Protein AF-A0AAD5LDF8-F1 (afdb_monomer_lite)

Secondary structure (DSSP, 8-state):
---STT-S-S-------TTHHHHHH--HHHHHHHHHHHHHHHHHH-S-SEE-HHHHHHHHTTT-SSHHHHHHHH-TT--S-EEHHHHHHHHHHHSSS-HHHHHHHHHHHH-TT--SEE-HHHHHHHHHHHHHHHHHHHTPPPPPHHHHHHHHHHHHHHH-SS-SSSEEHHHHHHHHHH-HHHHHHHTTT-----HHHHHHHHHHHHHHHHHHHHHT-SS-EEETTEEEE-HHHHHHHHHHH-TTS-HHHHHHHHHHHHHHHHHHHHHHHTT-TT-TT-PPPTTPPPPEEHHHHHHHHHHHHHHHHH-SS--SEE-HHHHHHHHHHHHSSPPPHHHHHHHHHHH-SS-SSSEEHHHHHHHHH-EETTTTEE-HHHHHHHHHHHH-SS-SSEEEHHHHHHHHHHHHHHHHHHHHHHTT---------S------TTSHHHHT-HHHHHHHHHHHHHHHHHHHHHHHHHHHHHHHH-TT--SEEEHHHHHHTHHHHHHHHHHHHHHIIIII--

Structure (mmCIF, N/CA/C/O backbone):
data_AF-A0AAD5LDF8-F1
#
_entry.id   AF-A0AAD5LDF8-F1
#
loop_
_atom_site.group_PDB
_atom_site.id
_atom_site.type_symbol
_atom_site.label_atom_id
_atom_site.label_alt_id
_atom_site.label_comp_id
_atom_site.label_asym_id
_atom_site.label_entity_id
_atom_site.label_seq_id
_atom_site.pdbx_PDB_ins_code
_atom_site.Cartn_x
_atom_site.Cartn_y
_atom_site.Cartn_z
_atom_site.occupancy
_atom_site.B_iso_or_equiv
_atom_site.auth_seq_id
_atom_site.auth_comp_id
_atom_site.auth_asym_id
_atom_site.auth_atom_id
_atom_site.pdbx_PDB_model_num
ATOM 1 N N . MET A 1 1 ? 16.498 11.358 19.138 1.00 33.91 1 MET A N 1
ATOM 2 C CA . MET A 1 1 ? 15.072 11.097 19.411 1.00 33.91 1 MET A CA 1
ATOM 3 C C . MET A 1 1 ? 14.963 9.627 19.758 1.00 33.91 1 MET A C 1
ATOM 5 O O . MET A 1 1 ? 15.369 8.798 18.955 1.00 33.91 1 MET A O 1
ATOM 9 N N . GLY A 1 2 ? 14.672 9.329 21.022 1.00 30.31 2 GLY A N 1
ATOM 10 C CA . GLY A 1 2 ? 14.913 8.017 21.615 1.00 30.31 2 GLY A CA 1
ATOM 11 C C . GLY A 1 2 ? 13.849 6.993 21.241 1.00 30.31 2 GLY A C 1
ATOM 12 O O . GLY A 1 2 ? 12.698 7.129 21.621 1.00 30.31 2 GLY A O 1
ATOM 13 N N . ASN A 1 3 ? 14.289 5.972 20.513 1.00 39.88 3 ASN A N 1
ATOM 14 C CA . ASN A 1 3 ? 13.968 4.549 20.635 1.00 39.88 3 ASN A CA 1
ATOM 15 C C . ASN A 1 3 ? 13.193 4.095 21.904 1.00 39.88 3 ASN A C 1
ATOM 17 O O . ASN A 1 3 ? 13.748 3.366 22.726 1.00 39.88 3 ASN A O 1
ATOM 21 N N . VAL A 1 4 ? 11.927 4.485 22.085 1.00 42.72 4 VAL A N 1
ATOM 22 C CA . VAL A 1 4 ? 11.052 3.907 23.132 1.00 42.72 4 VAL A CA 1
ATOM 23 C C . VAL A 1 4 ? 10.155 2.812 22.545 1.00 42.72 4 VAL A C 1
ATOM 25 O O . VAL A 1 4 ? 10.091 1.722 23.102 1.00 42.72 4 VAL A O 1
ATOM 28 N N . LEU A 1 5 ? 9.589 3.011 21.348 1.00 43.56 5 LEU A N 1
ATOM 29 C CA . LEU A 1 5 ? 8.824 1.967 20.635 1.00 43.56 5 LEU A CA 1
ATOM 30 C C . LEU A 1 5 ? 9.704 0.842 20.045 1.00 43.56 5 LEU A C 1
ATOM 32 O O . LEU A 1 5 ? 9.198 -0.209 19.644 1.00 43.56 5 LEU A O 1
ATOM 36 N N . THR A 1 6 ? 11.022 1.049 19.991 1.00 42.19 6 THR A N 1
ATOM 37 C CA . THR A 1 6 ? 11.993 0.158 19.332 1.00 42.19 6 THR A CA 1
ATOM 38 C C . THR A 1 6 ? 12.841 -0.671 20.302 1.00 42.19 6 THR A C 1
ATOM 40 O O . THR A 1 6 ? 13.730 -1.405 19.865 1.00 42.19 6 THR A O 1
ATOM 43 N N . GLN A 1 7 ? 12.592 -0.606 21.615 1.00 34.56 7 GLN A N 1
ATOM 44 C CA . GLN A 1 7 ? 13.301 -1.469 22.561 1.00 34.56 7 GLN A CA 1
ATOM 45 C C . GLN A 1 7 ? 12.721 -2.889 22.555 1.00 34.56 7 GLN A C 1
ATOM 47 O O . GLN A 1 7 ? 11.642 -3.142 23.083 1.00 34.56 7 GLN A O 1
ATOM 52 N N . GLY A 1 8 ? 13.484 -3.822 21.975 1.00 33.59 8 GLY A N 1
ATOM 53 C CA . GLY A 1 8 ? 13.412 -5.251 22.291 1.00 33.59 8 GLY A CA 1
ATOM 54 C C . GLY A 1 8 ? 13.202 -6.195 21.104 1.00 33.59 8 GLY A C 1
ATOM 55 O O . GLY A 1 8 ? 12.071 -6.483 20.742 1.00 33.59 8 GLY A O 1
ATOM 56 N N . SER A 1 9 ? 14.314 -6.768 20.622 1.00 33.53 9 SER A N 1
ATOM 57 C CA . SER A 1 9 ? 14.436 -8.031 19.867 1.00 33.53 9 SER A CA 1
ATOM 58 C C . SER A 1 9 ? 13.801 -8.120 18.469 1.00 33.53 9 SER A C 1
ATOM 60 O O . SER A 1 9 ? 12.597 -8.283 18.305 1.00 33.53 9 SER A O 1
ATOM 62 N N . ASP A 1 10 ? 14.682 -8.223 17.470 1.00 34.94 10 ASP A N 1
ATOM 63 C CA . ASP A 1 10 ? 14.470 -8.573 16.050 1.00 34.94 10 ASP A CA 1
ATOM 64 C C . ASP A 1 10 ? 13.953 -10.022 15.825 1.00 34.94 10 ASP A C 1
ATOM 66 O O . ASP A 1 10 ? 14.174 -10.661 14.797 1.00 34.94 10 ASP A O 1
ATOM 70 N N . ARG A 1 11 ? 13.290 -10.594 16.835 1.00 35.78 11 ARG A N 1
ATOM 71 C CA . ARG A 1 11 ? 12.631 -11.902 16.803 1.00 35.78 11 ARG A CA 1
ATOM 72 C C . ARG A 1 11 ? 11.310 -11.813 17.552 1.00 35.78 11 ARG A C 1
ATOM 74 O O . ARG A 1 11 ? 11.209 -12.232 18.703 1.00 35.78 11 ARG A O 1
ATOM 81 N N . LEU A 1 12 ? 10.294 -11.295 16.878 1.00 38.53 12 LEU A N 1
ATOM 82 C CA . LEU A 1 12 ? 8.906 -11.549 17.241 1.00 38.53 12 LEU A CA 1
ATOM 83 C C . LEU A 1 12 ? 8.507 -12.882 16.609 1.00 38.53 12 LEU A C 1
ATOM 85 O O . LEU A 1 12 ? 8.055 -12.943 15.470 1.00 38.53 12 LEU A O 1
ATOM 89 N N . VAL A 1 13 ? 8.698 -13.974 17.351 1.00 33.12 13 VAL A N 1
ATOM 90 C CA . VAL A 1 13 ? 7.889 -15.174 17.119 1.00 33.12 13 VAL A CA 1
ATOM 91 C C . VAL A 1 13 ? 6.510 -14.820 17.663 1.00 33.12 13 VAL A C 1
ATOM 93 O O . VAL A 1 13 ? 6.233 -15.036 18.840 1.00 33.12 13 VAL A O 1
ATOM 96 N N . VAL A 1 14 ? 5.683 -14.172 16.839 1.00 41.56 14 VAL A N 1
ATOM 97 C CA . VAL A 1 14 ? 4.266 -13.991 17.152 1.00 41.56 14 VAL A CA 1
ATOM 98 C C . VAL A 1 14 ? 3.677 -15.394 17.172 1.00 41.56 14 VAL A C 1
ATOM 100 O O . VAL A 1 14 ? 3.480 -16.013 16.128 1.00 41.56 14 VAL A O 1
ATOM 103 N N . VAL A 1 15 ? 3.480 -15.942 18.370 1.00 37.56 15 VAL A N 1
ATOM 104 C CA . VAL A 1 15 ? 2.607 -17.098 18.550 1.00 37.56 15 VAL A CA 1
ATOM 105 C C . VAL A 1 15 ? 1.224 -16.579 18.201 1.00 37.56 15 VAL A C 1
ATOM 107 O O . VAL A 1 15 ? 0.610 -15.862 18.984 1.00 37.56 15 VAL A O 1
ATOM 110 N N . GLU A 1 16 ? 0.800 -16.832 16.968 1.00 48.50 16 GLU A N 1
ATOM 111 C CA . GLU A 1 16 ? -0.486 -16.381 16.462 1.00 48.50 16 GLU A CA 1
ATOM 112 C C . GLU A 1 16 ? -1.579 -17.014 17.329 1.00 48.50 16 GLU A C 1
ATOM 114 O O . GLU A 1 16 ? -1.845 -18.216 17.244 1.00 48.50 16 GLU A O 1
ATOM 119 N N . GLN A 1 17 ? -2.156 -16.220 18.234 1.00 60.72 17 GLN A N 1
ATOM 120 C CA . GLN A 1 17 ? -3.275 -16.674 19.045 1.00 60.72 17 GLN A CA 1
ATOM 121 C C . GLN A 1 17 ? -4.430 -17.019 18.102 1.00 60.72 17 GLN A C 1
ATOM 123 O O . GLN A 1 17 ? -4.717 -16.272 17.165 1.00 60.72 17 GLN A O 1
ATOM 128 N N . SER A 1 18 ? -5.098 -18.151 18.338 1.00 68.00 18 SER A N 1
ATOM 129 C CA . SER A 1 18 ? -6.197 -18.634 17.489 1.00 68.00 18 SER A CA 1
ATOM 130 C C . SER A 1 18 ? -7.294 -17.587 17.287 1.00 68.00 18 SER A C 1
ATOM 132 O O . SER A 1 18 ? -7.875 -17.527 16.208 1.00 68.00 18 SER A O 1
ATOM 134 N N . LEU A 1 19 ? -7.506 -16.742 18.298 1.00 78.75 19 LEU A N 1
ATOM 135 C CA . LEU A 1 19 ? -8.505 -15.679 18.340 1.00 78.75 19 LEU A CA 1
ATOM 136 C C . LEU A 1 19 ? -8.225 -14.533 17.351 1.00 78.75 19 LEU A C 1
ATOM 138 O O . LEU A 1 19 ? -9.160 -13.956 16.810 1.00 78.75 19 LEU A O 1
ATOM 142 N N . LEU A 1 20 ? -6.960 -14.245 17.013 1.00 79.62 20 LEU A N 1
ATOM 143 C CA . LEU A 1 20 ? -6.625 -13.174 16.058 1.00 79.62 20 LEU A CA 1
ATOM 144 C C . LEU A 1 20 ? -7.176 -13.433 14.648 1.00 79.62 20 LEU A C 1
ATOM 146 O O . LEU A 1 20 ? -7.316 -12.498 13.859 1.00 79.62 20 LEU A O 1
ATOM 150 N N . LYS A 1 21 ? -7.480 -14.693 14.312 1.00 81.50 21 LYS A N 1
ATOM 151 C CA . LYS A 1 21 ? -8.065 -15.063 13.016 1.00 81.50 21 LYS A CA 1
ATOM 152 C C . LYS A 1 21 ? -9.438 -14.434 12.809 1.00 81.50 21 LYS A C 1
ATOM 154 O O . LYS A 1 21 ? -9.749 -14.062 11.683 1.00 81.50 21 LYS A O 1
ATOM 159 N N . ASP A 1 22 ? -10.213 -14.280 13.876 1.00 86.31 22 ASP A N 1
ATOM 160 C CA . ASP A 1 22 ? -11.548 -13.689 13.827 1.00 86.31 22 ASP A CA 1
ATOM 161 C C . ASP A 1 22 ? -11.459 -12.222 13.387 1.00 86.31 22 ASP A C 1
ATOM 163 O O . ASP A 1 22 ? -12.054 -11.832 12.383 1.00 86.31 22 ASP A O 1
ATOM 167 N N . TYR A 1 23 ? -10.583 -11.438 14.024 1.00 87.19 23 TYR A N 1
ATOM 168 C CA . TYR A 1 23 ? -10.365 -10.037 13.647 1.00 87.19 23 TYR A CA 1
ATOM 169 C C . TYR A 1 23 ? -9.782 -9.885 12.241 1.00 87.19 23 TYR A C 1
ATOM 171 O O . TYR A 1 23 ? -10.173 -8.980 11.515 1.00 87.19 23 TYR A O 1
ATOM 179 N N . LYS A 1 24 ? -8.869 -10.776 11.830 1.00 81.62 24 LYS A N 1
ATOM 180 C CA . LYS A 1 24 ? -8.286 -10.763 10.475 1.00 81.62 24 LYS A CA 1
ATOM 181 C C . LYS A 1 24 ? -9.302 -11.077 9.377 1.00 81.62 24 LYS A C 1
ATOM 183 O O . LYS A 1 24 ? -9.113 -10.663 8.232 1.00 81.62 24 LYS A O 1
ATOM 188 N N . ASN A 1 25 ? -10.351 -11.827 9.706 1.00 82.94 25 ASN A N 1
ATOM 189 C CA . ASN A 1 25 ? -11.423 -12.165 8.776 1.00 82.94 25 ASN A CA 1
ATOM 190 C C . ASN A 1 25 ? -12.535 -11.111 8.746 1.00 82.94 25 ASN A C 1
ATOM 192 O O . ASN A 1 25 ? -13.247 -11.040 7.745 1.00 82.94 25 ASN A O 1
ATOM 196 N N . ALA A 1 26 ? -12.651 -10.288 9.791 1.00 87.06 26 ALA A N 1
ATOM 197 C CA . ALA A 1 26 ? -13.626 -9.211 9.863 1.00 87.06 26 ALA A CA 1
ATOM 198 C C . ALA A 1 26 ? -13.391 -8.149 8.780 1.00 87.06 26 ALA A C 1
ATOM 200 O O . ALA A 1 26 ? -12.260 -7.742 8.492 1.00 87.06 26 ALA A O 1
ATOM 201 N N . SER A 1 27 ? -14.481 -7.680 8.188 1.00 86.62 27 SER A N 1
ATOM 202 C CA . SER A 1 27 ? -14.518 -6.573 7.238 1.00 86.62 27 SER A CA 1
ATOM 203 C C . SER A 1 27 ? -14.783 -5.232 7.935 1.00 86.62 27 SER A C 1
ATOM 205 O O . SER A 1 27 ? -15.085 -5.167 9.127 1.00 86.62 27 SER A O 1
ATOM 207 N N . VAL A 1 28 ? -14.680 -4.135 7.179 1.00 87.81 28 VAL A N 1
ATOM 208 C CA . VAL A 1 28 ? -15.087 -2.802 7.661 1.00 87.81 28 VAL A CA 1
ATOM 209 C C . VAL A 1 28 ? -16.593 -2.748 7.935 1.00 87.81 28 VAL A C 1
ATOM 211 O O . VAL A 1 28 ? -17.016 -2.060 8.860 1.00 87.81 28 VAL A O 1
ATOM 214 N N . ASP A 1 29 ? -17.393 -3.503 7.180 1.00 89.69 29 ASP A N 1
ATOM 215 C CA . ASP A 1 29 ? -18.841 -3.569 7.380 1.00 89.69 29 ASP A CA 1
ATOM 216 C C . ASP A 1 29 ? -19.180 -4.285 8.694 1.00 89.69 29 ASP A C 1
ATOM 218 O O . ASP A 1 29 ? -20.033 -3.814 9.442 1.00 89.69 29 ASP A O 1
ATOM 222 N N . ASP A 1 30 ? -18.458 -5.361 9.033 1.00 92.31 30 ASP A N 1
ATOM 223 C CA . ASP A 1 30 ? -18.634 -6.059 10.316 1.00 92.31 30 ASP A CA 1
ATOM 224 C C . ASP A 1 30 ? -18.312 -5.132 11.497 1.00 92.31 30 ASP A C 1
ATOM 226 O O . ASP A 1 30 ? -19.057 -5.085 12.478 1.00 92.31 30 ASP A O 1
ATOM 230 N N . TYR A 1 31 ? -17.244 -4.331 11.373 1.00 94.00 31 TYR A N 1
ATOM 231 C CA . TYR A 1 31 ? -16.938 -3.263 12.328 1.00 94.00 31 TYR A CA 1
ATOM 232 C C . TYR A 1 31 ? -18.080 -2.243 12.427 1.00 94.00 31 TYR A C 1
ATOM 234 O O . TYR A 1 31 ? -18.488 -1.899 13.534 1.00 94.00 31 TYR A O 1
ATOM 242 N N . ALA A 1 32 ? -18.615 -1.770 11.298 1.00 93.38 32 ALA A N 1
ATOM 243 C CA . ALA A 1 32 ? -19.678 -0.768 11.287 1.00 93.38 32 ALA A CA 1
ATOM 244 C C . ALA A 1 32 ? -20.961 -1.277 11.965 1.00 93.38 32 ALA A C 1
ATOM 246 O O . ALA A 1 32 ? -21.607 -0.529 12.701 1.00 93.38 32 ALA A O 1
ATOM 247 N N . VAL A 1 33 ? -21.309 -2.554 11.772 1.00 94.62 33 VAL A N 1
ATOM 248 C CA . VAL A 1 33 ? -22.453 -3.169 12.459 1.00 94.62 33 VAL A CA 1
ATOM 249 C C . VAL A 1 33 ? -22.189 -3.285 13.961 1.00 94.62 33 VAL A C 1
ATOM 251 O O . VAL A 1 33 ? -23.035 -2.871 14.752 1.00 94.62 33 VAL A O 1
ATOM 254 N N . ALA A 1 34 ? -21.011 -3.766 14.370 1.00 94.50 34 ALA A N 1
ATOM 255 C CA . ALA A 1 34 ? -20.645 -3.840 15.786 1.00 94.50 34 ALA A CA 1
ATOM 256 C C . ALA A 1 34 ? -20.649 -2.452 16.454 1.00 94.50 34 ALA A C 1
ATOM 258 O O . ALA A 1 34 ? -21.177 -2.287 17.554 1.00 94.50 34 ALA A O 1
ATOM 259 N N . LYS A 1 35 ? -20.138 -1.424 15.765 1.00 94.50 35 LYS A N 1
ATOM 260 C CA . LYS A 1 35 ? -20.172 -0.035 16.238 1.00 94.50 35 LYS A CA 1
ATOM 261 C C . LYS A 1 35 ? -21.606 0.477 16.386 1.00 94.50 35 LYS A C 1
ATOM 263 O O . LYS A 1 35 ? -21.928 1.057 17.414 1.00 94.50 35 LYS A O 1
ATOM 268 N N . SER A 1 36 ? -22.488 0.183 15.429 1.00 93.81 36 SER A N 1
ATOM 269 C CA . SER A 1 36 ? -23.910 0.536 15.527 1.00 93.81 36 SER A CA 1
ATOM 270 C C . SER A 1 36 ? -24.619 -0.163 16.692 1.00 93.81 36 SER A C 1
ATOM 272 O O . SER A 1 36 ? -25.490 0.446 17.311 1.00 93.81 36 SER A O 1
ATOM 274 N N . ASN A 1 37 ? -24.271 -1.419 16.994 1.00 93.31 37 ASN A N 1
ATOM 275 C CA . ASN A 1 37 ? -24.812 -2.134 18.155 1.00 93.31 37 ASN A CA 1
ATOM 276 C C . ASN A 1 37 ? -24.372 -1.461 19.462 1.00 93.31 37 ASN A C 1
ATOM 278 O O . ASN A 1 37 ? -25.185 -1.272 20.367 1.00 93.31 37 ASN A O 1
ATOM 282 N N . PHE A 1 38 ? -23.101 -1.061 19.543 1.00 93.12 38 PHE A N 1
ATOM 283 C CA . PHE A 1 38 ? -22.571 -0.335 20.693 1.00 93.12 38 PHE A CA 1
ATOM 284 C C . PHE A 1 38 ? -23.227 1.042 20.869 1.00 93.12 38 PHE A C 1
ATOM 286 O O . PHE A 1 38 ? -23.632 1.382 21.977 1.00 93.12 38 PHE A O 1
ATOM 293 N N . ASP A 1 39 ? -23.416 1.796 19.787 1.00 90.81 39 ASP A N 1
ATOM 294 C CA . ASP A 1 39 ? -24.045 3.122 19.839 1.00 90.81 39 ASP A CA 1
ATOM 295 C C . ASP A 1 39 ? -25.503 3.032 20.310 1.00 90.81 39 ASP A C 1
ATOM 297 O O . ASP A 1 39 ? -25.922 3.771 21.201 1.00 90.81 39 ASP A O 1
ATOM 301 N N . ALA A 1 40 ? -26.260 2.047 19.812 1.00 90.38 40 ALA A N 1
ATOM 302 C CA . ALA A 1 40 ? -27.619 1.778 20.284 1.00 90.38 40 ALA A CA 1
ATOM 303 C C . ALA A 1 40 ? -27.661 1.396 21.777 1.00 90.38 40 ALA A C 1
ATOM 305 O O . ALA A 1 40 ? -28.592 1.765 22.500 1.00 90.38 40 ALA A O 1
ATOM 306 N N . MET A 1 41 ? -26.648 0.672 22.262 1.00 89.94 41 MET A N 1
ATOM 307 C CA . MET A 1 41 ? -26.516 0.333 23.679 1.00 89.94 41 MET A CA 1
ATOM 308 C C . MET A 1 41 ? -26.214 1.572 24.533 1.00 89.94 41 MET A C 1
ATOM 310 O O . MET A 1 41 ? -26.826 1.741 25.592 1.00 89.94 41 MET A O 1
ATOM 314 N N . GLN A 1 42 ? -25.324 2.458 24.075 1.00 88.81 42 GLN A N 1
ATOM 315 C CA . GLN A 1 42 ? -25.022 3.720 24.758 1.00 88.81 42 GLN A CA 1
ATOM 316 C C . GLN A 1 42 ? -26.250 4.640 24.823 1.00 88.81 42 GLN A C 1
ATOM 318 O O . GLN A 1 42 ? -26.521 5.222 25.872 1.00 88.81 42 GLN A O 1
ATOM 323 N N . GLU A 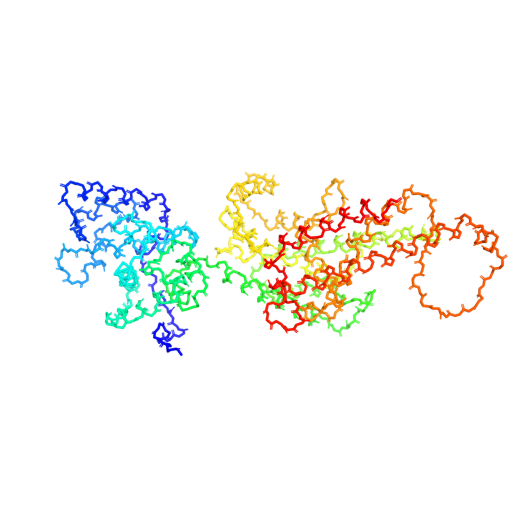1 43 ? -27.065 4.704 23.765 1.00 87.19 43 GLU A N 1
ATOM 324 C CA . GLU A 1 43 ? -28.332 5.449 23.787 1.00 87.19 43 GLU A CA 1
ATOM 325 C C . GLU A 1 43 ? -29.315 4.914 24.846 1.00 87.19 43 GLU A C 1
ATOM 327 O O . GLU A 1 43 ? -30.041 5.688 25.478 1.00 87.1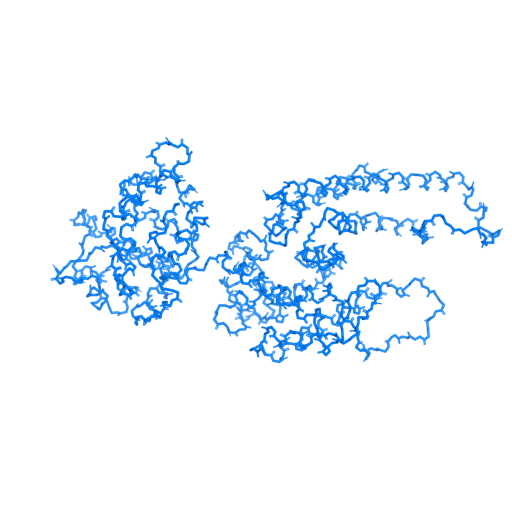9 43 GLU A O 1
ATOM 332 N N . ALA A 1 44 ? -29.343 3.596 25.066 1.00 86.56 44 ALA A N 1
ATOM 333 C CA . ALA A 1 44 ? -30.260 2.958 26.009 1.00 86.56 44 ALA A CA 1
ATOM 334 C C . ALA A 1 44 ? -29.785 3.023 27.472 1.00 86.56 44 ALA A C 1
ATOM 336 O O . ALA A 1 44 ? -30.609 3.145 28.383 1.00 86.56 44 ALA A O 1
ATOM 337 N N . MET A 1 45 ? -28.475 2.904 27.709 1.00 82.94 45 MET A N 1
ATOM 338 C CA . MET A 1 45 ? -27.894 2.728 29.048 1.00 82.94 45 MET A CA 1
ATOM 339 C C . MET A 1 45 ? -27.038 3.913 29.529 1.00 82.94 45 MET A C 1
ATOM 341 O O . MET A 1 45 ? -26.646 3.938 30.699 1.00 82.94 45 MET A O 1
ATOM 345 N N . GLY A 1 46 ? -26.793 4.906 28.669 1.00 79.50 46 GLY A N 1
ATOM 346 C CA . GLY A 1 46 ? -25.913 6.053 28.909 1.00 79.50 46 GLY A CA 1
ATOM 347 C C . GLY A 1 46 ? -24.457 5.799 28.501 1.00 79.50 46 GLY A C 1
ATOM 348 O O . GLY A 1 46 ? -24.102 4.699 28.079 1.00 79.50 46 GLY A O 1
ATOM 349 N N . ASP A 1 47 ? -23.606 6.820 28.664 1.00 76.31 47 ASP A N 1
ATOM 350 C CA . ASP A 1 47 ? -22.183 6.780 28.292 1.00 76.31 47 ASP A CA 1
ATOM 351 C C . ASP A 1 47 ? -21.416 5.725 29.095 1.00 76.31 47 ASP A C 1
ATOM 353 O O . ASP A 1 47 ? -20.913 5.953 30.203 1.00 76.31 47 ASP A O 1
ATOM 357 N N . LYS A 1 48 ? -21.335 4.530 28.516 1.00 82.06 48 LYS A N 1
ATOM 358 C CA . LYS A 1 48 ? -20.600 3.398 29.056 1.00 82.06 48 LYS A CA 1
ATOM 359 C C . LYS A 1 48 ? -19.349 3.174 28.216 1.00 82.06 48 LYS A C 1
ATOM 361 O O . LYS A 1 48 ? -19.430 3.025 27.004 1.00 82.06 48 LYS A O 1
ATOM 366 N N . MET A 1 49 ? -18.199 3.113 28.885 1.00 82.12 49 MET A N 1
ATOM 367 C CA . MET A 1 49 ? -16.897 2.806 28.266 1.00 82.12 49 MET A CA 1
ATOM 368 C C . MET A 1 49 ? -16.462 1.353 28.497 1.00 82.12 49 MET A C 1
ATOM 370 O O . MET A 1 49 ? -15.487 0.887 27.916 1.00 82.12 49 MET A O 1
ATOM 374 N N . THR A 1 50 ? -17.171 0.628 29.369 1.00 90.81 50 THR A N 1
ATOM 375 C CA . THR A 1 50 ? -16.850 -0.764 29.706 1.00 90.81 50 THR A CA 1
ATOM 376 C C . THR A 1 50 ? -18.073 -1.654 29.595 1.00 90.81 50 THR A C 1
ATOM 378 O O . THR A 1 50 ? -19.154 -1.240 30.001 1.00 90.81 50 THR A O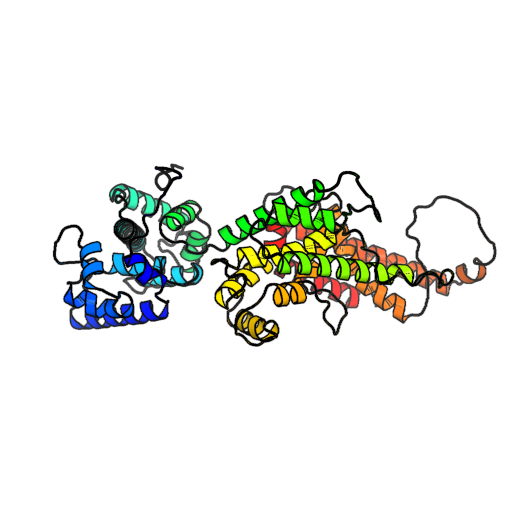 1
ATOM 381 N N . VAL A 1 51 ? -17.905 -2.876 29.108 1.00 92.62 51 VAL A N 1
ATOM 382 C CA . VAL A 1 51 ? -18.995 -3.842 28.911 1.00 92.62 51 VAL A CA 1
ATOM 383 C C . VAL A 1 51 ? -18.785 -5.104 29.734 1.00 92.62 51 VAL A C 1
ATOM 385 O O . VAL A 1 51 ? -17.655 -5.454 30.075 1.00 92.62 51 VAL A O 1
ATOM 388 N N . THR A 1 52 ? -19.896 -5.736 30.093 1.00 93.88 52 THR A N 1
ATOM 389 C CA . THR A 1 52 ? -19.979 -7.075 30.699 1.00 93.88 52 THR A CA 1
ATOM 390 C C . THR A 1 52 ? -19.888 -8.159 29.624 1.00 93.88 52 THR A C 1
ATOM 392 O O . THR A 1 52 ? -19.898 -7.837 28.439 1.00 93.88 52 THR A O 1
ATOM 395 N N . ASP A 1 53 ? -19.776 -9.428 30.020 1.00 92.44 53 ASP A N 1
ATOM 396 C CA . ASP A 1 53 ? -19.668 -10.555 29.079 1.00 92.44 53 ASP A CA 1
ATOM 397 C C . ASP A 1 53 ? -20.913 -10.655 28.180 1.00 92.44 53 ASP A C 1
ATOM 399 O O . ASP A 1 53 ? -20.795 -10.803 26.967 1.00 92.44 53 ASP A O 1
ATOM 403 N N . GLU A 1 54 ? -22.109 -10.453 28.747 1.00 91.56 54 GLU A N 1
ATOM 404 C CA . GLU A 1 54 ? -23.358 -10.472 27.980 1.00 91.56 54 GLU A CA 1
ATOM 405 C C . GLU A 1 54 ? -23.436 -9.324 26.961 1.00 91.56 54 GLU A C 1
ATOM 407 O O . GLU A 1 54 ? -23.792 -9.527 25.804 1.00 91.56 54 GLU A O 1
ATOM 412 N N . GLU A 1 55 ? -23.055 -8.113 27.368 1.00 93.19 55 GLU A N 1
ATOM 413 C CA . GLU A 1 55 ? -23.029 -6.944 26.479 1.00 93.19 55 GLU A CA 1
ATOM 414 C C . GLU A 1 55 ? -21.935 -7.065 25.405 1.00 93.19 55 GLU A C 1
ATOM 416 O O . GLU A 1 55 ? -22.094 -6.576 24.288 1.00 93.19 55 GLU A O 1
ATOM 421 N N . PHE A 1 56 ? -20.817 -7.719 25.727 1.00 94.31 56 PHE A N 1
ATOM 422 C CA . PHE A 1 56 ? -19.747 -7.984 24.772 1.00 94.31 56 PHE A CA 1
ATOM 423 C C . PHE A 1 56 ? -20.226 -8.909 23.646 1.00 94.31 56 PHE A C 1
ATOM 425 O O . PHE A 1 56 ? -19.935 -8.642 22.479 1.00 94.31 56 PHE A O 1
ATOM 432 N N . ASP A 1 57 ? -20.989 -9.955 23.974 1.00 93.06 57 ASP A N 1
ATOM 433 C CA . ASP A 1 57 ? -21.603 -10.857 22.992 1.00 93.06 57 ASP A CA 1
ATOM 434 C C . ASP A 1 57 ? -22.568 -10.106 22.054 1.00 93.06 57 ASP A C 1
ATOM 436 O O . ASP A 1 57 ? -22.481 -10.224 20.828 1.00 93.06 57 ASP A O 1
ATOM 440 N N . GLU A 1 58 ? -23.419 -9.231 22.601 1.00 92.19 58 GLU A N 1
ATOM 441 C CA . GLU A 1 58 ? -24.345 -8.408 21.805 1.00 92.19 58 GLU A CA 1
ATOM 442 C C . GLU A 1 58 ? -23.622 -7.506 20.784 1.00 92.19 58 GLU A C 1
ATOM 444 O O . GLU A 1 58 ? -24.106 -7.306 19.665 1.00 92.19 58 GLU A O 1
ATOM 449 N N . ILE A 1 59 ? -22.446 -6.982 21.141 1.00 92.88 59 ILE A N 1
ATOM 450 C CA . ILE A 1 59 ? -21.669 -6.082 20.278 1.00 92.88 59 ILE A CA 1
ATOM 451 C C . ILE A 1 59 ? -20.833 -6.864 19.258 1.00 92.88 59 ILE A C 1
ATOM 453 O O . ILE A 1 59 ? -20.811 -6.507 18.079 1.00 92.88 59 ILE A O 1
ATOM 457 N N . PHE A 1 60 ? -20.134 -7.917 19.693 1.00 93.94 60 PHE A N 1
ATOM 458 C CA . PHE A 1 60 ? -19.050 -8.537 18.924 1.00 93.94 60 PHE A CA 1
ATOM 459 C C . PHE A 1 60 ? -19.368 -9.924 18.350 1.00 93.94 60 PHE A C 1
ATOM 461 O O . PHE A 1 60 ? -18.520 -10.471 17.646 1.00 93.94 60 PHE A O 1
ATOM 468 N N . SER A 1 61 ? -20.564 -10.482 18.562 1.00 91.12 61 SER A N 1
ATOM 469 C CA . SER A 1 61 ? -20.966 -11.809 18.043 1.00 91.12 61 SER A CA 1
ATOM 470 C C . SER A 1 61 ? -20.849 -11.986 16.522 1.00 91.12 61 SER A C 1
ATOM 472 O O . SER A 1 61 ? -20.726 -13.110 16.039 1.00 91.12 61 SER A O 1
ATOM 474 N N . LEU A 1 62 ? -20.862 -10.899 15.745 1.00 89.69 62 LEU A N 1
ATOM 475 C CA . LEU A 1 62 ? -20.644 -10.949 14.291 1.00 89.69 62 LEU A CA 1
ATOM 476 C C . LEU A 1 62 ? -19.171 -11.111 13.900 1.00 89.69 62 LEU A C 1
ATOM 478 O O . LEU A 1 62 ? -18.873 -11.647 12.836 1.00 89.69 62 LEU A O 1
ATOM 482 N N . ILE A 1 63 ? -18.259 -10.631 14.744 1.00 89.81 63 ILE A N 1
ATOM 483 C CA . ILE A 1 63 ? -16.814 -10.625 14.488 1.00 89.81 63 ILE A CA 1
ATOM 484 C C . ILE A 1 63 ? -16.158 -11.838 15.149 1.00 89.81 63 ILE A C 1
ATOM 486 O O . ILE A 1 63 ? -15.339 -12.519 14.538 1.00 89.81 63 ILE A O 1
ATOM 490 N N . CYS A 1 64 ? -16.518 -12.097 16.402 1.00 89.38 64 CYS A N 1
ATOM 491 C CA . CYS A 1 64 ? -15.925 -13.099 17.273 1.00 89.38 64 CYS A CA 1
ATOM 492 C C . CYS A 1 64 ? -16.710 -14.413 17.190 1.00 89.38 64 CYS A C 1
ATOM 494 O O . CYS A 1 64 ? -17.894 -14.434 17.515 1.00 89.38 64 CYS A O 1
ATOM 496 N N . GLN A 1 65 ? -16.060 -15.525 16.823 1.00 86.25 65 GLN A N 1
ATOM 497 C CA . GLN A 1 65 ? -16.737 -16.833 16.786 1.00 86.25 65 GLN A CA 1
ATOM 498 C C . GLN A 1 65 ? -17.127 -17.329 18.183 1.00 86.25 65 GLN A C 1
ATOM 500 O O . GLN A 1 65 ? -18.166 -17.966 18.340 1.00 86.25 65 GLN A O 1
ATOM 505 N N . ASP A 1 66 ? -16.286 -17.042 19.181 1.00 88.00 66 ASP A N 1
ATOM 506 C CA . ASP A 1 66 ? -16.532 -17.331 20.598 1.00 88.00 66 ASP A CA 1
ATOM 507 C C . ASP A 1 66 ? -16.307 -16.059 21.436 1.00 88.00 66 ASP A C 1
ATOM 509 O O . ASP A 1 66 ? -15.196 -15.820 21.925 1.00 88.00 66 ASP A O 1
ATOM 513 N N . PRO A 1 67 ? -17.330 -15.193 21.564 1.00 88.38 67 PRO A N 1
ATOM 514 C CA . PRO A 1 67 ? -17.209 -13.906 22.248 1.00 88.38 67 PRO A CA 1
ATOM 515 C C . PRO A 1 67 ? -16.729 -14.017 23.699 1.00 88.38 67 PRO A C 1
ATOM 517 O O . PRO A 1 67 ? -15.972 -13.156 24.138 1.00 88.38 67 PRO A O 1
ATOM 520 N N . SER A 1 68 ? -17.053 -15.100 24.411 1.00 88.38 68 SER A N 1
ATOM 521 C CA . SER A 1 68 ? -16.615 -15.311 25.796 1.00 88.38 68 SER A CA 1
ATOM 522 C C . SER A 1 68 ? -15.105 -15.554 25.922 1.00 88.38 68 SER A C 1
ATOM 524 O O . SER A 1 68 ? -14.485 -15.128 26.898 1.00 88.38 68 SER A O 1
ATOM 526 N N . GLU A 1 69 ? -14.470 -16.227 24.958 1.00 89.00 69 GLU A N 1
ATOM 527 C CA . GLU A 1 69 ? -13.005 -16.384 24.952 1.00 89.00 69 GLU A CA 1
ATOM 528 C C . GLU A 1 69 ? -12.300 -15.053 24.664 1.00 89.00 69 GLU A C 1
ATOM 530 O O . GLU A 1 69 ? -11.287 -14.728 25.292 1.00 89.00 69 GLU A O 1
ATOM 535 N N . HIS A 1 70 ? -12.874 -14.239 23.776 1.00 90.38 70 HIS A N 1
ATOM 536 C CA . HIS A 1 70 ? -12.399 -12.879 23.526 1.00 90.38 70 HIS A CA 1
ATOM 537 C C . HIS A 1 70 ? -12.610 -11.972 24.743 1.00 90.38 70 HIS A C 1
ATOM 539 O O . HIS A 1 70 ? -11.708 -11.222 25.102 1.00 90.38 70 HIS A O 1
ATOM 545 N N . PHE A 1 71 ? -13.733 -12.079 25.454 1.00 91.50 71 PHE A N 1
ATOM 546 C CA . PHE A 1 71 ? -13.959 -11.324 26.686 1.00 91.50 71 PHE A CA 1
ATOM 547 C C . PHE A 1 71 ? -12.879 -11.617 27.735 1.00 91.50 71 PHE A C 1
ATOM 549 O O . PHE A 1 71 ? -12.256 -10.692 28.258 1.00 91.50 71 PHE A O 1
ATOM 556 N N . LYS A 1 72 ? -12.570 -12.899 27.978 1.00 88.88 72 LYS A N 1
ATOM 557 C CA . LYS A 1 72 ? -11.499 -13.318 28.906 1.00 88.88 72 LYS A CA 1
ATOM 558 C C . LYS A 1 72 ? -10.123 -12.792 28.502 1.00 88.88 72 LYS A C 1
ATOM 560 O O . LYS A 1 72 ? -9.317 -12.465 29.369 1.00 88.88 72 LYS A O 1
ATOM 565 N N . LEU A 1 73 ? -9.845 -12.707 27.199 1.00 88.56 73 LEU A N 1
ATOM 566 C CA . LEU A 1 73 ? -8.595 -12.144 26.684 1.00 88.56 73 LEU A CA 1
ATOM 567 C C . LEU A 1 73 ? -8.425 -10.677 27.107 1.00 88.56 73 LEU A C 1
ATOM 569 O O . LEU A 1 73 ? -7.325 -10.262 27.484 1.00 88.56 73 LEU A O 1
ATOM 573 N N . PHE A 1 74 ? -9.504 -9.890 27.062 1.00 88.56 74 PHE A N 1
ATOM 574 C CA . PHE A 1 74 ? -9.453 -8.474 27.425 1.00 88.56 74 PHE A CA 1
ATOM 575 C C . PHE A 1 74 ? -9.664 -8.203 28.921 1.00 88.56 74 PHE A C 1
ATOM 577 O O . PHE A 1 74 ? -9.106 -7.216 29.422 1.00 88.56 74 PHE A O 1
ATOM 584 N N . ASP A 1 75 ? -10.382 -9.071 29.639 1.00 89.56 75 ASP A N 1
ATOM 585 C CA . ASP A 1 75 ? -10.579 -9.028 31.096 1.00 89.56 75 ASP A CA 1
ATOM 586 C C . ASP A 1 75 ? -9.426 -9.709 31.854 1.00 89.56 75 ASP A C 1
ATOM 588 O O . ASP A 1 75 ? -9.602 -10.619 32.663 1.00 89.56 75 ASP A O 1
ATOM 592 N N . CYS A 1 76 ? -8.199 -9.251 31.603 1.00 77.75 76 CYS A N 1
ATOM 593 C CA . CYS A 1 76 ? -6.987 -9.862 32.157 1.00 77.75 76 CYS A CA 1
ATOM 594 C C . CYS A 1 76 ? -6.869 -9.800 33.693 1.00 77.75 76 CYS A C 1
ATOM 596 O O . CYS A 1 76 ? -5.985 -10.439 34.266 1.00 77.75 76 CYS A O 1
ATOM 598 N N . TRP A 1 77 ? -7.723 -9.018 34.358 1.00 77.75 77 TRP A N 1
ATOM 599 C CA . TRP A 1 77 ? -7.780 -8.899 35.817 1.00 77.75 77 TRP A CA 1
ATOM 600 C C . TRP A 1 77 ? -9.051 -9.497 36.426 1.00 77.75 77 TRP A C 1
ATOM 602 O O . TRP A 1 77 ? -9.255 -9.328 37.628 1.00 77.75 77 TRP A O 1
ATOM 612 N N . GLU A 1 78 ? -9.878 -10.182 35.629 1.00 83.19 78 GLU A N 1
ATOM 613 C CA . GLU A 1 78 ? -11.126 -10.819 36.070 1.00 83.19 78 GLU A CA 1
ATOM 614 C C . GLU A 1 78 ? -12.047 -9.843 36.830 1.00 83.19 78 GLU A C 1
ATOM 616 O O . GLU A 1 78 ? -12.646 -10.165 37.859 1.00 83.19 78 GLU A O 1
ATOM 621 N N . LEU A 1 79 ? -12.131 -8.602 36.343 1.00 86.00 79 LEU A N 1
ATOM 622 C CA . LEU A 1 79 ? -12.976 -7.556 36.920 1.00 86.00 79 LEU A CA 1
ATOM 623 C C . LEU A 1 79 ? -14.434 -7.675 36.454 1.00 86.00 79 LEU A C 1
ATOM 625 O O . LEU A 1 79 ? -15.293 -6.941 36.953 1.00 86.00 79 LEU A O 1
ATOM 629 N N . GLY A 1 80 ? -14.710 -8.562 35.493 1.00 87.38 80 GLY A N 1
ATOM 630 C CA . GLY A 1 80 ? -16.012 -8.727 34.855 1.00 87.38 80 GLY A CA 1
ATOM 631 C C . GLY A 1 80 ? -16.377 -7.552 33.951 1.00 87.38 80 GLY A C 1
ATOM 632 O O . GLY A 1 80 ? -17.562 -7.313 33.712 1.00 87.38 80 GLY A O 1
ATOM 633 N N . LYS A 1 81 ? -15.381 -6.771 33.506 1.00 90.69 81 LYS A N 1
ATOM 634 C CA . LYS A 1 81 ? -15.569 -5.586 32.662 1.00 90.69 81 LYS A CA 1
ATOM 635 C C . LYS A 1 81 ? -14.418 -5.398 31.680 1.00 90.69 81 LYS A C 1
ATOM 637 O O . LYS A 1 81 ? -13.261 -5.349 32.090 1.00 90.69 81 LYS A O 1
ATOM 642 N N . VAL A 1 82 ? -14.755 -5.170 30.415 1.00 92.38 82 VAL A N 1
ATOM 643 C CA . VAL A 1 82 ? -13.802 -4.918 29.323 1.00 92.38 82 VAL A CA 1
ATOM 644 C C . VAL A 1 82 ? -13.983 -3.512 28.767 1.00 92.38 82 VAL A C 1
ATOM 646 O O . VAL A 1 82 ? -15.111 -3.073 28.578 1.00 92.38 82 VAL A O 1
ATOM 649 N N . ASP A 1 83 ? -12.881 -2.810 28.498 1.00 92.38 83 ASP A N 1
ATOM 650 C CA . ASP A 1 83 ? -12.888 -1.526 27.789 1.00 92.38 83 ASP A CA 1
ATOM 651 C C . ASP A 1 83 ? -13.170 -1.754 26.297 1.00 92.38 83 ASP A C 1
ATOM 653 O O . ASP A 1 83 ? -12.373 -2.375 25.591 1.00 92.38 83 ASP A O 1
ATOM 657 N N . VAL A 1 84 ? -14.314 -1.260 25.822 1.00 92.94 84 VAL A N 1
ATOM 658 C CA . VAL A 1 84 ? -14.754 -1.459 24.433 1.00 92.94 84 VAL A CA 1
ATOM 659 C C . VAL A 1 84 ? -13.840 -0.759 23.429 1.00 92.94 84 VAL A C 1
ATOM 661 O O . VAL A 1 84 ? -13.656 -1.270 22.323 1.00 92.94 84 VAL A O 1
ATOM 664 N N . MET A 1 85 ? -13.221 0.366 23.799 1.00 93.31 85 MET A N 1
ATOM 665 C CA . MET A 1 85 ? -12.340 1.110 22.895 1.00 93.31 85 MET A CA 1
ATOM 666 C C . MET A 1 85 ? -11.069 0.321 22.586 1.00 93.31 85 MET A C 1
ATOM 668 O O . MET A 1 85 ? -10.594 0.328 21.451 1.00 93.31 85 MET A O 1
ATOM 672 N N . GLU A 1 86 ? -10.538 -0.415 23.570 1.00 93.56 86 GLU A N 1
ATOM 673 C CA . GLU A 1 86 ? -9.403 -1.321 23.353 1.00 93.56 86 GLU A CA 1
ATOM 674 C C . GLU A 1 86 ? -9.752 -2.421 22.338 1.00 93.56 86 GLU A C 1
ATOM 676 O O . GLU A 1 86 ? -8.932 -2.755 21.481 1.00 93.56 86 GLU A O 1
ATOM 681 N N . VAL A 1 87 ? -10.971 -2.964 22.408 1.00 93.75 87 VAL A N 1
ATOM 682 C CA . VAL A 1 87 ? -11.434 -4.052 21.534 1.00 93.75 87 VAL A CA 1
ATOM 683 C C . VAL A 1 87 ? -11.678 -3.537 20.119 1.00 93.75 87 VAL A C 1
ATOM 685 O O . VAL A 1 87 ? -11.159 -4.116 19.165 1.00 93.75 87 VAL A O 1
ATOM 688 N N . PHE A 1 88 ? -12.392 -2.417 19.958 1.00 95.00 88 PHE A N 1
ATOM 689 C CA . PHE A 1 88 ? -12.603 -1.814 18.640 1.00 95.00 88 PHE A CA 1
ATOM 690 C C . PHE A 1 88 ? -11.288 -1.403 17.981 1.00 95.00 88 PHE A C 1
ATOM 692 O O . PHE A 1 88 ? -11.113 -1.659 16.792 1.00 95.00 88 PHE A O 1
ATOM 699 N N . ALA A 1 89 ? -10.333 -0.845 18.731 1.00 92.75 89 ALA A N 1
ATOM 700 C CA . ALA A 1 89 ? -9.019 -0.523 18.184 1.00 92.75 89 ALA A CA 1
ATOM 701 C C . ALA A 1 89 ? -8.299 -1.777 17.651 1.00 92.75 89 ALA A C 1
ATOM 703 O O . ALA A 1 89 ? -7.714 -1.736 16.567 1.00 92.75 89 ALA A O 1
ATOM 704 N N . VAL A 1 90 ? -8.385 -2.913 18.355 1.00 91.31 90 VAL A N 1
ATOM 705 C CA . VAL A 1 90 ? -7.857 -4.202 17.870 1.00 91.31 90 VAL A CA 1
ATOM 706 C C . VAL A 1 90 ? -8.586 -4.646 16.605 1.00 91.31 90 VAL A C 1
ATOM 708 O O . VAL A 1 90 ? -7.927 -4.956 15.613 1.00 91.31 90 VAL A O 1
ATOM 711 N N . VAL A 1 91 ? -9.921 -4.625 16.598 1.00 91.75 91 VAL A N 1
ATOM 712 C CA . VAL A 1 91 ? -10.718 -4.974 15.413 1.00 91.75 91 VAL A CA 1
ATOM 713 C C . VAL A 1 91 ? -10.304 -4.116 14.220 1.00 91.75 91 VAL A C 1
ATOM 715 O O . VAL A 1 91 ? -9.981 -4.674 13.179 1.00 91.75 91 VAL A O 1
ATOM 718 N N . ILE A 1 92 ? -10.228 -2.789 14.356 1.00 91.88 92 ILE A N 1
ATOM 719 C CA . ILE A 1 92 ? -9.851 -1.888 13.256 1.00 91.88 92 ILE A CA 1
ATOM 720 C C . ILE A 1 92 ? -8.426 -2.171 12.772 1.00 91.88 92 ILE A C 1
ATOM 722 O O . ILE A 1 92 ? -8.175 -2.234 11.569 1.00 91.88 92 ILE A O 1
ATOM 726 N N . VAL A 1 93 ? -7.467 -2.355 13.682 1.00 87.19 93 VAL A N 1
ATOM 727 C CA . VAL A 1 93 ? -6.072 -2.601 13.294 1.00 87.19 93 VAL A CA 1
ATOM 728 C C . VAL A 1 93 ? -5.930 -3.932 12.549 1.00 87.19 93 VAL A C 1
ATOM 730 O O . VAL A 1 93 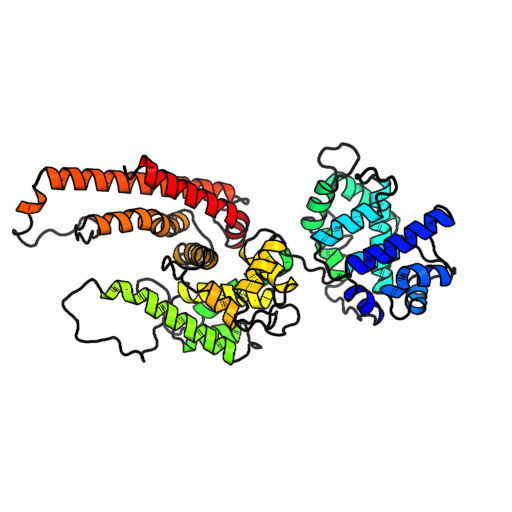? -5.188 -3.995 11.564 1.00 87.19 93 VAL A O 1
ATOM 733 N N . TYR A 1 94 ? -6.661 -4.974 12.953 1.00 85.38 94 TYR A N 1
ATOM 734 C CA . TYR A 1 94 ? -6.568 -6.308 12.353 1.00 85.38 94 TYR A CA 1
ATOM 735 C C . TYR A 1 94 ? -7.547 -6.581 11.209 1.00 85.38 94 TYR A C 1
ATOM 737 O O . TYR A 1 94 ? -7.272 -7.496 10.433 1.00 85.38 94 TYR A O 1
ATOM 745 N N . CYS A 1 95 ? -8.625 -5.805 11.056 1.00 86.38 95 CYS A N 1
ATOM 746 C CA . CYS A 1 95 ? -9.638 -6.058 10.033 1.00 86.38 95 CYS A CA 1
ATOM 747 C C . CYS A 1 95 ? -9.049 -6.033 8.623 1.00 86.38 95 CYS A C 1
ATOM 749 O O . CYS A 1 95 ? -7.980 -5.465 8.348 1.00 86.38 95 CYS A O 1
ATOM 751 N N . LYS A 1 96 ? -9.768 -6.667 7.700 1.00 79.88 96 LYS A N 1
ATOM 752 C CA . LYS A 1 96 ? -9.345 -6.897 6.322 1.00 79.88 96 LYS A CA 1
ATOM 753 C C . LYS A 1 96 ? -9.508 -5.648 5.451 1.00 79.88 96 LYS A C 1
ATOM 755 O O . LYS A 1 96 ? -10.279 -5.634 4.493 1.00 79.88 96 LYS A O 1
ATOM 760 N N . ALA A 1 97 ? -8.762 -4.601 5.789 1.00 75.31 97 ALA A N 1
ATOM 761 C CA . ALA A 1 97 ? -8.796 -3.297 5.139 1.00 75.31 97 ALA A CA 1
ATOM 762 C C . ALA A 1 97 ? -7.386 -2.689 4.980 1.00 75.31 97 ALA A C 1
ATOM 764 O O . ALA A 1 97 ? -6.493 -2.980 5.787 1.00 75.31 97 ALA A O 1
ATOM 765 N N . PRO A 1 98 ? -7.163 -1.842 3.958 1.00 71.81 98 PRO A N 1
ATOM 766 C CA . PRO A 1 98 ? -5.936 -1.055 3.844 1.00 71.81 98 PRO A CA 1
ATOM 767 C C . PRO A 1 98 ? -5.845 -0.029 4.988 1.00 71.81 98 PRO A C 1
ATOM 769 O O . PRO A 1 98 ? -6.866 0.362 5.561 1.00 71.81 98 PRO A O 1
ATOM 772 N N . ILE A 1 99 ? -4.632 0.410 5.347 1.00 78.44 99 ILE A N 1
ATOM 773 C CA . ILE A 1 99 ? -4.434 1.343 6.474 1.00 78.44 99 ILE A CA 1
ATOM 774 C C . ILE A 1 99 ? -5.177 2.667 6.258 1.00 78.44 99 ILE A C 1
ATOM 776 O O . ILE A 1 99 ? -5.675 3.267 7.202 1.00 78.44 99 ILE A O 1
ATOM 780 N N . GLU A 1 100 ? -5.336 3.072 5.005 1.00 80.25 100 GLU A N 1
ATOM 781 C CA . GLU A 1 100 ? -6.018 4.288 4.579 1.00 80.25 100 GLU A CA 1
ATOM 782 C C . GLU A 1 100 ? -7.516 4.247 4.876 1.00 80.25 100 GLU A C 1
ATOM 784 O O . GLU A 1 100 ? -8.107 5.293 5.128 1.00 80.25 100 GLU A O 1
ATOM 789 N N . ALA A 1 101 ? -8.115 3.052 4.885 1.00 84.00 101 ALA A N 1
ATOM 790 C CA . ALA A 1 101 ? -9.492 2.844 5.320 1.00 84.00 101 ALA A CA 1
ATOM 791 C C . ALA A 1 101 ? -9.594 2.705 6.846 1.00 84.00 101 ALA A C 1
ATOM 793 O O . ALA A 1 101 ? -10.615 3.060 7.418 1.00 84.00 101 ALA A O 1
ATOM 794 N N . LYS A 1 102 ? -8.538 2.224 7.515 1.00 88.00 102 LYS A N 1
ATOM 795 C CA . LYS A 1 102 ? -8.490 2.051 8.978 1.00 88.00 102 LYS A CA 1
ATOM 796 C C . LYS A 1 102 ? -8.285 3.364 9.730 1.00 88.00 102 LYS A C 1
ATOM 798 O O . LYS A 1 102 ? -8.837 3.530 10.811 1.00 88.00 102 LYS A O 1
ATOM 803 N N . ILE A 1 103 ? -7.499 4.283 9.168 1.00 90.38 103 ILE A N 1
ATOM 804 C CA . ILE A 1 103 ? -7.180 5.581 9.779 1.00 90.38 103 ILE A CA 1
ATOM 805 C C . ILE A 1 103 ? -8.453 6.382 10.105 1.00 90.38 103 ILE A C 1
ATOM 807 O O . ILE A 1 103 ? -8.585 6.768 11.263 1.00 90.38 103 ILE A O 1
ATOM 811 N N . PRO A 1 104 ? -9.404 6.592 9.169 1.00 92.12 104 PRO A N 1
ATOM 812 C CA . PRO A 1 104 ? -10.654 7.281 9.481 1.00 92.12 104 PRO A CA 1
ATOM 813 C C . PRO A 1 104 ? -11.484 6.567 10.548 1.00 92.12 104 PRO A C 1
ATOM 815 O O . PRO A 1 104 ? -12.040 7.223 11.411 1.00 92.12 104 PRO A O 1
ATOM 818 N N . LEU A 1 105 ? -11.514 5.229 10.556 1.00 93.69 105 LEU A N 1
ATOM 819 C CA . LEU A 1 105 ? -12.267 4.474 11.567 1.00 93.69 105 LEU A CA 1
ATOM 820 C C . LEU A 1 105 ? -11.679 4.655 12.970 1.00 93.69 105 LEU A C 1
ATOM 822 O O . LEU A 1 105 ? -12.431 4.795 13.927 1.00 93.69 105 LEU A O 1
ATOM 826 N N . LEU A 1 106 ? -10.346 4.645 13.096 1.00 93.06 106 LEU A N 1
ATOM 827 C CA . LEU A 1 106 ? -9.670 4.945 14.362 1.00 93.06 106 LEU A CA 1
ATOM 828 C C . LEU A 1 106 ? -9.889 6.398 14.775 1.00 93.06 106 LEU A C 1
ATOM 830 O O . LEU A 1 106 ? -10.069 6.660 15.955 1.00 93.06 106 LEU A O 1
ATOM 834 N N . PHE A 1 107 ? -9.869 7.326 13.821 1.00 94.19 107 PHE A N 1
ATOM 835 C CA . PHE A 1 107 ? -10.130 8.735 14.085 1.00 94.19 107 PHE A CA 1
ATOM 836 C C . PHE A 1 107 ? -11.544 8.928 14.652 1.00 94.19 107 PHE A C 1
ATOM 838 O O . PHE A 1 107 ? -11.696 9.414 15.768 1.00 94.19 107 PHE A O 1
ATOM 845 N N . ASP A 1 108 ? -12.555 8.428 13.940 1.00 94.00 108 ASP A N 1
ATOM 846 C CA . ASP A 1 108 ? -13.967 8.532 14.321 1.00 94.00 108 ASP A CA 1
ATOM 847 C C . ASP A 1 108 ? -14.292 7.770 15.621 1.00 94.00 108 ASP A C 1
ATOM 849 O O . ASP A 1 108 ? -15.246 8.105 16.316 1.00 94.00 108 ASP A O 1
ATOM 853 N N . LEU A 1 109 ? -13.522 6.729 15.968 1.00 94.00 109 LEU A N 1
ATOM 854 C CA . LEU A 1 109 ? -13.707 5.981 17.216 1.00 94.00 109 LEU A CA 1
ATOM 855 C C . LEU A 1 109 ? -13.346 6.810 18.459 1.00 94.00 109 LEU A C 1
ATOM 857 O O . LEU A 1 109 ? -13.941 6.593 19.513 1.00 94.00 109 LEU A O 1
ATOM 861 N N . PHE A 1 110 ? -12.364 7.710 18.349 1.00 93.88 110 PHE A N 1
ATOM 862 C CA . PHE A 1 110 ? -11.838 8.493 19.475 1.00 93.88 110 PHE A CA 1
ATOM 863 C C . PHE A 1 110 ? -12.229 9.978 19.443 1.00 93.88 110 PHE A C 1
ATOM 865 O O . PHE A 1 110 ? -11.931 10.675 20.408 1.00 93.88 110 PHE A O 1
ATOM 872 N N . ASP A 1 111 ? -12.899 10.445 18.387 1.00 93.56 111 ASP A N 1
ATOM 873 C CA . ASP A 1 111 ? -13.597 11.740 18.331 1.00 93.56 111 ASP A CA 1
ATOM 874 C C . ASP A 1 111 ? -14.908 11.653 19.138 1.00 93.56 111 ASP A C 1
ATOM 876 O O . ASP A 1 111 ? -15.990 11.390 18.602 1.00 93.56 111 ASP A O 1
ATOM 880 N N . PHE A 1 112 ? -14.811 11.782 20.465 1.00 88.44 112 PHE A N 1
ATOM 881 C CA . PHE A 1 112 ? -15.950 11.562 21.365 1.00 88.44 112 PHE A CA 1
ATOM 882 C C . PHE A 1 112 ? -16.966 12.700 21.295 1.00 88.44 112 PHE A C 1
ATOM 884 O O . PHE A 1 112 ? -18.160 12.470 21.499 1.00 88.44 112 PHE A O 1
ATOM 891 N N . ASP A 1 113 ? -16.505 13.926 21.044 1.00 89.12 113 ASP A N 1
ATOM 892 C CA . ASP A 1 113 ? -17.373 15.098 20.950 1.00 89.12 113 ASP A CA 1
ATOM 893 C C . ASP A 1 113 ? -17.933 15.337 19.538 1.00 89.12 113 ASP A C 1
ATOM 895 O O . ASP A 1 113 ? -18.751 16.245 19.349 1.00 89.12 113 ASP A O 1
ATOM 899 N N . GLN A 1 114 ? -17.574 14.477 18.575 1.00 89.69 114 GLN A N 1
ATOM 900 C CA . GLN A 1 114 ? -17.983 14.542 17.170 1.00 89.69 114 GLN A CA 1
ATOM 901 C C . GLN A 1 114 ? -17.616 15.882 16.518 1.00 89.69 114 GLN A C 1
ATOM 903 O O . GLN A 1 114 ? -18.313 16.367 15.612 1.00 89.69 114 GLN A O 1
ATOM 908 N N . SER A 1 115 ? -16.536 16.505 16.988 1.00 91.38 115 SER A N 1
ATOM 909 C CA . SER A 1 115 ? -16.027 17.765 16.453 1.00 91.38 115 SER A CA 1
ATOM 910 C C . SER A 1 115 ? -15.400 17.598 15.070 1.00 91.38 115 SER A C 1
ATOM 912 O O . SER A 1 115 ? -15.277 18.586 14.340 1.00 91.38 115 SER A O 1
ATOM 914 N N . ARG A 1 116 ? -15.092 16.355 14.663 1.00 92.25 116 ARG A N 1
ATOM 915 C CA . ARG A 1 116 ? -14.270 15.985 13.497 1.00 92.25 116 ARG A CA 1
ATOM 916 C C . ARG A 1 116 ? -12.812 16.403 13.625 1.00 92.25 116 ARG A C 1
ATOM 918 O O . ARG A 1 116 ? -12.094 16.453 12.621 1.00 92.25 116 ARG A O 1
ATOM 925 N N . GLU A 1 117 ? -12.384 16.696 14.841 1.00 93.94 117 GLU A N 1
ATOM 926 C CA . GLU A 1 117 ? -11.018 17.036 15.190 1.00 93.94 117 GLU A CA 1
ATOM 927 C C . GLU A 1 117 ? -10.627 16.234 16.438 1.00 93.94 117 GLU A C 1
ATOM 929 O O . GLU A 1 117 ? -11.459 15.932 17.278 1.00 93.94 117 GLU A O 1
ATOM 934 N N . ILE A 1 118 ? -9.359 15.844 16.557 1.00 95.06 118 ILE A N 1
ATOM 935 C CA . ILE A 1 118 ? -8.864 15.126 17.734 1.00 95.06 118 ILE A CA 1
ATOM 936 C C . ILE A 1 118 ? -8.198 16.122 18.676 1.00 95.06 118 ILE A C 1
ATOM 938 O O . ILE A 1 118 ? -7.188 16.752 18.345 1.00 95.06 118 ILE A O 1
ATOM 942 N N . SER A 1 119 ? -8.732 16.225 19.887 1.00 94.12 119 SER A N 1
ATOM 943 C CA . SER A 1 119 ? -8.107 16.960 20.979 1.00 94.12 119 SER A CA 1
ATOM 944 C C . SER A 1 119 ? -6.901 16.208 21.557 1.00 94.12 119 SER A C 1
ATOM 946 O O . SER A 1 119 ? -6.694 15.009 21.354 1.00 94.12 119 SER A O 1
ATOM 948 N N . GLN A 1 120 ? -6.089 16.903 22.356 1.00 91.81 120 GLN A N 1
ATOM 949 C CA . GLN A 1 120 ? -4.930 16.290 23.011 1.00 91.81 120 GLN A CA 1
ATOM 950 C C . GLN A 1 120 ? -5.310 15.086 23.889 1.00 91.81 120 GLN A C 1
ATOM 952 O O . GLN A 1 120 ? -4.600 14.081 23.898 1.00 91.81 120 GLN A O 1
ATOM 957 N N . ASN A 1 121 ? -6.430 15.171 24.611 1.00 91.75 121 ASN A N 1
ATOM 958 C CA . ASN A 1 121 ? -6.893 14.091 25.486 1.00 91.75 121 ASN A CA 1
ATOM 959 C C . ASN A 1 121 ? -7.368 12.875 24.680 1.00 91.75 121 ASN A C 1
ATOM 961 O O . ASN A 1 121 ? -7.131 11.736 25.080 1.00 91.75 121 ASN A O 1
ATOM 965 N N . GLU A 1 122 ? -8.004 13.114 23.537 1.00 94.38 122 GLU A N 1
ATOM 966 C CA . GLU A 1 122 ? -8.469 12.060 22.636 1.00 94.38 122 GLU A CA 1
ATOM 967 C C . GLU A 1 122 ? -7.303 11.337 21.976 1.00 94.38 122 GLU A C 1
ATOM 969 O O . GLU A 1 122 ? -7.302 10.109 21.931 1.00 94.38 122 GLU A O 1
ATOM 974 N N . LEU A 1 123 ? -6.247 12.056 21.577 1.00 93.25 123 LEU A N 1
ATOM 975 C CA . LEU A 1 123 ? -5.035 11.418 21.059 1.00 93.25 123 LEU A CA 1
ATOM 976 C C . LEU A 1 123 ? -4.357 10.533 22.117 1.00 93.25 123 LEU A C 1
ATOM 978 O O . LEU A 1 123 ? -3.895 9.433 21.804 1.00 93.25 123 LEU A O 1
ATOM 982 N N . VAL A 1 124 ? -4.305 10.994 23.373 1.00 92.06 124 VAL A N 1
ATOM 983 C CA . VAL A 1 124 ? -3.774 10.205 24.498 1.00 92.06 124 VAL A CA 1
ATOM 984 C C . VAL A 1 124 ? -4.572 8.907 24.649 1.00 92.06 124 VAL A C 1
ATOM 986 O O . VAL A 1 124 ? -3.982 7.826 24.703 1.00 92.06 124 VAL A O 1
ATOM 989 N N . LEU A 1 125 ? -5.906 8.996 24.670 1.00 91.44 125 LEU A N 1
ATOM 990 C CA . LEU A 1 125 ? -6.791 7.832 24.760 1.00 91.44 125 LEU A CA 1
ATOM 991 C C . LEU A 1 125 ? -6.622 6.894 23.563 1.00 91.44 125 LEU A C 1
ATOM 993 O O . LEU A 1 125 ? -6.461 5.691 23.767 1.00 91.44 125 LEU A O 1
ATOM 997 N N . LEU A 1 126 ? -6.559 7.431 22.343 1.00 93.19 126 LEU A N 1
ATOM 998 C CA . LEU A 1 126 ? -6.328 6.668 21.118 1.00 93.19 126 LEU A CA 1
ATOM 999 C C . LEU A 1 126 ? -5.049 5.841 21.230 1.00 93.19 126 LEU A C 1
ATOM 1001 O O . LEU A 1 126 ? -5.070 4.623 21.025 1.00 93.19 126 LEU A O 1
ATOM 1005 N N . MET A 1 127 ? -3.933 6.475 21.594 1.00 91.06 127 MET A N 1
ATOM 1006 C CA . MET A 1 127 ? -2.644 5.793 21.708 1.00 91.06 127 MET A CA 1
ATOM 1007 C C . MET A 1 127 ? -2.629 4.766 22.844 1.00 91.06 127 MET A C 1
ATOM 1009 O O . MET A 1 127 ? -2.094 3.668 22.658 1.00 91.06 127 MET A O 1
ATOM 1013 N N . LEU A 1 128 ? -3.235 5.082 23.993 1.00 90.25 128 LEU A N 1
ATOM 1014 C CA . LEU A 1 128 ? -3.330 4.179 25.141 1.00 90.25 128 LEU A CA 1
ATOM 1015 C C . LEU A 1 128 ? -4.188 2.951 24.833 1.00 90.25 128 LEU A C 1
ATOM 1017 O O . LEU A 1 128 ? -3.709 1.827 24.992 1.00 90.25 128 LEU A O 1
ATOM 1021 N N . CYS A 1 129 ? -5.431 3.144 24.392 1.00 91.69 129 CYS A N 1
ATOM 1022 C CA . CYS A 1 129 ? -6.381 2.066 24.131 1.00 91.69 129 CYS A CA 1
ATOM 1023 C C . CYS A 1 129 ? -5.895 1.167 22.992 1.00 91.69 129 CYS A C 1
ATOM 1025 O O . CYS A 1 129 ? -5.880 -0.055 23.145 1.00 91.69 129 CYS A O 1
ATOM 1027 N N . THR A 1 130 ? -5.393 1.755 21.900 1.00 90.31 130 THR A N 1
ATOM 1028 C CA . THR A 1 130 ? -4.835 0.985 20.777 1.00 90.31 130 THR A CA 1
ATOM 1029 C C . THR A 1 130 ? -3.638 0.155 21.233 1.00 90.31 130 THR A C 1
ATOM 1031 O O . THR A 1 130 ? -3.589 -1.050 21.005 1.00 90.31 130 THR A O 1
ATOM 1034 N N . THR A 1 131 ? -2.686 0.755 21.950 1.00 87.75 131 THR A N 1
ATOM 1035 C CA . THR A 1 131 ? -1.501 0.035 22.437 1.00 87.75 131 THR A CA 1
ATOM 1036 C C . THR A 1 131 ? -1.866 -1.083 23.410 1.00 87.75 131 THR A C 1
ATOM 1038 O O . THR A 1 131 ? -1.377 -2.205 23.277 1.00 87.75 131 THR A O 1
ATOM 1041 N N . ARG A 1 132 ? -2.750 -0.806 24.372 1.00 87.69 132 ARG A N 1
ATOM 1042 C CA . ARG A 1 132 ? -3.174 -1.779 25.384 1.00 87.69 132 ARG A CA 1
ATOM 1043 C C . ARG A 1 132 ? -3.933 -2.945 24.764 1.00 87.69 132 ARG A C 1
ATOM 1045 O O . ARG A 1 132 ? -3.593 -4.089 25.060 1.00 87.69 132 ARG A O 1
ATOM 1052 N N . GLY A 1 133 ? -4.897 -2.665 23.888 1.00 88.25 133 GLY A N 1
ATOM 1053 C CA . GLY A 1 133 ? -5.659 -3.695 23.189 1.00 88.25 133 GLY A CA 1
ATOM 1054 C C . GLY A 1 133 ? -4.754 -4.597 22.350 1.00 88.25 133 GLY A C 1
ATOM 1055 O O . GLY A 1 133 ? -4.802 -5.820 22.477 1.00 88.25 133 GLY A O 1
ATOM 1056 N N . LEU A 1 134 ? -3.851 -4.005 21.563 1.00 86.19 134 LEU A N 1
ATOM 1057 C CA . LEU A 1 134 ? -2.906 -4.754 20.731 1.00 86.19 134 LEU A CA 1
ATOM 1058 C C . LEU A 1 134 ? -1.945 -5.624 21.559 1.00 86.19 134 LEU A C 1
ATOM 1060 O O . LEU A 1 134 ? -1.709 -6.783 21.209 1.00 86.19 134 LEU A O 1
ATOM 1064 N N . CYS A 1 135 ? -1.418 -5.105 22.673 1.00 84.44 135 CYS A N 1
ATOM 1065 C CA . CYS A 1 135 ? -0.575 -5.875 23.590 1.00 84.44 135 CYS A CA 1
ATOM 1066 C C . CYS A 1 135 ? -1.325 -7.060 24.208 1.00 84.44 135 CYS A C 1
ATOM 1068 O O . CYS A 1 135 ? -0.773 -8.159 24.233 1.00 84.44 135 CYS A O 1
ATOM 1070 N N . LYS A 1 136 ? -2.581 -6.874 24.641 1.00 85.31 136 LYS A N 1
ATOM 1071 C CA . LYS A 1 136 ? -3.428 -7.964 25.157 1.00 85.31 136 LYS A CA 1
ATOM 1072 C C . LYS A 1 136 ? -3.651 -9.045 24.098 1.00 85.31 136 LYS A C 1
ATOM 1074 O O . LYS A 1 136 ? -3.404 -10.216 24.369 1.00 85.31 136 LYS A O 1
ATOM 1079 N N . ALA A 1 137 ? -4.007 -8.641 22.878 1.00 82.19 137 ALA A N 1
ATOM 1080 C CA . ALA A 1 137 ? -4.321 -9.557 21.783 1.00 82.19 137 ALA A CA 1
ATOM 1081 C C . ALA A 1 137 ? -3.132 -10.425 21.323 1.00 82.19 137 ALA A C 1
ATOM 1083 O O . ALA A 1 137 ? -3.322 -11.519 20.797 1.00 82.19 137 ALA A O 1
ATOM 1084 N N . VAL A 1 138 ? -1.897 -9.954 21.524 1.00 76.81 138 VAL A N 1
ATOM 1085 C CA . VAL A 1 138 ? -0.668 -10.691 21.165 1.00 76.81 138 VAL A CA 1
ATOM 1086 C C . VAL A 1 138 ? 0.032 -11.299 22.390 1.00 76.81 138 VAL A C 1
ATOM 1088 O O . VAL A 1 138 ? 0.946 -12.110 22.248 1.00 76.81 138 VAL A O 1
ATOM 1091 N N . GLY A 1 139 ? -0.396 -10.954 23.606 1.00 73.00 139 GLY A N 1
ATOM 1092 C CA . GLY A 1 139 ? 0.259 -11.376 24.847 1.00 73.00 139 GLY A CA 1
ATOM 1093 C C . GLY A 1 139 ? 1.608 -10.689 25.097 1.00 73.00 139 GLY A C 1
ATOM 1094 O O . GLY A 1 139 ? 2.494 -11.286 25.706 1.00 73.00 139 GLY A O 1
ATOM 1095 N N . LEU A 1 140 ? 1.790 -9.457 24.610 1.00 74.50 140 LEU A N 1
ATOM 1096 C CA . LEU A 1 140 ? 2.968 -8.639 24.911 1.00 74.50 140 LEU A CA 1
ATOM 1097 C C . LEU A 1 140 ? 2.783 -7.864 26.217 1.00 74.50 140 LEU A C 1
ATOM 1099 O O . LEU A 1 140 ? 1.672 -7.473 26.578 1.00 74.50 140 LEU A O 1
ATOM 1103 N N . GLU A 1 141 ? 3.893 -7.584 26.905 1.00 72.38 141 GLU A N 1
ATOM 1104 C CA . GLU A 1 141 ? 3.865 -6.675 28.049 1.00 72.38 141 GLU A CA 1
ATOM 1105 C C . GLU A 1 141 ? 3.420 -5.280 27.605 1.00 72.38 141 GLU A C 1
ATOM 1107 O O . GLU A 1 141 ? 3.870 -4.740 26.589 1.00 72.38 141 GLU A O 1
ATOM 1112 N N . ARG A 1 142 ? 2.503 -4.704 28.382 1.00 70.62 142 ARG A N 1
ATOM 1113 C CA . ARG A 1 142 ? 2.013 -3.348 28.158 1.00 70.62 142 ARG A CA 1
ATOM 1114 C C . ARG A 1 142 ? 3.142 -2.335 28.407 1.00 70.62 142 ARG A C 1
ATOM 1116 O O . ARG A 1 142 ? 3.819 -2.445 29.433 1.00 70.62 142 ARG A O 1
ATOM 1123 N N . PRO A 1 143 ? 3.322 -1.334 27.533 1.00 75.38 143 PRO A N 1
ATOM 1124 C CA . PRO A 1 143 ? 4.166 -0.189 27.842 1.00 75.38 143 PRO A CA 1
ATOM 1125 C C . PRO A 1 143 ? 3.634 0.577 29.056 1.00 75.38 143 PRO A C 1
ATOM 1127 O O . PRO A 1 143 ? 2.446 0.506 29.385 1.00 75.38 143 PRO A O 1
ATOM 1130 N N . ASP A 1 144 ? 4.523 1.305 29.725 1.00 80.25 144 ASP A N 1
ATOM 1131 C CA . ASP A 1 144 ? 4.155 2.126 30.873 1.00 80.25 144 ASP A CA 1
ATOM 1132 C C . ASP A 1 144 ? 3.227 3.282 30.460 1.00 80.25 144 ASP A C 1
ATOM 1134 O O . ASP A 1 144 ? 3.455 3.947 29.446 1.00 80.25 144 ASP A O 1
ATOM 1138 N N . THR A 1 145 ? 2.175 3.524 31.249 1.00 84.38 145 THR A N 1
ATOM 1139 C CA . THR A 1 145 ? 1.152 4.532 30.929 1.00 84.38 145 THR A CA 1
ATOM 1140 C C . THR A 1 145 ? 1.751 5.934 30.856 1.00 84.38 145 THR A C 1
ATOM 1142 O O . THR A 1 145 ? 1.425 6.669 29.930 1.00 84.38 145 THR A O 1
ATOM 1145 N N . MET A 1 146 ? 2.663 6.293 31.772 1.00 83.00 146 MET A N 1
ATOM 1146 C CA . MET A 1 146 ? 3.280 7.627 31.763 1.00 83.00 146 MET A CA 1
ATOM 1147 C C . MET A 1 146 ? 4.138 7.828 30.514 1.00 83.00 146 MET A C 1
ATOM 1149 O O . MET A 1 146 ? 4.095 8.887 29.898 1.00 83.00 146 MET A O 1
ATOM 1153 N N . GLN A 1 147 ? 4.864 6.792 30.087 1.00 83.06 147 GLN A N 1
ATOM 1154 C CA . GLN A 1 147 ? 5.648 6.846 28.850 1.00 83.06 147 GLN A CA 1
ATOM 1155 C C . GLN A 1 147 ? 4.767 7.022 27.607 1.00 83.06 147 GLN A C 1
ATOM 1157 O O . GLN A 1 147 ? 5.139 7.758 26.694 1.00 83.06 147 GLN A O 1
ATOM 1162 N N . LEU A 1 148 ? 3.607 6.357 27.554 1.00 83.06 148 LEU A N 1
ATOM 1163 C CA . LEU A 1 148 ? 2.652 6.523 26.453 1.00 83.06 148 LEU A CA 1
ATOM 1164 C C . LEU A 1 148 ? 2.007 7.911 26.454 1.00 83.06 148 LEU A C 1
ATOM 1166 O O . LEU A 1 148 ? 1.853 8.501 25.387 1.00 83.06 148 LEU A O 1
ATOM 1170 N N . GLU A 1 149 ? 1.683 8.453 27.627 1.00 87.69 149 GLU A N 1
ATOM 1171 C CA . GLU A 1 149 ? 1.191 9.826 27.763 1.00 87.69 149 GLU A CA 1
ATOM 1172 C C . GLU A 1 149 ? 2.237 10.839 27.276 1.00 87.69 149 GLU A C 1
ATOM 1174 O O . GLU A 1 149 ? 1.928 11.672 26.425 1.00 87.69 149 GLU A O 1
ATOM 1179 N N . GLU A 1 150 ? 3.494 10.735 27.716 1.00 87.00 150 GLU A N 1
ATOM 1180 C CA . GLU A 1 150 ? 4.586 11.596 27.234 1.00 87.00 150 GLU A CA 1
ATOM 1181 C C . GLU A 1 150 ? 4.770 11.483 25.713 1.00 87.00 150 GLU A C 1
ATOM 1183 O O . GLU A 1 150 ? 4.897 12.491 25.013 1.00 87.00 150 GLU A O 1
ATOM 1188 N N . LEU A 1 151 ? 4.730 10.260 25.174 1.00 86.12 151 LEU A N 1
ATOM 1189 C CA . LEU A 1 151 ? 4.834 10.026 23.737 1.00 86.12 151 LEU A CA 1
ATOM 1190 C C . LEU A 1 151 ? 3.669 10.664 22.972 1.00 86.12 151 LEU A C 1
ATOM 1192 O O . LEU A 1 151 ? 3.897 11.262 21.923 1.00 86.12 151 LEU A O 1
ATOM 1196 N N . SER A 1 152 ? 2.446 10.574 23.494 1.00 88.56 152 SER A N 1
ATOM 1197 C CA . SER A 1 152 ? 1.264 11.172 22.866 1.00 88.56 152 SER A CA 1
ATOM 1198 C C . SER A 1 152 ? 1.316 12.699 22.857 1.00 88.56 152 SER A C 1
ATOM 1200 O O . SER A 1 152 ? 0.978 13.315 21.850 1.00 88.56 152 SER A O 1
ATOM 1202 N N . GLN A 1 153 ? 1.843 13.323 23.915 1.00 87.75 153 GLN A N 1
ATOM 1203 C CA . GLN A 1 153 ? 2.066 14.770 23.953 1.00 87.75 153 GLN A CA 1
ATOM 1204 C C . GLN A 1 153 ? 3.091 15.202 22.899 1.00 87.75 153 GLN A C 1
ATOM 1206 O O . GLN A 1 153 ? 2.899 16.206 22.215 1.00 87.75 153 GLN A O 1
ATOM 1211 N N . HIS A 1 154 ? 4.166 14.428 22.729 1.00 87.00 154 HIS A N 1
ATOM 1212 C CA . HIS A 1 154 ? 5.144 14.672 21.671 1.00 87.00 154 HIS A CA 1
ATOM 1213 C C . HIS A 1 154 ? 4.568 14.448 20.270 1.00 87.00 154 HIS A C 1
ATOM 1215 O O . HIS A 1 154 ? 4.852 15.239 19.370 1.00 87.00 154 HIS A O 1
ATOM 1221 N N . ALA A 1 155 ? 3.758 13.403 20.087 1.00 88.00 155 ALA A N 1
ATOM 1222 C CA . ALA A 1 155 ? 3.085 13.122 18.827 1.00 88.00 155 ALA A CA 1
ATOM 1223 C C . ALA A 1 155 ? 2.135 14.266 18.455 1.00 88.00 155 ALA A C 1
ATOM 1225 O O . ALA A 1 155 ? 2.193 14.741 17.324 1.00 88.00 155 ALA A O 1
ATOM 1226 N N . PHE A 1 156 ? 1.361 14.782 19.413 1.00 90.69 156 PHE A N 1
ATOM 1227 C CA . PHE A 1 156 ? 0.437 15.896 19.198 1.00 90.69 156 PHE A CA 1
ATOM 1228 C C . PHE A 1 156 ? 1.129 17.097 18.540 1.00 90.69 156 PHE A C 1
ATOM 1230 O O . PHE A 1 156 ? 0.704 17.557 17.488 1.00 90.69 156 PHE A O 1
ATOM 1237 N N . LEU A 1 157 ? 2.275 17.520 19.088 1.00 87.75 157 LEU A N 1
ATOM 1238 C CA . LEU A 1 157 ? 3.072 18.636 18.558 1.00 87.75 157 LEU A CA 1
ATOM 1239 C C . LEU A 1 157 ? 3.622 18.394 17.143 1.00 87.75 157 LEU A C 1
ATOM 1241 O O . LEU A 1 157 ? 3.988 19.344 16.457 1.00 87.75 157 LEU A O 1
ATOM 1245 N N . SER A 1 158 ? 3.759 17.130 16.737 1.00 86.31 158 SER A N 1
ATOM 1246 C CA . SER A 1 158 ? 4.229 16.759 15.398 1.00 86.31 158 SER A CA 1
ATOM 1247 C C . SER A 1 158 ? 3.100 16.648 14.372 1.00 86.31 158 SER A C 1
ATOM 1249 O O . SER A 1 158 ? 3.347 16.831 13.177 1.00 86.31 158 SER A O 1
ATOM 1251 N N . ILE A 1 159 ? 1.887 16.332 14.836 1.00 90.44 159 ILE A N 1
ATOM 1252 C CA . ILE A 1 159 ? 0.704 16.136 13.998 1.00 90.44 159 ILE A CA 1
ATOM 1253 C C . ILE A 1 159 ? 0.017 17.477 13.728 1.00 90.44 159 ILE A C 1
ATOM 1255 O O . ILE A 1 159 ? -0.261 17.765 12.568 1.00 90.44 159 ILE A O 1
ATOM 1259 N N . ASP A 1 160 ? -0.200 18.282 14.774 1.00 90.75 160 ASP A N 1
ATOM 1260 C CA . ASP A 1 160 ? -0.812 19.619 14.718 1.00 90.75 160 ASP A CA 1
ATOM 1261 C C . ASP A 1 160 ? 0.166 20.615 14.067 1.00 90.75 160 ASP A C 1
ATOM 1263 O O . ASP A 1 160 ? 1.003 21.244 14.730 1.00 90.75 160 ASP A O 1
ATOM 1267 N N . ARG A 1 161 ? 0.127 20.687 12.730 1.00 83.81 161 ARG A N 1
ATOM 1268 C CA . ARG A 1 161 ? 1.088 21.453 11.919 1.00 83.81 161 ARG A CA 1
ATOM 1269 C C . ARG A 1 161 ? 0.727 22.925 11.844 1.00 83.81 161 ARG A C 1
ATOM 1271 O O . ARG A 1 161 ? 1.623 23.752 11.658 1.00 83.81 161 ARG A O 1
ATOM 1278 N N . ASP A 1 162 ? -0.560 23.241 11.909 1.00 87.69 162 ASP A N 1
ATOM 1279 C CA . ASP A 1 162 ? -1.048 24.617 11.895 1.00 87.69 162 ASP A CA 1
ATOM 1280 C C . ASP A 1 162 ? -1.114 25.240 13.304 1.00 87.69 162 ASP A C 1
ATOM 1282 O O . ASP A 1 162 ? -1.276 26.459 13.424 1.00 87.69 162 ASP A O 1
ATOM 1286 N N . HIS A 1 163 ? -0.867 24.434 14.344 1.00 87.50 163 HIS A N 1
ATOM 1287 C CA . HIS A 1 163 ? -0.847 24.820 15.752 1.00 87.50 163 HIS A CA 1
ATOM 1288 C C . HIS A 1 163 ? -2.186 25.396 16.218 1.00 87.50 163 HIS A C 1
ATOM 1290 O O . HIS A 1 163 ? -2.223 26.322 17.040 1.00 87.50 163 HIS A O 1
ATOM 1296 N N . ASN A 1 164 ? -3.288 24.874 15.675 1.00 89.25 164 ASN A N 1
ATOM 1297 C CA . ASN A 1 164 ? -4.635 25.281 16.054 1.00 89.25 164 ASN A CA 1
ATOM 1298 C C . ASN A 1 164 ? -5.097 24.622 17.375 1.00 89.25 164 ASN A C 1
ATOM 1300 O O . ASN A 1 164 ? -6.112 25.037 17.941 1.00 89.25 164 ASN A O 1
ATOM 1304 N N . GLY A 1 165 ? -4.313 23.677 17.915 1.00 89.31 165 GLY A N 1
ATOM 1305 C CA . GLY A 1 165 ? -4.591 22.981 19.170 1.00 89.31 165 GLY A CA 1
ATOM 1306 C C . GLY A 1 165 ? -5.534 21.787 19.025 1.00 89.31 165 GLY A C 1
ATOM 1307 O O . GLY A 1 165 ? -5.973 21.246 20.042 1.00 89.31 165 GLY A O 1
ATOM 1308 N N . GLN A 1 166 ? -5.833 21.379 17.795 1.00 92.25 166 GLN A N 1
ATOM 1309 C CA . GLN A 1 166 ? -6.675 20.251 17.419 1.00 92.25 166 GLN A CA 1
ATOM 1310 C C . GLN A 1 166 ? -6.047 19.529 16.215 1.00 92.25 166 GLN A C 1
ATOM 1312 O O . GLN A 1 166 ? -5.242 20.089 15.479 1.00 92.25 166 GLN A O 1
ATOM 1317 N N . ILE A 1 167 ? -6.363 18.250 16.027 1.00 94.56 167 ILE A N 1
ATOM 1318 C CA . ILE A 1 167 ? -5.808 17.448 14.931 1.00 94.56 167 ILE A CA 1
ATOM 1319 C C . ILE A 1 167 ? -6.911 17.134 13.933 1.00 94.56 167 ILE A C 1
ATOM 1321 O O . ILE A 1 167 ? -7.854 16.408 14.244 1.00 94.56 167 ILE A O 1
ATOM 1325 N N . SER A 1 168 ? -6.767 17.619 12.705 1.00 94.62 168 SER A N 1
ATOM 1326 C CA . SER A 1 168 ? -7.680 17.260 11.620 1.00 94.62 168 SER A CA 1
ATOM 1327 C C . SER A 1 168 ? -7.432 15.835 11.099 1.00 94.62 168 SER A C 1
ATOM 1329 O O . SER A 1 168 ? -6.333 15.282 11.215 1.00 94.62 168 SER A O 1
ATOM 1331 N N . LEU A 1 169 ? -8.439 15.239 10.449 1.00 92.56 169 LEU A N 1
ATOM 1332 C CA . LEU A 1 169 ? -8.305 13.918 9.817 1.00 92.56 169 LEU A CA 1
ATOM 1333 C C . LEU A 1 169 ? -7.170 13.876 8.778 1.00 92.56 169 LEU A C 1
ATOM 1335 O O . LEU A 1 169 ? -6.455 12.877 8.685 1.00 92.56 169 LEU A O 1
ATOM 1339 N N . ASP A 1 170 ? -6.981 14.950 8.008 1.00 90.56 170 ASP A N 1
ATOM 1340 C CA . ASP A 1 170 ? -5.926 15.029 6.992 1.00 90.56 170 ASP A CA 1
ATOM 1341 C C . ASP A 1 170 ? -4.525 15.060 7.623 1.00 90.56 170 ASP A C 1
ATOM 1343 O O . ASP A 1 170 ? -3.613 14.385 7.134 1.00 90.56 170 ASP A O 1
ATOM 1347 N N . GLU A 1 171 ? -4.348 15.785 8.732 1.00 91.81 171 GLU A N 1
ATOM 1348 C CA . GLU A 1 171 ? -3.095 15.802 9.496 1.00 91.81 171 GLU A CA 1
ATOM 1349 C C . GLU A 1 171 ? -2.802 14.443 10.124 1.00 91.81 171 GLU A C 1
ATOM 1351 O O . GLU A 1 171 ? -1.694 13.918 9.974 1.00 91.81 171 GLU A O 1
ATOM 1356 N N . PHE A 1 172 ? -3.810 13.835 10.756 1.00 92.31 172 PHE A N 1
ATOM 1357 C CA . PHE A 1 172 ? -3.688 12.506 11.343 1.00 92.31 172 PHE A CA 1
ATOM 1358 C C . PHE A 1 172 ? -3.341 11.454 10.284 1.00 92.31 172 PHE A C 1
ATOM 1360 O O . PHE A 1 172 ? -2.421 10.656 10.479 1.00 92.31 172 PHE A O 1
ATOM 1367 N N . LYS A 1 173 ? -4.007 11.488 9.122 1.00 88.62 173 LYS A N 1
ATOM 1368 C CA . LYS A 1 173 ? -3.728 10.594 7.992 1.00 88.62 173 LYS A CA 1
ATOM 1369 C C . LYS A 1 173 ? -2.319 10.791 7.447 1.00 88.62 173 LYS A C 1
ATOM 1371 O O . LYS A 1 173 ? -1.608 9.809 7.232 1.00 88.62 173 LYS A O 1
ATOM 1376 N N . ALA A 1 174 ? -1.897 12.036 7.231 1.00 85.56 174 ALA A N 1
ATOM 1377 C CA . ALA A 1 174 ? -0.555 12.330 6.740 1.00 85.56 174 ALA A CA 1
ATOM 1378 C C . ALA A 1 174 ? 0.525 11.829 7.709 1.00 85.56 174 ALA A C 1
ATOM 1380 O O . ALA A 1 174 ? 1.523 11.262 7.265 1.00 85.56 174 ALA A O 1
ATOM 1381 N N . TRP A 1 175 ? 0.315 12.000 9.015 1.00 88.12 175 TRP A N 1
ATOM 1382 C CA . TRP A 1 175 ? 1.228 11.514 10.043 1.00 88.12 175 TRP A CA 1
ATOM 1383 C C . TRP A 1 175 ? 1.252 9.985 10.126 1.00 88.12 175 TRP A C 1
ATOM 1385 O O . TRP A 1 175 ? 2.321 9.392 9.996 1.00 88.12 175 TRP A O 1
ATOM 1395 N N . ALA A 1 176 ? 0.098 9.325 10.252 1.00 85.38 176 ALA A N 1
ATOM 1396 C CA . ALA A 1 176 ? 0.017 7.872 10.418 1.00 85.38 176 ALA A CA 1
ATOM 1397 C C . ALA A 1 176 ? 0.632 7.088 9.239 1.00 85.38 176 ALA A C 1
ATOM 1399 O O . ALA A 1 176 ? 1.165 5.996 9.435 1.00 85.38 176 ALA A O 1
ATOM 1400 N N . LEU A 1 177 ? 0.595 7.651 8.024 1.00 78.62 177 LEU A N 1
ATOM 1401 C CA . LEU A 1 177 ? 1.169 7.046 6.814 1.00 78.62 177 LEU A CA 1
ATOM 1402 C C . LEU A 1 177 ? 2.664 7.333 6.605 1.00 78.62 177 LEU A C 1
ATOM 1404 O O . LEU A 1 177 ? 3.289 6.674 5.774 1.00 78.62 177 LEU A O 1
ATOM 1408 N N . GLN A 1 178 ? 3.236 8.325 7.292 1.00 73.94 178 GLN A N 1
ATOM 1409 C CA . GLN A 1 178 ? 4.618 8.774 7.064 1.00 73.94 178 GLN A CA 1
ATOM 1410 C C . GLN A 1 178 ? 5.524 8.589 8.280 1.00 73.94 178 GLN A C 1
ATOM 1412 O O . GLN A 1 178 ? 6.737 8.490 8.106 1.00 73.94 178 GLN A O 1
ATOM 1417 N N . GLU A 1 179 ? 4.963 8.532 9.489 1.00 79.56 179 GLU A N 1
ATOM 1418 C CA . GLU A 1 179 ? 5.721 8.458 10.733 1.00 79.56 179 GLU A CA 1
ATOM 1419 C C . GLU A 1 179 ? 6.372 7.069 10.895 1.00 79.56 179 GLU A C 1
ATOM 1421 O O . GLU A 1 179 ? 5.678 6.073 11.143 1.00 79.56 179 GLU A O 1
ATOM 1426 N N . PRO A 1 180 ? 7.714 6.961 10.793 1.00 70.69 180 PRO A N 1
ATOM 1427 C CA . PRO A 1 180 ? 8.390 5.665 10.777 1.00 70.69 180 PRO A CA 1
ATOM 1428 C C . PRO A 1 180 ? 8.187 4.865 12.065 1.00 70.69 180 PRO A C 1
ATOM 1430 O O . PRO A 1 180 ? 8.154 3.634 12.027 1.00 70.69 180 PRO A O 1
ATOM 1433 N N . SER A 1 181 ? 8.049 5.550 13.204 1.00 75.06 181 SER A N 1
ATOM 1434 C CA . SER A 1 181 ? 7.870 4.913 14.509 1.00 75.06 181 SER A CA 1
ATOM 1435 C C . SER A 1 181 ? 6.510 4.214 14.639 1.00 75.06 181 SER A C 1
ATOM 1437 O O . SER A 1 181 ? 6.453 3.083 15.126 1.00 75.06 181 SER A O 1
ATOM 1439 N N . VAL A 1 182 ? 5.441 4.828 14.123 1.00 78.06 182 VAL A N 1
ATOM 1440 C CA . VAL A 1 182 ? 4.085 4.253 14.067 1.00 78.06 182 VAL A CA 1
ATOM 1441 C C . VAL A 1 182 ? 4.048 3.070 13.110 1.00 78.06 182 VAL A C 1
ATOM 1443 O O . VAL A 1 182 ? 3.578 1.993 13.473 1.00 78.06 182 VAL A O 1
ATOM 1446 N N . ILE A 1 183 ? 4.622 3.236 11.917 1.00 71.62 183 ILE A N 1
ATOM 1447 C CA . ILE A 1 183 ? 4.752 2.172 10.916 1.00 71.62 183 ILE A CA 1
ATOM 1448 C C . ILE A 1 183 ? 5.472 0.955 11.509 1.00 71.62 183 ILE A C 1
ATOM 1450 O O . ILE A 1 183 ? 4.981 -0.171 11.427 1.00 71.62 183 ILE A O 1
ATOM 1454 N N . GLN A 1 184 ? 6.625 1.170 12.145 1.00 70.25 184 GLN A N 1
ATOM 1455 C CA . GLN A 1 184 ? 7.400 0.094 12.756 1.00 70.25 184 GLN A CA 1
ATOM 1456 C C . GLN A 1 184 ? 6.647 -0.577 13.909 1.00 70.25 184 GLN A C 1
ATOM 1458 O O . GLN A 1 184 ? 6.759 -1.791 14.083 1.00 70.25 184 GLN A O 1
ATOM 1463 N N . TYR A 1 185 ? 5.886 0.192 14.686 1.00 75.25 185 TYR A N 1
ATOM 1464 C CA . TYR A 1 185 ? 5.085 -0.335 15.780 1.00 75.25 185 TYR A CA 1
ATOM 1465 C C . TYR A 1 185 ? 3.930 -1.205 15.274 1.00 75.25 185 TYR A C 1
ATOM 1467 O O . TYR A 1 185 ? 3.802 -2.350 15.702 1.00 75.25 185 TYR A O 1
ATOM 1475 N N . LEU A 1 186 ? 3.141 -0.716 14.312 1.00 72.56 186 LEU A N 1
ATOM 1476 C CA . LEU A 1 186 ? 2.002 -1.450 13.753 1.00 72.56 186 LEU A CA 1
ATOM 1477 C C . LEU A 1 186 ? 2.425 -2.755 13.069 1.00 72.56 186 LEU A C 1
ATOM 1479 O O . LEU A 1 186 ? 1.725 -3.756 13.227 1.00 72.56 186 LEU A O 1
ATOM 1483 N N . ARG A 1 187 ? 3.608 -2.790 12.433 1.00 67.19 187 ARG A N 1
ATOM 1484 C CA . ARG A 1 187 ? 4.210 -4.021 11.879 1.00 67.19 187 ARG A CA 1
ATOM 1485 C C . ARG A 1 187 ? 4.356 -5.157 12.902 1.00 67.19 187 ARG A C 1
ATOM 1487 O O . ARG A 1 187 ? 4.459 -6.312 12.501 1.00 67.19 187 ARG A O 1
ATOM 1494 N N . ARG A 1 188 ? 4.402 -4.862 14.209 1.00 66.94 188 ARG A N 1
ATOM 1495 C CA . ARG A 1 188 ? 4.521 -5.883 15.270 1.00 66.94 188 ARG A CA 1
ATOM 1496 C C . ARG A 1 188 ? 3.215 -6.627 15.537 1.00 66.94 188 ARG A C 1
ATOM 1498 O O . ARG A 1 188 ? 3.263 -7.724 16.083 1.00 66.94 188 ARG A O 1
ATOM 1505 N N . PHE A 1 189 ? 2.079 -6.015 15.213 1.00 65.81 189 PHE A N 1
ATOM 1506 C CA . PHE A 1 189 ? 0.759 -6.511 15.588 1.00 65.81 189 PHE A CA 1
ATOM 1507 C C . PHE A 1 189 ? -0.005 -6.968 14.359 1.00 65.81 189 PHE A C 1
ATOM 1509 O O . PHE A 1 189 ? -0.354 -8.136 14.243 1.00 65.81 189 PHE A O 1
ATOM 1516 N N . ALA A 1 190 ? -0.178 -6.082 13.388 1.00 56.94 190 ALA A N 1
ATOM 1517 C CA . ALA A 1 190 ? -0.868 -6.416 12.164 1.00 56.94 190 ALA A CA 1
ATOM 1518 C C . ALA A 1 190 ? 0.112 -6.405 10.995 1.00 56.94 190 ALA A C 1
ATOM 1520 O O . ALA A 1 190 ? 0.901 -5.475 10.821 1.00 56.94 190 ALA A O 1
ATOM 1521 N N . SER A 1 191 ? -0.040 -7.387 10.110 1.00 50.78 191 SER A N 1
ATOM 1522 C CA . SER A 1 191 ? 0.376 -7.297 8.708 1.00 50.78 191 SER A CA 1
ATOM 1523 C C . SER A 1 191 ? -0.477 -6.249 7.977 1.00 50.78 191 SER A C 1
ATOM 1525 O O . SER A 1 191 ? -0.982 -6.499 6.889 1.00 50.78 191 SER A O 1
ATOM 1527 N N . THR A 1 192 ? -0.725 -5.091 8.599 1.00 50.09 192 THR A N 1
ATOM 1528 C CA . THR A 1 192 ? -1.418 -3.978 7.969 1.00 50.09 192 THR A CA 1
ATOM 1529 C C . THR A 1 192 ? -0.564 -3.590 6.786 1.00 50.09 192 THR A C 1
ATOM 1531 O O . THR A 1 192 ? 0.560 -3.109 6.935 1.00 50.09 192 THR A O 1
ATOM 1534 N N . ARG A 1 193 ? -1.076 -3.913 5.604 1.00 52.75 193 ARG A N 1
ATOM 1535 C CA . ARG A 1 193 ? -0.339 -3.817 4.363 1.00 52.75 193 ARG A CA 1
ATOM 1536 C C . ARG A 1 193 ? -0.058 -2.357 4.064 1.00 52.75 193 ARG A C 1
ATOM 1538 O O . ARG A 1 193 ? -0.895 -1.647 3.521 1.00 52.75 193 ARG A O 1
ATOM 1545 N N . LEU A 1 194 ? 1.137 -1.918 4.430 1.00 57.66 194 LEU A N 1
ATOM 1546 C CA . LEU A 1 194 ? 1.647 -0.629 4.016 1.00 57.66 194 LEU A CA 1
ATOM 1547 C C . LEU A 1 194 ? 2.036 -0.748 2.551 1.00 57.66 194 LEU A C 1
ATOM 1549 O O . LEU A 1 194 ? 2.834 -1.616 2.171 1.00 57.66 194 LEU A O 1
ATOM 1553 N N . ILE A 1 195 ? 1.509 0.152 1.725 1.00 64.94 195 ILE A N 1
ATOM 1554 C CA . ILE A 1 195 ? 1.978 0.269 0.346 1.00 64.94 195 ILE A CA 1
ATOM 1555 C C . ILE A 1 195 ? 3.502 0.454 0.312 1.00 64.94 195 ILE A C 1
ATOM 1557 O O . ILE A 1 195 ? 4.167 -0.131 -0.537 1.00 64.94 195 ILE A O 1
ATOM 1561 N N . TYR A 1 196 ? 4.063 1.150 1.306 1.00 63.78 196 TYR A N 1
ATOM 1562 C CA . TYR A 1 196 ? 5.500 1.339 1.486 1.00 63.78 196 TYR A CA 1
ATOM 1563 C C . TYR A 1 196 ? 6.284 0.018 1.583 1.00 63.78 196 TYR A C 1
ATOM 1565 O O . TYR A 1 196 ? 7.322 -0.137 0.944 1.00 63.78 196 TYR A O 1
ATOM 1573 N N . ASP A 1 197 ? 5.776 -0.980 2.310 1.00 67.88 197 ASP A N 1
ATOM 1574 C CA . ASP A 1 197 ? 6.454 -2.280 2.454 1.00 67.88 197 ASP A CA 1
ATOM 1575 C C . ASP A 1 197 ? 6.421 -3.075 1.154 1.00 67.88 197 ASP A C 1
ATOM 1577 O O . ASP A 1 197 ? 7.369 -3.787 0.813 1.00 67.88 197 ASP A O 1
ATOM 1581 N N . SER A 1 198 ? 5.318 -2.943 0.421 1.00 75.19 198 SER A N 1
ATOM 1582 C CA . SER A 1 198 ? 5.171 -3.528 -0.906 1.00 75.19 198 SER A CA 1
ATOM 1583 C C . SER A 1 198 ? 6.130 -2.838 -1.891 1.00 75.19 198 SER A C 1
ATOM 1585 O O . SER A 1 198 ? 6.821 -3.505 -2.655 1.00 75.19 198 SER A O 1
ATOM 1587 N N . GLN A 1 199 ? 6.267 -1.510 -1.827 1.00 71.50 199 GLN A N 1
ATOM 1588 C CA . GLN A 1 199 ? 7.227 -0.746 -2.632 1.00 71.50 199 GLN A CA 1
ATOM 1589 C C . GLN A 1 199 ? 8.673 -1.167 -2.342 1.00 71.50 199 GLN A C 1
ATOM 1591 O O . GLN A 1 199 ? 9.395 -1.503 -3.276 1.00 71.50 199 GLN A O 1
ATOM 1596 N N . LEU A 1 200 ? 9.066 -1.257 -1.068 1.00 74.38 200 LEU A N 1
ATOM 1597 C CA . LEU A 1 200 ? 10.416 -1.667 -0.676 1.00 74.38 200 LEU A CA 1
ATOM 1598 C C . LEU A 1 200 ? 10.745 -3.095 -1.137 1.00 74.38 200 LEU A C 1
ATOM 1600 O O . LEU A 1 200 ? 11.845 -3.353 -1.629 1.00 74.38 200 LEU A O 1
ATOM 1604 N N . ARG A 1 201 ? 9.791 -4.029 -1.007 1.00 80.94 201 ARG A N 1
ATOM 1605 C CA . ARG A 1 201 ? 9.939 -5.403 -1.518 1.00 80.94 201 ARG A CA 1
ATOM 1606 C C . ARG A 1 201 ? 10.100 -5.429 -3.034 1.00 80.94 201 ARG A C 1
ATOM 1608 O O . ARG A 1 201 ? 10.975 -6.126 -3.540 1.00 80.94 201 ARG A O 1
ATOM 1615 N N . TYR A 1 202 ? 9.289 -4.650 -3.743 1.00 84.38 202 TYR A N 1
ATOM 1616 C CA . TYR A 1 202 ? 9.383 -4.513 -5.190 1.00 84.38 202 TYR A CA 1
ATOM 1617 C C . TYR A 1 202 ? 10.757 -3.981 -5.623 1.00 84.38 202 TYR A C 1
ATOM 1619 O O . TYR A 1 202 ? 11.393 -4.568 -6.498 1.00 84.38 202 TYR A O 1
ATOM 1627 N N . ASP A 1 203 ? 11.254 -2.925 -4.978 1.00 76.62 203 ASP A N 1
ATOM 1628 C CA . ASP A 1 203 ? 12.552 -2.330 -5.308 1.00 76.62 203 ASP A CA 1
ATOM 1629 C C . ASP A 1 203 ? 13.705 -3.303 -5.008 1.00 76.62 203 ASP A C 1
ATOM 1631 O O . ASP A 1 203 ? 14.638 -3.445 -5.804 1.00 76.62 203 ASP A O 1
ATOM 1635 N N . ALA A 1 204 ? 13.610 -4.051 -3.904 1.00 79.94 204 ALA A N 1
ATOM 1636 C CA . ALA A 1 204 ? 14.559 -5.111 -3.580 1.00 79.94 204 ALA A CA 1
ATOM 1637 C C . ALA A 1 204 ? 14.569 -6.226 -4.641 1.00 79.94 204 ALA A C 1
ATOM 1639 O O . ALA A 1 204 ? 15.650 -6.656 -5.052 1.00 79.94 204 ALA A O 1
ATOM 1640 N N . PHE A 1 205 ? 13.401 -6.665 -5.125 1.00 85.75 205 PHE A N 1
ATOM 1641 C CA . PHE A 1 205 ? 13.318 -7.640 -6.216 1.00 85.75 205 PHE A CA 1
ATOM 1642 C C . PHE A 1 205 ? 13.908 -7.106 -7.514 1.00 85.75 205 PHE A C 1
ATOM 1644 O O . PHE A 1 205 ? 14.703 -7.804 -8.141 1.00 85.75 205 PHE A O 1
ATOM 1651 N N . MET A 1 206 ? 13.578 -5.873 -7.901 1.00 84.69 206 MET A N 1
ATOM 1652 C CA . MET A 1 206 ? 14.129 -5.266 -9.113 1.00 84.69 206 MET A CA 1
ATOM 1653 C C . MET A 1 206 ? 15.653 -5.196 -9.059 1.00 84.69 206 MET A C 1
ATOM 1655 O O . MET A 1 206 ? 16.317 -5.609 -10.008 1.00 84.69 206 MET A O 1
ATOM 1659 N N . LYS A 1 207 ? 16.220 -4.772 -7.926 1.00 80.31 207 LYS A N 1
ATOM 1660 C CA . LYS A 1 207 ? 17.672 -4.749 -7.732 1.00 80.31 207 LYS A CA 1
ATOM 1661 C C . LYS A 1 207 ? 18.293 -6.140 -7.879 1.00 80.31 207 LYS A C 1
ATOM 1663 O O . LYS A 1 207 ? 19.235 -6.313 -8.648 1.00 80.31 207 LYS A O 1
ATOM 1668 N N . GLN A 1 208 ? 17.732 -7.143 -7.201 1.00 86.31 208 GLN A N 1
ATOM 1669 C CA . GLN A 1 208 ? 18.215 -8.524 -7.292 1.00 86.31 208 GLN A CA 1
ATOM 1670 C C . GLN A 1 208 ? 18.122 -9.081 -8.717 1.00 86.31 208 GLN A C 1
ATOM 1672 O O . GLN A 1 208 ? 19.030 -9.782 -9.160 1.00 86.31 208 GLN A O 1
ATOM 1677 N N . LEU A 1 209 ? 17.053 -8.766 -9.452 1.00 86.44 209 LEU A N 1
ATOM 1678 C CA . LEU A 1 209 ? 16.869 -9.174 -10.845 1.00 86.44 209 LEU A CA 1
ATOM 1679 C C . LEU A 1 209 ? 17.914 -8.553 -11.767 1.00 86.44 209 LEU A C 1
ATOM 1681 O O . LEU A 1 209 ? 18.511 -9.272 -12.571 1.00 86.44 209 LEU A O 1
ATOM 1685 N N . CYS A 1 210 ? 18.169 -7.253 -11.622 1.00 82.56 210 CYS A N 1
ATOM 1686 C CA . CYS A 1 210 ? 19.198 -6.551 -12.380 1.00 82.56 210 CYS A CA 1
ATOM 1687 C C . CYS A 1 210 ? 20.590 -7.136 -12.104 1.00 82.56 210 CYS A C 1
ATOM 1689 O O . CYS A 1 210 ? 21.289 -7.533 -13.039 1.00 82.56 210 CYS A O 1
ATOM 1691 N N . ASP A 1 211 ? 20.955 -7.286 -10.827 1.00 83.25 211 ASP A N 1
ATOM 1692 C CA . ASP A 1 211 ? 22.232 -7.876 -10.410 1.00 83.25 211 ASP A CA 1
ATOM 1693 C C . ASP A 1 211 ? 22.388 -9.301 -10.964 1.00 83.25 211 ASP A C 1
ATOM 1695 O O . ASP A 1 211 ? 23.430 -9.673 -11.513 1.00 83.25 211 ASP A O 1
ATOM 1699 N N . SER A 1 212 ? 21.319 -10.095 -10.882 1.00 87.19 212 SER A N 1
ATOM 1700 C CA . SER A 1 212 ? 21.280 -11.471 -11.371 1.00 87.19 212 SER A CA 1
ATOM 1701 C C . SER A 1 212 ? 21.461 -11.548 -12.891 1.00 87.19 212 SER A C 1
ATOM 1703 O O . SER A 1 212 ? 22.194 -12.418 -13.368 1.00 87.19 212 SER A O 1
ATOM 1705 N N . PHE A 1 213 ? 20.861 -10.630 -13.658 1.00 85.56 213 PHE A N 1
ATOM 1706 C CA . PHE A 1 213 ? 21.016 -10.542 -15.114 1.00 85.56 213 PHE A CA 1
ATOM 1707 C C . PHE A 1 213 ? 22.441 -10.149 -15.522 1.00 85.56 213 PHE A C 1
ATOM 1709 O O . PHE A 1 213 ? 23.031 -10.752 -16.430 1.00 85.56 213 PHE A O 1
ATOM 1716 N N . VAL A 1 214 ? 23.027 -9.173 -14.822 1.00 83.12 214 VAL A N 1
ATOM 1717 C CA . VAL A 1 214 ? 24.412 -8.741 -15.044 1.00 83.12 214 VAL A CA 1
ATOM 1718 C C . VAL A 1 214 ? 25.377 -9.899 -14.781 1.00 83.12 214 VAL A C 1
ATOM 1720 O O . VAL A 1 214 ? 26.251 -10.157 -15.610 1.00 83.12 214 VAL A O 1
ATOM 1723 N N . GLN A 1 215 ? 25.169 -10.661 -13.705 1.00 82.62 215 GLN A N 1
ATOM 1724 C CA . GLN A 1 215 ? 26.013 -11.802 -13.324 1.00 82.62 215 GLN A CA 1
ATOM 1725 C C . GLN A 1 215 ? 25.790 -13.069 -14.167 1.00 82.62 215 GLN A C 1
ATOM 1727 O O . GLN A 1 215 ? 26.647 -13.947 -14.185 1.00 82.62 215 GLN A O 1
ATOM 1732 N N . ALA A 1 216 ? 24.658 -13.207 -14.862 1.00 76.44 216 ALA A N 1
ATOM 1733 C CA . ALA A 1 216 ? 24.287 -14.438 -15.569 1.00 76.44 216 ALA A CA 1
ATOM 1734 C C . ALA A 1 216 ? 25.030 -14.692 -16.901 1.00 76.44 216 ALA A C 1
ATOM 1736 O O . ALA A 1 216 ? 24.599 -15.552 -17.667 1.00 76.44 216 ALA A O 1
ATOM 1737 N N . GLY A 1 217 ? 26.119 -13.982 -17.219 1.00 62.47 217 GLY A N 1
ATOM 1738 C CA . GLY A 1 217 ? 26.853 -14.183 -18.476 1.00 62.47 217 GLY A CA 1
ATOM 1739 C C . GLY A 1 217 ? 28.363 -14.332 -18.310 1.00 62.47 217 GLY A C 1
ATOM 1740 O O . GLY A 1 217 ? 28.983 -13.508 -17.647 1.00 62.47 217 GLY A O 1
ATOM 1741 N N . ASP A 1 218 ? 28.939 -15.326 -18.997 1.00 55.16 218 ASP A N 1
ATOM 1742 C CA . ASP A 1 218 ? 30.391 -15.575 -19.063 1.00 55.16 218 ASP A CA 1
ATOM 1743 C C . ASP A 1 218 ? 31.127 -14.613 -20.020 1.00 55.16 218 ASP A C 1
ATOM 1745 O O . ASP A 1 218 ? 32.310 -14.338 -19.841 1.00 55.16 218 ASP A O 1
ATOM 1749 N N . GLU A 1 219 ? 30.432 -14.051 -21.019 1.00 54.84 219 GLU A N 1
ATOM 1750 C CA . GLU A 1 219 ? 30.982 -13.076 -21.972 1.00 54.84 219 GLU A CA 1
ATOM 1751 C C . GLU A 1 219 ? 29.999 -11.915 -22.196 1.00 54.84 219 GLU A C 1
ATOM 1753 O O . GLU A 1 219 ? 28.793 -12.104 -22.395 1.00 54.84 219 GLU A O 1
ATOM 1758 N N . LEU A 1 220 ? 30.505 -10.680 -22.158 1.00 52.97 220 LEU A N 1
ATOM 1759 C CA . LEU A 1 220 ? 29.725 -9.476 -22.445 1.00 52.97 220 LEU A CA 1
ATOM 1760 C C . LEU A 1 220 ? 29.451 -9.403 -23.956 1.00 52.97 220 LEU A C 1
ATOM 1762 O O . LEU A 1 220 ? 30.297 -8.966 -24.735 1.00 52.97 220 LEU A O 1
ATOM 1766 N N . ARG A 1 221 ? 28.266 -9.841 -24.393 1.00 56.09 221 ARG A N 1
ATOM 1767 C CA . ARG A 1 221 ? 27.824 -9.647 -25.778 1.00 56.09 221 ARG A CA 1
ATOM 1768 C C . ARG A 1 221 ? 27.169 -8.283 -25.905 1.00 56.09 221 ARG A C 1
ATOM 1770 O O . ARG A 1 221 ? 26.073 -8.057 -25.400 1.00 56.09 221 ARG A O 1
ATOM 1777 N N . VAL A 1 222 ? 27.871 -7.374 -26.572 1.00 53.78 222 VAL A N 1
ATOM 1778 C CA . VAL A 1 222 ? 27.367 -6.040 -26.890 1.00 53.78 222 VAL A CA 1
ATOM 1779 C C . VAL A 1 222 ? 26.596 -6.130 -28.205 1.00 53.78 222 VAL A C 1
ATOM 1781 O O . VAL A 1 222 ? 27.185 -6.069 -29.282 1.00 53.78 222 VAL A O 1
ATOM 1784 N N . SER A 1 223 ? 25.276 -6.294 -28.127 1.00 49.22 223 SER A N 1
ATOM 1785 C CA . SER A 1 223 ? 24.391 -6.147 -29.288 1.00 49.22 223 SER A CA 1
ATOM 1786 C C . SER A 1 223 ? 23.880 -4.709 -29.305 1.00 49.22 223 SER A C 1
ATOM 1788 O O . SER A 1 223 ? 23.385 -4.231 -28.291 1.00 49.22 223 SER A O 1
ATOM 1790 N N . HIS A 1 224 ? 24.064 -3.971 -30.403 1.00 51.84 224 HIS A N 1
ATOM 1791 C CA . HIS A 1 224 ? 23.608 -2.574 -30.523 1.00 51.84 224 HIS A CA 1
ATOM 1792 C C . HIS A 1 224 ? 24.027 -1.631 -29.365 1.00 51.84 224 HIS A C 1
ATOM 1794 O O . HIS A 1 224 ? 23.299 -0.703 -29.031 1.00 51.84 224 HIS A O 1
ATOM 1800 N N . ARG A 1 225 ? 25.218 -1.827 -28.770 1.00 54.66 225 ARG A N 1
ATOM 1801 C CA . ARG A 1 225 ? 25.720 -1.070 -27.593 1.00 54.66 225 ARG A CA 1
ATOM 1802 C C . ARG A 1 225 ? 24.956 -1.308 -26.277 1.00 54.66 225 ARG A C 1
ATOM 1804 O O . ARG A 1 225 ? 25.128 -0.522 -25.353 1.00 54.66 225 ARG A O 1
ATOM 1811 N N . GLN A 1 226 ? 24.178 -2.384 -26.165 1.00 61.59 226 GLN A N 1
ATOM 1812 C CA . GLN A 1 226 ? 23.454 -2.761 -24.947 1.00 61.59 226 GLN A CA 1
ATOM 1813 C C . GLN A 1 226 ? 23.855 -4.160 -24.458 1.00 61.59 226 GLN A C 1
ATOM 1815 O O . GLN A 1 226 ? 24.263 -5.023 -25.244 1.00 61.59 226 GLN A O 1
ATOM 1820 N N . LEU A 1 227 ? 23.748 -4.375 -23.143 1.00 71.06 227 LEU A N 1
ATOM 1821 C CA . LEU A 1 227 ? 23.994 -5.664 -22.500 1.00 71.06 227 LEU A CA 1
ATOM 1822 C C . LEU A 1 227 ? 22.903 -6.664 -22.906 1.00 71.06 227 LEU A C 1
ATOM 1824 O O . LEU A 1 227 ? 21.722 -6.428 -22.645 1.00 71.06 227 LEU A O 1
ATOM 1828 N N . ALA A 1 228 ? 23.302 -7.785 -23.514 1.00 80.38 228 ALA A N 1
ATOM 1829 C CA . ALA A 1 228 ? 22.390 -8.852 -23.911 1.00 80.38 228 ALA A CA 1
ATOM 1830 C C . ALA A 1 228 ? 22.781 -10.212 -23.308 1.00 80.38 228 ALA A C 1
ATOM 1832 O O . ALA A 1 228 ? 23.962 -10.514 -23.086 1.00 80.38 228 ALA A O 1
ATOM 1833 N N . ARG A 1 229 ? 21.771 -11.042 -23.034 1.00 83.56 229 ARG A N 1
ATOM 1834 C CA . ARG A 1 229 ? 21.910 -12.369 -22.422 1.00 83.56 229 ARG A CA 1
ATOM 1835 C C . ARG A 1 229 ? 21.144 -13.421 -23.211 1.00 83.56 229 ARG A C 1
ATOM 1837 O O . ARG A 1 229 ? 20.104 -13.145 -23.801 1.00 83.56 229 ARG A O 1
ATOM 1844 N N . THR A 1 230 ? 21.655 -14.649 -23.208 1.00 88.06 230 THR A N 1
ATOM 1845 C CA . THR A 1 230 ? 20.945 -15.768 -23.834 1.00 88.06 230 THR A CA 1
ATOM 1846 C C . THR A 1 230 ? 19.672 -16.087 -23.038 1.00 88.06 230 THR A C 1
ATOM 1848 O O . THR A 1 230 ? 19.639 -15.878 -21.823 1.00 88.06 230 THR A O 1
ATOM 1851 N N . PRO A 1 231 ? 18.634 -16.672 -23.656 1.00 86.75 231 PRO A N 1
ATOM 1852 C CA . PRO A 1 231 ? 17.427 -17.069 -22.928 1.00 86.75 231 PRO A CA 1
ATOM 1853 C C . PRO A 1 231 ? 17.701 -18.032 -21.763 1.00 86.75 231 PRO A C 1
ATOM 1855 O O . PRO A 1 231 ? 17.034 -17.970 -20.734 1.00 86.75 231 PRO A O 1
ATOM 1858 N N . ALA A 1 232 ? 18.717 -18.893 -21.892 1.00 87.19 232 ALA A N 1
ATOM 1859 C CA . ALA A 1 232 ? 19.152 -19.779 -20.814 1.00 87.19 232 ALA A CA 1
ATOM 1860 C C . ALA A 1 232 ? 19.756 -19.001 -19.630 1.00 87.19 232 ALA A C 1
ATOM 1862 O O . ALA A 1 232 ? 19.461 -19.316 -18.478 1.00 87.19 232 ALA A O 1
ATOM 1863 N N . ALA A 1 233 ? 20.546 -17.957 -19.904 1.00 87.69 233 ALA A N 1
ATOM 1864 C CA . ALA A 1 233 ? 21.070 -17.058 -18.879 1.00 87.69 233 ALA A CA 1
ATOM 1865 C C . ALA A 1 233 ? 19.947 -16.268 -18.187 1.00 87.69 233 ALA A C 1
ATOM 1867 O O . ALA A 1 233 ? 19.922 -16.201 -16.961 1.00 87.69 233 ALA A O 1
ATOM 1868 N N . CYS A 1 234 ? 18.973 -15.746 -18.943 1.00 89.19 234 CYS A N 1
ATOM 1869 C CA . CYS A 1 234 ? 17.795 -15.082 -18.374 1.00 89.19 234 CYS A CA 1
ATOM 1870 C C . CYS A 1 234 ? 16.987 -16.028 -17.479 1.00 89.19 234 CYS A C 1
ATOM 1872 O O . CYS A 1 234 ? 16.585 -15.642 -16.385 1.00 89.19 234 CYS A O 1
ATOM 1874 N N . ARG A 1 235 ? 16.807 -17.289 -17.892 1.00 91.06 235 ARG A N 1
ATOM 1875 C CA . ARG A 1 235 ? 16.141 -18.306 -17.069 1.00 91.06 235 ARG A CA 1
ATOM 1876 C C . ARG A 1 235 ? 16.867 -18.529 -15.749 1.00 91.06 235 ARG A C 1
ATOM 1878 O O . ARG A 1 235 ? 16.232 -18.561 -14.701 1.00 91.06 235 ARG A O 1
ATOM 1885 N N . ALA A 1 236 ? 18.186 -18.702 -15.806 1.00 89.00 236 ALA A N 1
ATOM 1886 C CA . ALA A 1 236 ? 19.003 -18.898 -14.615 1.00 89.00 236 ALA A CA 1
ATOM 1887 C C . ALA A 1 236 ? 18.954 -17.667 -13.697 1.00 89.00 236 ALA A C 1
ATOM 1889 O O . ALA A 1 236 ? 18.894 -17.817 -12.478 1.00 89.00 236 ALA A O 1
ATOM 1890 N N . ALA A 1 237 ? 18.927 -16.463 -14.279 1.00 89.56 237 ALA A N 1
ATOM 1891 C CA . ALA A 1 237 ? 18.800 -15.223 -13.530 1.00 89.56 237 ALA A CA 1
ATOM 1892 C C . ALA A 1 237 ? 17.462 -15.138 -12.779 1.00 89.56 237 ALA A C 1
ATOM 1894 O O . ALA A 1 237 ? 17.461 -14.815 -11.591 1.00 89.56 237 ALA A O 1
ATOM 1895 N N . LEU A 1 238 ? 16.353 -15.485 -13.445 1.00 91.12 238 LEU A N 1
ATOM 1896 C CA . LEU A 1 238 ? 15.016 -15.530 -12.846 1.00 91.12 238 LEU A CA 1
ATOM 1897 C C . LEU A 1 238 ? 14.915 -16.590 -11.749 1.00 91.12 238 LEU A C 1
ATOM 1899 O O . LEU A 1 238 ? 14.489 -16.280 -10.645 1.00 91.12 238 LEU A O 1
ATOM 1903 N N . ALA A 1 239 ? 15.366 -17.818 -12.019 1.00 90.00 239 ALA A N 1
ATOM 1904 C CA . ALA A 1 239 ? 15.297 -18.921 -11.060 1.00 90.00 239 ALA A CA 1
ATOM 1905 C C . ALA A 1 239 ? 16.134 -18.672 -9.791 1.00 90.00 239 ALA A C 1
ATOM 1907 O O . ALA A 1 239 ? 15.837 -19.224 -8.736 1.00 90.00 239 ALA A O 1
ATOM 1908 N N . ARG A 1 240 ? 17.181 -17.839 -9.879 1.00 88.31 240 ARG A N 1
ATOM 1909 C CA . ARG A 1 240 ? 17.991 -17.434 -8.722 1.00 88.31 240 ARG A CA 1
ATOM 1910 C C . ARG A 1 240 ? 17.235 -16.490 -7.787 1.00 88.31 240 ARG A C 1
ATOM 1912 O O . ARG A 1 240 ? 17.396 -16.602 -6.577 1.00 88.31 240 ARG A O 1
ATOM 1919 N N . VAL A 1 241 ? 16.459 -15.563 -8.346 1.00 88.75 241 VAL A N 1
ATOM 1920 C CA . VAL A 1 241 ? 15.691 -14.578 -7.565 1.00 88.75 241 VAL A CA 1
ATOM 1921 C C . VAL A 1 241 ? 14.357 -15.167 -7.104 1.00 88.75 241 VAL A C 1
ATOM 1923 O O . VAL A 1 241 ? 13.939 -14.933 -5.975 1.00 88.75 241 VAL A O 1
ATOM 1926 N N . PHE A 1 242 ? 13.731 -15.994 -7.941 1.00 88.69 242 PHE A N 1
ATOM 1927 C CA . PHE A 1 242 ? 12.433 -16.616 -7.690 1.00 88.69 242 PHE A CA 1
ATOM 1928 C C . PHE A 1 242 ? 12.544 -18.150 -7.685 1.00 88.69 242 PHE A C 1
ATOM 1930 O O . PHE A 1 242 ? 12.104 -18.813 -8.626 1.00 88.69 242 PHE A O 1
ATOM 1937 N N . PRO A 1 243 ? 13.136 -18.752 -6.639 1.00 84.25 243 PRO A N 1
ATOM 1938 C CA . PRO A 1 243 ? 13.349 -20.199 -6.583 1.00 84.25 243 PRO A CA 1
ATOM 1939 C C . PRO A 1 243 ? 12.046 -21.002 -6.460 1.00 84.25 243 PRO A C 1
ATOM 1941 O O . PRO A 1 243 ? 12.016 -22.178 -6.812 1.00 84.25 243 PRO A O 1
ATOM 1944 N N . THR A 1 244 ? 10.980 -20.380 -5.953 1.00 84.25 244 THR A N 1
ATOM 1945 C CA . THR A 1 244 ? 9.660 -20.994 -5.747 1.00 84.25 244 THR A CA 1
ATOM 1946 C C . THR A 1 244 ? 8.702 -20.777 -6.918 1.00 84.25 244 THR A C 1
ATOM 1948 O O . THR A 1 244 ? 7.610 -21.336 -6.901 1.00 84.25 244 THR A O 1
ATOM 1951 N N . ALA A 1 245 ? 9.092 -20.001 -7.935 1.00 86.88 245 ALA A N 1
ATOM 1952 C CA . ALA A 1 245 ? 8.224 -19.697 -9.066 1.00 86.88 245 ALA A CA 1
ATOM 1953 C C . ALA A 1 245 ? 7.907 -20.954 -9.906 1.00 86.88 245 ALA A C 1
ATOM 1955 O O . ALA A 1 245 ? 8.823 -21.716 -10.250 1.00 86.88 245 ALA A O 1
ATOM 1956 N N . PRO A 1 246 ? 6.638 -21.164 -10.303 1.00 90.69 246 PRO A N 1
ATOM 1957 C CA . PRO A 1 246 ? 6.240 -22.232 -11.204 1.00 90.69 246 PRO A CA 1
ATOM 1958 C C . PRO A 1 246 ? 7.025 -22.202 -12.516 1.00 90.69 246 PRO A C 1
ATOM 1960 O O . PRO A 1 246 ? 7.178 -21.165 -13.163 1.00 90.69 246 PRO A O 1
ATOM 1963 N N . ALA A 1 247 ? 7.464 -23.376 -12.977 1.00 88.81 247 ALA A N 1
ATOM 1964 C CA . ALA A 1 247 ? 8.217 -23.484 -14.226 1.00 88.81 247 ALA A CA 1
ATOM 1965 C C . ALA A 1 247 ? 7.439 -22.924 -15.432 1.00 88.81 247 ALA A C 1
ATOM 1967 O O . ALA A 1 247 ? 8.045 -22.328 -16.316 1.00 88.81 247 ALA A O 1
ATOM 1968 N N . ALA A 1 248 ? 6.110 -23.077 -15.449 1.00 90.94 248 ALA A N 1
ATOM 1969 C CA . ALA A 1 248 ? 5.253 -22.552 -16.509 1.00 90.94 248 ALA A CA 1
ATOM 1970 C C . ALA A 1 248 ? 5.307 -21.017 -16.613 1.00 90.94 248 ALA A C 1
ATOM 1972 O O . ALA A 1 248 ? 5.361 -20.486 -17.721 1.00 90.94 248 ALA A O 1
ATOM 1973 N N . GLU A 1 249 ? 5.359 -20.313 -15.479 1.00 92.25 249 GLU A N 1
ATOM 1974 C CA . GLU A 1 249 ? 5.485 -18.853 -15.451 1.00 92.25 249 GLU A CA 1
ATOM 1975 C C . GLU A 1 249 ? 6.849 -18.419 -15.979 1.00 92.25 249 GLU A C 1
ATOM 1977 O O . GLU A 1 249 ? 6.926 -17.567 -16.860 1.00 92.25 249 GLU A O 1
ATOM 1982 N N . LEU A 1 250 ? 7.931 -19.061 -15.524 1.00 91.69 250 LEU A N 1
ATOM 1983 C CA . LEU A 1 250 ? 9.283 -18.742 -15.990 1.00 91.69 250 LEU A CA 1
ATOM 1984 C C . LEU A 1 250 ? 9.434 -18.935 -17.507 1.00 91.69 250 LEU A C 1
ATOM 1986 O O . LEU A 1 250 ? 10.032 -18.096 -18.180 1.00 91.69 250 LEU A O 1
ATOM 1990 N N . GLU A 1 251 ? 8.883 -20.019 -18.060 1.00 91.56 251 GLU A N 1
ATOM 1991 C CA . GLU A 1 251 ? 8.887 -20.263 -19.510 1.00 91.56 251 GLU A CA 1
ATOM 1992 C C . GLU A 1 251 ? 8.072 -19.216 -20.264 1.00 91.56 251 GLU A C 1
ATOM 1994 O O . GLU A 1 251 ? 8.497 -18.733 -21.317 1.00 91.56 251 GLU A O 1
ATOM 1999 N N . PHE A 1 252 ? 6.921 -18.831 -19.714 1.00 92.25 252 PHE A N 1
ATOM 2000 C CA . PHE A 1 252 ? 6.091 -17.796 -20.299 1.00 92.25 252 PHE A CA 1
ATOM 2001 C C . PHE A 1 252 ? 6.817 -16.450 -20.342 1.00 92.25 252 PHE A C 1
ATOM 2003 O O . PHE A 1 252 ? 6.898 -15.857 -21.418 1.00 92.25 252 PHE A O 1
ATOM 2010 N N . LEU A 1 253 ? 7.443 -16.016 -19.244 1.00 91.69 253 LEU A N 1
ATOM 2011 C CA . LEU A 1 253 ? 8.239 -14.785 -19.209 1.00 91.69 253 LEU A CA 1
ATOM 2012 C C . LEU A 1 253 ? 9.343 -14.791 -20.274 1.00 91.69 253 LEU A C 1
ATOM 2014 O O . LEU A 1 253 ? 9.502 -13.814 -21.005 1.00 91.69 253 LEU A O 1
ATOM 2018 N N . LEU A 1 254 ? 10.071 -15.903 -20.419 1.00 91.12 254 LEU A N 1
ATOM 2019 C CA . LEU A 1 254 ? 11.110 -16.041 -21.446 1.00 91.12 254 LEU A CA 1
ATOM 2020 C C . LEU A 1 254 ? 10.532 -15.973 -22.861 1.00 91.12 254 LEU A C 1
ATOM 2022 O O . LEU A 1 254 ? 11.113 -15.323 -23.734 1.00 91.12 254 LEU A O 1
ATOM 2026 N N . SER A 1 255 ? 9.388 -16.618 -23.096 1.00 89.31 255 SER A N 1
ATOM 2027 C CA . SER A 1 255 ? 8.703 -16.575 -24.388 1.00 89.31 255 SER A CA 1
ATOM 2028 C C . SER A 1 255 ? 8.258 -15.151 -24.741 1.00 89.31 255 SER A C 1
ATOM 2030 O O . SER A 1 255 ? 8.468 -14.705 -25.874 1.00 89.31 255 SER A O 1
ATOM 2032 N N . THR A 1 256 ? 7.762 -14.407 -23.750 1.00 87.69 256 THR A N 1
ATOM 2033 C CA . THR A 1 256 ? 7.346 -13.008 -23.863 1.00 87.69 256 THR A CA 1
ATOM 2034 C C . THR A 1 256 ? 8.544 -12.111 -24.153 1.00 87.69 256 THR A C 1
ATOM 2036 O O . THR A 1 256 ? 8.510 -11.359 -25.124 1.00 87.69 256 THR A O 1
ATOM 2039 N N . MET A 1 257 ? 9.655 -12.256 -23.422 1.00 88.12 257 MET A N 1
ATOM 2040 C CA . MET A 1 257 ? 10.898 -11.519 -23.692 1.00 88.12 257 MET A CA 1
ATOM 2041 C C . MET A 1 257 ? 11.394 -11.746 -25.125 1.00 88.12 257 MET A C 1
ATOM 2043 O O . MET A 1 257 ? 11.697 -10.799 -25.850 1.00 88.12 257 MET A O 1
ATOM 2047 N N . GLN A 1 258 ? 11.440 -13.000 -25.578 1.00 87.50 258 GLN A N 1
ATOM 2048 C CA . GLN A 1 258 ? 11.867 -13.315 -26.940 1.00 87.50 258 GLN A CA 1
ATOM 2049 C C . GLN A 1 258 ? 10.909 -12.752 -27.997 1.00 87.50 258 GLN A C 1
ATOM 2051 O O . GLN A 1 258 ? 11.354 -12.268 -29.038 1.00 87.50 258 GLN A O 1
ATOM 2056 N N . ALA A 1 259 ? 9.595 -12.820 -27.766 1.00 84.06 259 ALA A N 1
ATOM 2057 C CA . ALA A 1 259 ? 8.604 -12.244 -28.668 1.00 84.06 259 ALA A CA 1
ATOM 2058 C C . ALA A 1 259 ? 8.763 -10.718 -28.767 1.00 84.06 259 ALA A C 1
ATOM 2060 O O . ALA A 1 259 ? 8.778 -10.184 -29.877 1.00 84.06 259 ALA A O 1
ATOM 2061 N N . THR A 1 260 ? 8.964 -10.036 -27.638 1.00 80.00 260 THR A N 1
ATOM 2062 C CA . THR A 1 260 ? 9.200 -8.587 -27.576 1.00 80.00 260 THR A CA 1
ATOM 2063 C C . THR A 1 260 ? 10.501 -8.196 -28.277 1.00 80.00 260 THR A C 1
ATOM 2065 O O . THR A 1 260 ? 10.483 -7.299 -29.119 1.00 80.00 260 THR A O 1
ATOM 2068 N N . MET A 1 261 ? 11.602 -8.923 -28.050 1.00 80.44 261 MET A N 1
ATOM 2069 C CA . MET A 1 261 ? 12.863 -8.722 -28.781 1.00 80.44 261 MET A CA 1
ATOM 2070 C C . MET A 1 261 ? 12.670 -8.825 -30.299 1.00 80.44 261 MET A C 1
ATOM 2072 O O . MET A 1 261 ? 13.118 -7.956 -31.044 1.00 80.44 261 MET A O 1
ATOM 2076 N N . ARG A 1 262 ? 11.966 -9.862 -30.778 1.00 78.25 262 ARG A N 1
ATOM 2077 C CA . ARG A 1 262 ? 11.698 -10.038 -32.216 1.00 78.25 262 ARG A CA 1
ATOM 2078 C C . ARG A 1 262 ? 10.880 -8.878 -32.780 1.00 78.25 262 ARG A C 1
ATOM 2080 O O . ARG A 1 262 ? 11.216 -8.370 -33.846 1.00 78.25 262 ARG A O 1
ATOM 2087 N N . ARG A 1 263 ? 9.842 -8.433 -32.063 1.00 73.31 263 ARG A N 1
ATOM 2088 C CA . ARG A 1 263 ? 9.004 -7.290 -32.468 1.00 73.31 263 ARG A CA 1
ATOM 2089 C C . ARG A 1 263 ? 9.810 -5.995 -32.569 1.00 73.31 263 ARG A C 1
ATOM 2091 O O . ARG A 1 263 ? 9.610 -5.255 -33.523 1.00 73.31 263 ARG A O 1
ATOM 2098 N N . MET A 1 264 ? 10.742 -5.746 -31.649 1.00 66.50 264 MET A N 1
ATOM 2099 C CA . MET A 1 264 ? 11.594 -4.548 -31.688 1.00 66.50 264 MET A CA 1
ATOM 2100 C C . MET A 1 264 ? 12.688 -4.599 -32.762 1.00 66.50 264 MET A C 1
ATOM 2102 O O . MET A 1 264 ? 13.152 -3.555 -33.209 1.00 66.50 264 MET A O 1
ATOM 2106 N N . LEU A 1 265 ? 13.079 -5.792 -33.218 1.00 65.38 265 LEU A N 1
ATOM 2107 C CA . LEU A 1 265 ? 14.042 -5.965 -34.312 1.00 65.38 265 LEU A CA 1
ATOM 2108 C C . LEU A 1 265 ? 13.400 -5.889 -35.709 1.00 65.38 265 LEU A C 1
ATOM 2110 O O . LEU A 1 265 ? 14.105 -5.632 -36.684 1.00 65.38 265 LEU A O 1
ATOM 2114 N N . LEU A 1 266 ? 12.079 -6.080 -35.830 1.00 58.16 266 LEU A N 1
ATOM 2115 C CA . LEU A 1 266 ? 11.361 -6.026 -37.114 1.00 58.16 266 LEU A CA 1
ATOM 2116 C C . LEU A 1 266 ? 11.504 -4.679 -37.870 1.00 58.16 266 LEU A C 1
ATOM 2118 O O . LEU A 1 266 ? 11.761 -4.724 -39.074 1.00 58.16 266 LEU A O 1
ATOM 2122 N N . PRO A 1 267 ? 11.396 -3.497 -37.223 1.00 52.31 267 PRO A N 1
ATOM 2123 C CA . PRO A 1 267 ? 11.523 -2.194 -37.891 1.00 52.31 267 PRO A CA 1
ATOM 2124 C C . PRO A 1 267 ? 12.925 -1.892 -38.445 1.00 52.31 267 PRO A C 1
ATOM 2126 O O . PRO A 1 267 ? 13.071 -1.071 -39.346 1.00 52.31 267 PRO A O 1
ATOM 2129 N N . LEU A 1 268 ? 13.971 -2.547 -37.927 1.00 45.19 268 LEU A N 1
ATOM 2130 C CA . LEU A 1 268 ? 15.363 -2.314 -38.339 1.00 45.19 268 LEU A CA 1
ATOM 2131 C C . LEU A 1 268 ? 15.720 -3.004 -39.668 1.00 45.19 268 LEU A C 1
ATOM 2133 O O . LEU A 1 268 ? 16.683 -2.614 -40.323 1.00 45.19 268 LEU A O 1
ATOM 2137 N N . VAL A 1 269 ? 14.953 -4.016 -40.088 1.00 44.81 269 VAL A N 1
ATOM 2138 C CA . VAL A 1 269 ? 15.234 -4.810 -41.300 1.00 44.81 269 VAL A CA 1
ATOM 2139 C C . VAL A 1 269 ? 14.552 -4.230 -42.548 1.00 44.81 269 VAL A C 1
ATOM 2141 O O . VAL A 1 269 ? 15.009 -4.465 -43.666 1.00 44.81 269 VAL A O 1
ATOM 2144 N N . SER A 1 270 ? 13.506 -3.413 -42.396 1.00 40.59 270 SER A N 1
ATOM 2145 C CA . SER A 1 270 ? 12.755 -2.830 -43.522 1.00 40.59 270 SER A CA 1
ATOM 2146 C C . SER A 1 270 ? 13.459 -1.672 -44.249 1.00 40.59 270 SER A C 1
ATOM 2148 O O . SER A 1 270 ? 12.933 -1.185 -45.244 1.00 40.59 270 SER A O 1
ATOM 2150 N N . GLY A 1 271 ? 14.648 -1.247 -43.802 1.00 38.22 271 GLY A N 1
ATOM 2151 C CA . GLY A 1 271 ? 15.400 -0.121 -44.375 1.00 38.22 271 GLY A CA 1
ATOM 2152 C C . GLY A 1 271 ? 16.414 -0.456 -45.482 1.00 38.22 271 GLY A C 1
ATOM 2153 O O . GLY A 1 271 ? 17.145 0.435 -45.905 1.00 38.22 271 GLY A O 1
ATOM 2154 N N . SER A 1 272 ? 16.519 -1.704 -45.961 1.00 36.56 272 SER A N 1
ATOM 2155 C CA . SER A 1 272 ? 17.451 -2.043 -47.053 1.00 36.56 272 SER A CA 1
ATOM 2156 C C . SER A 1 272 ? 16.839 -3.018 -48.070 1.00 36.56 272 SER A C 1
ATOM 2158 O O . SER A 1 272 ? 16.592 -4.178 -47.734 1.00 36.56 272 SER A O 1
ATOM 2160 N N . PRO A 1 273 ? 16.630 -2.614 -49.341 1.00 36.28 273 PRO A N 1
ATOM 2161 C CA . PRO A 1 273 ? 15.995 -3.464 -50.351 1.00 36.28 273 PRO A CA 1
ATOM 2162 C C . PRO A 1 273 ? 16.920 -4.555 -50.931 1.00 36.28 273 PRO A C 1
ATOM 2164 O O . PRO A 1 273 ? 16.528 -5.251 -51.865 1.00 36.28 273 PRO A O 1
ATOM 2167 N N . ALA A 1 274 ? 18.139 -4.741 -50.408 1.00 36.75 274 ALA A N 1
ATOM 2168 C CA . ALA A 1 274 ? 19.158 -5.583 -51.048 1.00 36.75 274 ALA A CA 1
ATOM 2169 C C . ALA A 1 274 ? 19.423 -6.956 -50.392 1.00 36.75 274 ALA A C 1
ATOM 2171 O O . ALA A 1 274 ? 20.252 -7.707 -50.901 1.00 36.75 274 ALA A O 1
ATOM 2172 N N . SER A 1 275 ? 18.721 -7.347 -49.320 1.00 37.53 275 SER A N 1
ATOM 2173 C CA . SER A 1 275 ? 18.906 -8.680 -48.706 1.00 37.53 275 SER A CA 1
ATOM 2174 C C . SER A 1 275 ? 17.593 -9.377 -48.333 1.00 37.53 275 SER A C 1
ATOM 2176 O O . SER A 1 275 ? 17.426 -9.934 -47.253 1.00 37.53 275 SER A O 1
ATOM 2178 N N . ALA A 1 276 ? 16.643 -9.421 -49.268 1.00 36.12 276 ALA A N 1
ATOM 2179 C CA . ALA A 1 276 ? 15.456 -10.276 -49.171 1.00 36.12 276 ALA A CA 1
ATOM 2180 C C . ALA A 1 276 ? 15.773 -11.758 -49.492 1.00 36.12 276 ALA A C 1
ATOM 2182 O O . ALA A 1 276 ? 15.071 -12.398 -50.276 1.00 36.12 276 ALA A O 1
ATOM 2183 N N . LYS A 1 277 ? 16.859 -12.315 -48.931 1.00 36.03 277 LYS A N 1
ATOM 2184 C CA . LYS A 1 277 ? 17.218 -13.742 -49.093 1.00 36.03 277 LYS A CA 1
ATOM 2185 C C . LYS A 1 277 ? 17.514 -14.509 -47.807 1.00 36.03 277 LYS A C 1
ATOM 2187 O O . LYS A 1 277 ? 17.880 -15.677 -47.877 1.00 36.03 277 LYS A O 1
ATOM 2192 N N . ALA A 1 278 ? 17.245 -13.928 -46.647 1.00 37.25 278 ALA A N 1
ATOM 2193 C CA . ALA A 1 278 ? 17.090 -14.707 -45.429 1.00 37.25 278 ALA A CA 1
ATOM 2194 C C . ALA A 1 278 ? 15.920 -14.128 -44.639 1.00 37.25 278 ALA A C 1
ATOM 2196 O O . ALA A 1 278 ? 16.079 -13.173 -43.885 1.00 37.25 278 ALA A O 1
ATOM 2197 N N . ALA A 1 279 ? 14.728 -14.700 -44.821 1.00 34.50 279 ALA A N 1
ATOM 2198 C CA . ALA A 1 279 ? 13.723 -14.600 -43.774 1.00 34.50 279 ALA A CA 1
ATOM 2199 C C . ALA A 1 279 ? 14.396 -15.096 -42.481 1.00 34.50 279 ALA A C 1
ATOM 2201 O O . ALA A 1 279 ? 14.982 -16.186 -42.517 1.00 34.50 279 ALA A O 1
ATOM 2202 N N . PRO A 1 280 ? 14.393 -14.329 -41.375 1.00 41.12 280 PRO A N 1
ATOM 2203 C CA . PRO A 1 280 ? 14.928 -14.837 -40.125 1.00 41.12 280 PRO A CA 1
ATOM 2204 C C . PRO A 1 280 ? 14.134 -16.100 -39.806 1.00 41.12 280 PRO A C 1
ATOM 2206 O O . PRO A 1 280 ? 12.907 -16.065 -39.706 1.00 41.12 280 PRO A O 1
ATOM 2209 N N . SER A 1 281 ? 14.819 -17.241 -39.740 1.00 44.44 281 SER A N 1
ATOM 2210 C CA . SER A 1 281 ? 14.200 -18.490 -39.317 1.00 44.44 281 SER A CA 1
ATOM 2211 C C . SER A 1 281 ? 13.479 -18.216 -38.000 1.00 44.44 281 SER A C 1
ATOM 2213 O O . SER A 1 281 ? 14.120 -17.785 -37.039 1.00 44.44 281 SER A O 1
ATOM 2215 N N . GLN A 1 282 ? 12.170 -18.470 -37.946 1.00 49.06 282 GLN A N 1
ATOM 2216 C CA . GLN A 1 282 ? 11.313 -18.280 -36.763 1.00 49.06 282 GLN A CA 1
ATOM 2217 C C . GLN A 1 282 ? 11.802 -19.058 -35.515 1.00 49.06 282 GLN A C 1
ATOM 2219 O O . GLN A 1 282 ? 11.212 -18.951 -34.446 1.00 49.06 282 GLN A O 1
ATOM 2224 N N . SER A 1 283 ? 12.885 -19.829 -35.642 1.00 47.44 283 SER A N 1
ATOM 2225 C CA . SER A 1 283 ? 13.439 -20.771 -34.676 1.00 47.44 283 SER A CA 1
ATOM 2226 C C . SER A 1 283 ? 14.746 -20.341 -33.993 1.00 47.44 283 SER A C 1
ATOM 2228 O O . SER A 1 283 ? 15.236 -21.095 -33.158 1.00 47.44 283 SER A O 1
ATOM 2230 N N . ALA A 1 284 ? 15.356 -19.195 -34.326 1.00 54.34 284 ALA A N 1
ATOM 2231 C CA . ALA A 1 284 ? 16.590 -18.776 -33.649 1.00 54.34 284 ALA A CA 1
ATOM 2232 C C . ALA A 1 284 ? 16.264 -18.027 -32.335 1.00 54.34 284 ALA A C 1
ATOM 2234 O O . ALA A 1 284 ? 15.524 -17.036 -32.373 1.00 54.34 284 ALA A O 1
ATOM 2235 N N . PRO A 1 285 ? 16.776 -18.469 -31.169 1.00 60.19 285 PRO A N 1
ATOM 2236 C CA . PRO A 1 285 ? 16.652 -17.714 -29.928 1.00 60.19 285 PRO A CA 1
ATOM 2237 C C . PRO A 1 285 ? 17.419 -16.396 -30.060 1.00 60.19 285 PRO A C 1
ATOM 2239 O O . PRO A 1 285 ? 18.620 -16.388 -30.314 1.00 60.19 285 PRO A O 1
ATOM 2242 N N . THR A 1 286 ? 16.706 -15.282 -29.921 1.00 74.69 286 THR A N 1
ATOM 2243 C CA . THR A 1 286 ? 17.303 -13.947 -29.888 1.00 74.69 286 THR A CA 1
ATOM 2244 C C . THR A 1 286 ? 17.801 -13.669 -28.474 1.00 74.69 286 THR A C 1
ATOM 2246 O O . THR A 1 286 ? 17.069 -13.921 -27.513 1.00 74.69 286 THR A O 1
ATOM 2249 N N . ASP A 1 287 ? 19.030 -13.164 -28.349 1.00 83.75 287 ASP A N 1
ATOM 2250 C CA . ASP A 1 287 ? 19.551 -12.684 -27.068 1.00 83.75 287 ASP A CA 1
ATOM 2251 C C . ASP A 1 287 ? 18.655 -11.544 -26.551 1.00 83.75 287 ASP A C 1
ATOM 2253 O O . ASP A 1 287 ? 18.217 -10.686 -27.316 1.00 83.75 287 ASP A O 1
ATOM 2257 N N . VAL A 1 288 ? 18.349 -11.561 -25.257 1.00 84.12 288 VAL A N 1
ATOM 2258 C CA . VAL A 1 288 ? 17.456 -10.614 -24.585 1.00 84.12 288 VAL A CA 1
ATOM 2259 C C . VAL A 1 288 ? 18.285 -9.456 -24.048 1.00 84.12 288 VAL A C 1
ATOM 2261 O O . VAL A 1 288 ? 19.262 -9.684 -23.333 1.00 84.12 288 VAL A O 1
ATOM 2264 N N . THR A 1 289 ? 17.921 -8.221 -24.397 1.00 83.38 289 THR A N 1
ATOM 2265 C CA . THR A 1 289 ? 18.548 -7.019 -23.831 1.00 83.38 289 THR A CA 1
ATOM 2266 C C . THR A 1 289 ? 18.037 -6.748 -22.421 1.00 83.38 289 THR A C 1
ATOM 2268 O O . THR A 1 289 ? 16.933 -7.166 -22.062 1.00 83.38 289 THR A O 1
ATOM 2271 N N . MET A 1 290 ? 18.829 -6.020 -21.631 1.00 80.25 290 MET A N 1
ATOM 2272 C CA . MET A 1 290 ? 18.423 -5.560 -20.298 1.00 80.25 290 MET A CA 1
ATOM 2273 C C . MET A 1 290 ? 17.061 -4.848 -20.325 1.00 80.25 290 MET A C 1
ATOM 2275 O O . MET A 1 290 ? 16.216 -5.124 -19.486 1.00 80.25 290 MET A O 1
ATOM 2279 N N . ASP A 1 291 ? 16.804 -4.017 -21.337 1.00 74.19 291 ASP A N 1
ATOM 2280 C CA . ASP A 1 291 ? 15.555 -3.262 -21.486 1.00 74.19 291 ASP A CA 1
ATOM 2281 C C . ASP A 1 291 ? 14.324 -4.175 -21.556 1.00 74.19 291 ASP A C 1
ATOM 2283 O O . ASP A 1 291 ? 13.335 -3.967 -20.851 1.00 74.19 291 ASP A O 1
ATOM 2287 N N . VAL A 1 292 ? 14.390 -5.227 -22.380 1.00 81.25 292 VAL A N 1
ATOM 2288 C CA . VAL A 1 292 ? 13.294 -6.201 -22.497 1.00 81.25 292 VAL A CA 1
ATOM 2289 C C . VAL A 1 292 ? 13.185 -7.064 -21.261 1.00 81.25 292 VAL A C 1
ATOM 2291 O O . VAL A 1 292 ? 12.074 -7.392 -20.846 1.00 81.25 292 VAL A O 1
ATOM 2294 N N . PHE A 1 293 ? 14.323 -7.432 -20.675 1.00 85.75 293 PHE A N 1
ATOM 2295 C CA . PHE A 1 293 ? 14.333 -8.166 -19.424 1.00 85.75 293 PHE A CA 1
ATOM 2296 C C . PHE A 1 293 ? 13.591 -7.368 -18.347 1.00 85.75 293 PHE A C 1
ATOM 2298 O O . PHE A 1 293 ? 12.565 -7.840 -17.865 1.00 85.75 293 PHE A O 1
ATOM 2305 N N . CYS A 1 294 ? 14.022 -6.136 -18.063 1.00 82.12 294 CYS A N 1
ATOM 2306 C CA . CYS A 1 294 ? 13.415 -5.226 -17.092 1.00 82.12 294 CYS A CA 1
ATOM 2307 C C . CYS A 1 294 ? 11.927 -4.978 -17.346 1.00 82.12 294 CYS A C 1
ATOM 2309 O O . CYS A 1 294 ? 11.154 -5.018 -16.396 1.00 82.12 294 CYS A O 1
ATOM 2311 N N . MET A 1 295 ? 11.511 -4.776 -18.602 1.00 78.06 295 MET A N 1
ATOM 2312 C CA . MET A 1 295 ? 10.098 -4.571 -18.952 1.00 78.06 295 MET A CA 1
ATOM 2313 C C . MET A 1 295 ? 9.213 -5.746 -18.521 1.00 78.06 295 MET A C 1
ATOM 2315 O O . MET A 1 295 ? 8.119 -5.547 -18.001 1.00 78.06 295 MET A O 1
ATOM 2319 N N . VAL A 1 296 ? 9.663 -6.975 -18.772 1.00 86.25 296 VAL A N 1
ATOM 2320 C CA . VAL A 1 296 ? 8.865 -8.172 -18.484 1.00 86.25 296 VAL A CA 1
ATOM 2321 C C . VAL A 1 296 ? 8.943 -8.527 -16.999 1.00 86.25 296 VAL A C 1
ATOM 2323 O O . VAL A 1 296 ? 7.928 -8.863 -16.388 1.00 86.25 296 VAL A O 1
ATOM 2326 N N . VAL A 1 297 ? 10.131 -8.435 -16.392 1.00 87.81 297 VAL A N 1
ATOM 2327 C CA . VAL A 1 297 ? 10.307 -8.800 -14.980 1.00 87.81 297 VAL A CA 1
ATOM 2328 C C . VAL A 1 297 ? 9.741 -7.768 -14.016 1.00 87.81 297 VAL A C 1
ATOM 2330 O O . VAL A 1 297 ? 9.368 -8.162 -12.919 1.00 87.81 297 VAL A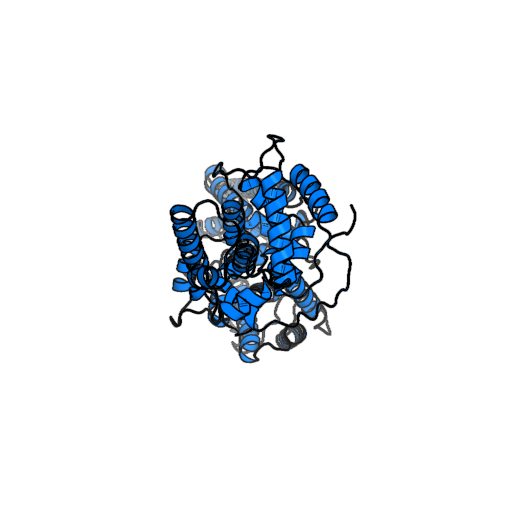 O 1
ATOM 2333 N N . SER A 1 298 ? 9.619 -6.491 -14.393 1.00 84.00 298 SER A N 1
ATOM 2334 C CA . SER A 1 298 ? 8.961 -5.487 -13.546 1.00 84.00 298 SER A CA 1
ATOM 2335 C C . SER A 1 298 ? 7.482 -5.807 -13.349 1.00 84.00 298 SER A C 1
ATOM 2337 O O . SER A 1 298 ? 6.991 -5.795 -12.222 1.00 84.00 298 SER A O 1
ATOM 2339 N N . ALA A 1 299 ? 6.785 -6.188 -14.423 1.00 85.00 299 ALA A N 1
ATOM 2340 C CA . ALA A 1 299 ? 5.392 -6.612 -14.353 1.00 85.00 299 ALA A CA 1
ATOM 2341 C C . ALA A 1 299 ? 5.227 -7.851 -13.461 1.00 85.00 299 ALA A C 1
ATOM 2343 O O . ALA A 1 299 ? 4.318 -7.896 -12.634 1.00 85.00 299 ALA A O 1
ATOM 2344 N N . TYR A 1 300 ? 6.132 -8.825 -13.590 1.00 90.62 300 TYR A N 1
ATOM 2345 C CA . TYR A 1 300 ? 6.115 -10.040 -12.778 1.00 90.62 300 TYR A CA 1
ATOM 2346 C C . TYR A 1 300 ? 6.478 -9.790 -11.306 1.00 90.62 300 TYR A C 1
ATOM 2348 O O . TYR A 1 300 ? 5.812 -10.296 -10.410 1.00 90.62 300 TYR A O 1
ATOM 2356 N N . ALA A 1 301 ? 7.489 -8.964 -11.032 1.00 89.12 301 ALA A N 1
ATOM 2357 C CA . ALA A 1 301 ? 7.873 -8.601 -9.672 1.00 89.12 301 ALA A CA 1
ATOM 2358 C C . ALA A 1 301 ? 6.747 -7.840 -8.960 1.00 89.12 301 ALA A C 1
ATOM 2360 O O . ALA A 1 301 ? 6.473 -8.107 -7.794 1.00 89.12 301 ALA A O 1
ATOM 2361 N N . ALA A 1 302 ? 6.062 -6.926 -9.657 1.00 86.75 302 ALA A N 1
ATOM 2362 C CA . ALA A 1 302 ? 4.900 -6.231 -9.109 1.00 86.75 302 ALA A CA 1
ATOM 2363 C C . ALA A 1 302 ? 3.768 -7.210 -8.775 1.00 86.75 302 ALA A C 1
ATOM 2365 O O . ALA A 1 302 ? 3.178 -7.095 -7.705 1.00 86.75 302 ALA A O 1
ATOM 2366 N N . PHE A 1 303 ? 3.520 -8.191 -9.649 1.00 90.88 303 PHE A N 1
ATOM 2367 C CA . PHE A 1 303 ? 2.545 -9.254 -9.415 1.00 90.88 303 PHE A CA 1
ATOM 2368 C C . PHE A 1 303 ? 2.875 -10.062 -8.155 1.00 90.88 303 PHE A C 1
ATOM 2370 O O . PHE A 1 303 ? 2.036 -10.169 -7.274 1.00 90.88 303 PHE A O 1
ATOM 2377 N N . LEU A 1 304 ? 4.108 -10.556 -8.014 1.00 90.38 304 LEU A N 1
ATOM 2378 C CA . LEU A 1 304 ? 4.506 -11.361 -6.850 1.00 90.38 304 LEU A CA 1
ATOM 2379 C C . LEU A 1 304 ? 4.516 -10.574 -5.533 1.00 90.38 304 LEU A C 1
ATOM 2381 O O . LEU A 1 304 ? 4.393 -11.146 -4.461 1.00 90.38 304 LEU A O 1
ATOM 2385 N N . VAL A 1 305 ? 4.716 -9.258 -5.588 1.00 85.50 305 VAL A N 1
ATOM 2386 C CA . VAL A 1 305 ? 4.584 -8.391 -4.408 1.00 85.50 305 VAL A CA 1
ATOM 2387 C C . VAL A 1 305 ? 3.111 -8.117 -4.092 1.00 85.50 305 VAL A C 1
ATOM 2389 O O . VAL A 1 305 ? 2.758 -7.859 -2.936 1.00 85.50 305 VAL A O 1
ATOM 2392 N N . ALA A 1 306 ? 2.260 -8.121 -5.119 1.00 85.56 306 ALA A N 1
ATOM 2393 C CA . ALA A 1 306 ? 0.824 -7.963 -4.983 1.00 85.56 306 ALA A CA 1
ATOM 2394 C C . ALA A 1 306 ? 0.159 -9.216 -4.383 1.00 85.56 306 ALA A C 1
ATOM 2396 O O . ALA A 1 306 ? -0.683 -9.062 -3.499 1.00 85.56 306 ALA A O 1
ATOM 2397 N N . ASP A 1 307 ? 0.586 -10.396 -4.824 1.00 87.25 307 ASP A N 1
ATOM 2398 C CA . ASP A 1 307 ? 0.185 -11.719 -4.341 1.00 87.25 307 ASP A CA 1
ATOM 2399 C C . ASP A 1 307 ? 0.747 -11.968 -2.932 1.00 87.25 307 ASP A C 1
ATOM 2401 O O . ASP A 1 307 ? 1.938 -12.223 -2.736 1.00 87.25 307 ASP A O 1
ATOM 2405 N N . GLU A 1 308 ? -0.093 -11.786 -1.917 1.00 76.69 308 GLU A N 1
ATOM 2406 C CA . GLU A 1 308 ? 0.337 -11.840 -0.518 1.00 76.69 308 GLU A CA 1
ATOM 2407 C C . GLU A 1 308 ? 0.321 -13.259 0.039 1.00 76.69 308 GLU A C 1
ATOM 2409 O O . GLU A 1 308 ? 1.150 -13.607 0.886 1.00 76.69 308 GLU A O 1
ATOM 2414 N N . ASP A 1 309 ? -0.623 -14.070 -0.424 1.00 75.69 309 ASP A N 1
ATOM 2415 C CA . ASP A 1 309 ? -0.800 -15.437 0.040 1.00 75.69 309 ASP A CA 1
ATOM 2416 C C . ASP A 1 309 ? -0.038 -16.467 -0.808 1.00 75.69 309 ASP A C 1
ATOM 2418 O O . ASP A 1 309 ? 0.031 -17.642 -0.431 1.00 75.69 309 ASP A O 1
ATOM 2422 N N . GLY A 1 310 ? 0.619 -16.019 -1.881 1.00 82.50 310 GLY A N 1
ATOM 2423 C CA . GLY A 1 310 ? 1.468 -16.841 -2.734 1.00 82.50 310 GLY A CA 1
ATOM 2424 C C . GLY A 1 310 ? 0.658 -17.838 -3.554 1.00 82.50 310 GLY A C 1
ATOM 2425 O O . GLY A 1 310 ? 1.152 -18.931 -3.848 1.00 82.50 310 GLY A O 1
ATOM 2426 N N . GLN A 1 311 ? -0.595 -17.507 -3.875 1.00 84.62 311 GLN A N 1
ATOM 2427 C CA . GLN A 1 311 ? -1.469 -18.362 -4.675 1.00 84.62 311 GLN A CA 1
ATOM 2428 C C . GLN A 1 311 ? -1.167 -18.294 -6.175 1.00 84.62 311 GLN A C 1
ATOM 2430 O O . GLN A 1 311 ? -1.726 -19.085 -6.939 1.00 84.62 311 GLN A O 1
ATOM 2435 N N . HIS A 1 312 ? -0.274 -17.398 -6.605 1.00 88.44 312 HIS A N 1
ATOM 2436 C CA . HIS A 1 312 ? 0.041 -17.131 -8.007 1.00 88.44 312 HIS A CA 1
ATOM 2437 C C . HIS A 1 312 ? -1.165 -16.616 -8.816 1.00 88.44 312 HIS A C 1
ATOM 2439 O O . HIS A 1 312 ? -1.232 -16.755 -10.042 1.00 88.44 312 HIS A O 1
ATOM 2445 N N . VAL A 1 313 ? -2.108 -15.975 -8.124 1.00 90.69 313 VAL A N 1
ATOM 2446 C CA . VAL A 1 313 ? -3.266 -15.255 -8.669 1.00 90.69 313 VAL A CA 1
ATOM 2447 C C . VAL A 1 313 ? -3.433 -13.946 -7.900 1.00 90.69 313 VAL A C 1
ATOM 2449 O O . VAL A 1 313 ? -2.962 -13.833 -6.779 1.00 90.69 313 VAL A O 1
ATOM 2452 N N . VAL A 1 314 ? -4.075 -12.954 -8.510 1.00 87.75 314 VAL A N 1
ATOM 2453 C CA . VAL A 1 314 ? -4.305 -11.637 -7.909 1.00 87.75 314 VAL A CA 1
ATOM 2454 C C . VAL A 1 314 ? -5.805 -11.392 -7.787 1.00 87.75 314 VAL A C 1
ATOM 2456 O O . VAL A 1 314 ? -6.511 -11.284 -8.793 1.00 87.75 314 VAL A O 1
ATOM 2459 N N . ASP A 1 315 ? -6.299 -11.289 -6.554 1.00 84.56 315 ASP A N 1
ATOM 2460 C CA . ASP A 1 315 ? -7.695 -10.944 -6.273 1.00 84.56 315 ASP A CA 1
ATOM 2461 C C . ASP A 1 315 ? -7.976 -9.429 -6.420 1.00 84.56 315 ASP A C 1
ATOM 2463 O O . ASP A 1 315 ? -7.103 -8.623 -6.739 1.00 84.56 315 ASP A O 1
ATOM 2467 N N . MET A 1 316 ? -9.221 -8.994 -6.194 1.00 75.75 316 MET A N 1
ATOM 2468 C CA . MET A 1 316 ? -9.602 -7.572 -6.289 1.00 75.75 316 MET A CA 1
ATOM 2469 C C . MET A 1 316 ? -8.817 -6.640 -5.348 1.00 75.75 316 MET A C 1
ATOM 2471 O O . MET A 1 316 ? -8.598 -5.472 -5.675 1.00 75.75 316 MET A O 1
ATOM 2475 N N . ARG A 1 317 ? -8.405 -7.124 -4.174 1.00 75.31 317 ARG A N 1
ATOM 2476 C CA . ARG A 1 317 ? -7.633 -6.346 -3.194 1.00 75.31 317 ARG A CA 1
ATOM 2477 C C . ARG A 1 317 ? -6.161 -6.335 -3.558 1.00 75.31 317 ARG A C 1
ATOM 2479 O O . ARG A 1 317 ? -5.514 -5.295 -3.474 1.00 75.31 317 ARG A O 1
ATOM 2486 N N . GLU A 1 318 ? -5.635 -7.464 -3.998 1.00 85.19 318 GLU A N 1
ATOM 2487 C CA . GLU A 1 318 ? -4.264 -7.554 -4.481 1.00 85.19 318 GLU A CA 1
ATOM 2488 C C . GLU A 1 318 ? -4.094 -6.739 -5.760 1.00 85.19 318 GLU A C 1
ATOM 2490 O O . GLU A 1 318 ? -3.081 -6.063 -5.910 1.00 85.19 318 GLU A O 1
ATOM 2495 N N . LEU A 1 319 ? -5.117 -6.670 -6.619 1.00 80.69 319 LEU A N 1
ATOM 2496 C CA . LEU A 1 319 ? -5.126 -5.804 -7.795 1.00 80.69 319 LEU A CA 1
ATOM 2497 C C . LEU A 1 319 ? -5.091 -4.327 -7.400 1.00 80.69 319 LEU A C 1
ATOM 2499 O O . LEU A 1 319 ? -4.409 -3.537 -8.052 1.00 80.69 319 LEU A O 1
ATOM 2503 N N . HIS A 1 320 ? -5.790 -3.938 -6.331 1.00 72.56 320 HIS A N 1
ATOM 2504 C CA . HIS A 1 320 ? -5.680 -2.581 -5.797 1.00 72.56 320 HIS A CA 1
ATOM 2505 C C . HIS A 1 320 ? -4.223 -2.262 -5.440 1.00 72.56 320 HIS A C 1
ATOM 2507 O O . HIS A 1 320 ? -3.702 -1.225 -5.850 1.00 72.56 320 HIS A O 1
ATOM 2513 N N . VAL A 1 321 ? -3.533 -3.175 -4.751 1.00 76.31 321 VAL A N 1
ATOM 2514 C CA . VAL A 1 321 ? -2.121 -2.980 -4.400 1.00 76.31 321 VAL A CA 1
ATOM 2515 C C . VAL A 1 321 ? -1.214 -3.041 -5.622 1.00 76.31 321 VAL A C 1
ATOM 2517 O O . VAL A 1 321 ? -0.321 -2.213 -5.735 1.00 76.31 321 VAL A O 1
ATOM 2520 N N . LEU A 1 322 ? -1.452 -3.944 -6.569 1.00 81.69 322 LEU A N 1
ATOM 2521 C CA . LEU A 1 322 ? -0.711 -4.043 -7.825 1.00 81.69 322 LEU A CA 1
ATOM 2522 C C . LEU A 1 322 ? -0.787 -2.741 -8.627 1.00 81.69 322 LEU A C 1
ATOM 2524 O O . LEU A 1 322 ? 0.230 -2.209 -9.072 1.00 81.69 322 LEU A O 1
ATOM 2528 N N . LEU A 1 323 ? -1.993 -2.192 -8.776 1.00 71.81 323 LEU A N 1
ATOM 2529 C CA . LEU A 1 323 ? -2.219 -0.934 -9.480 1.00 71.81 323 LEU A CA 1
ATOM 2530 C C . LEU A 1 323 ? -1.625 0.245 -8.720 1.00 71.81 323 LEU A C 1
ATOM 2532 O O . LEU A 1 323 ? -1.003 1.099 -9.347 1.00 71.81 323 LEU A O 1
ATOM 2536 N N . TRP A 1 324 ? -1.768 0.283 -7.396 1.00 72.44 324 TRP A N 1
ATOM 2537 C CA . TRP A 1 324 ? -1.142 1.316 -6.579 1.00 72.44 324 TRP A CA 1
ATOM 2538 C C . TRP A 1 324 ? 0.377 1.257 -6.687 1.00 72.44 324 TRP A C 1
ATOM 2540 O O . TRP A 1 324 ? 1.033 2.272 -6.915 1.00 72.44 324 TRP A O 1
ATOM 2550 N N . LEU A 1 325 ? 0.946 0.053 -6.617 1.00 72.00 325 LEU A N 1
ATOM 2551 C CA . LEU A 1 325 ? 2.356 -0.157 -6.850 1.00 72.00 325 LEU A CA 1
ATOM 2552 C C . LEU A 1 325 ? 2.708 0.475 -8.194 1.00 72.00 325 LEU A C 1
ATOM 2554 O O . LEU A 1 325 ? 3.522 1.385 -8.244 1.00 72.00 325 LEU A O 1
ATOM 2558 N N . ILE A 1 326 ? 2.082 0.071 -9.275 1.00 68.38 326 ILE A N 1
ATOM 2559 C CA . ILE A 1 326 ? 2.529 0.493 -10.597 1.00 68.38 326 ILE A CA 1
ATOM 2560 C C . ILE A 1 326 ? 2.304 1.983 -10.871 1.00 68.38 326 ILE A C 1
ATOM 2562 O O . ILE A 1 326 ? 3.099 2.596 -11.580 1.00 68.38 326 ILE A O 1
ATOM 2566 N N . ARG A 1 327 ? 1.245 2.570 -10.313 1.00 61.09 327 ARG A N 1
ATOM 2567 C CA . ARG A 1 327 ? 0.887 3.977 -10.533 1.00 61.09 327 ARG A CA 1
ATOM 2568 C C . ARG A 1 327 ? 1.603 4.945 -9.600 1.00 61.09 327 ARG A C 1
ATOM 2570 O O . ARG A 1 327 ? 1.721 6.115 -9.932 1.00 61.09 327 ARG A O 1
ATOM 2577 N N . GLY A 1 328 ? 2.050 4.480 -8.435 1.00 57.22 328 GLY A N 1
ATOM 2578 C CA . GLY A 1 328 ? 2.613 5.335 -7.387 1.00 57.22 328 GLY A CA 1
ATOM 2579 C C . GLY A 1 328 ? 1.565 6.119 -6.585 1.00 57.22 328 GLY A C 1
ATOM 2580 O O . GLY A 1 328 ? 1.898 6.664 -5.535 1.00 57.22 328 GLY A O 1
ATOM 2581 N N . SER A 1 329 ? 0.302 6.124 -7.021 1.00 56.84 329 SER A N 1
ATOM 2582 C CA . SER A 1 329 ? -0.842 6.772 -6.374 1.00 56.84 329 SER A CA 1
ATOM 2583 C C . SER A 1 329 ? -1.975 5.772 -6.116 1.00 56.84 329 SER A C 1
ATOM 2585 O O . SER A 1 329 ? -2.116 4.775 -6.834 1.00 56.84 329 SER A O 1
ATOM 2587 N N . GLU A 1 330 ? -2.755 6.011 -5.056 1.00 60.62 330 GLU A N 1
ATOM 2588 C CA . GLU A 1 330 ? -3.855 5.129 -4.654 1.00 60.62 330 GLU A CA 1
ATOM 2589 C C . GLU A 1 330 ? -4.935 5.100 -5.753 1.00 60.62 330 GLU A C 1
ATOM 2591 O O . GLU A 1 330 ? -5.474 6.151 -6.124 1.00 60.62 330 GLU A O 1
ATOM 2596 N N . PRO A 1 331 ? -5.256 3.926 -6.326 1.00 58.12 331 PRO A N 1
ATOM 2597 C CA . PRO A 1 331 ? -6.234 3.829 -7.392 1.00 58.12 331 PRO A CA 1
ATOM 2598 C C . PRO A 1 331 ? -7.662 3.864 -6.819 1.00 58.12 331 PRO A C 1
ATOM 2600 O O . PRO A 1 331 ? -7.997 3.068 -5.945 1.00 58.12 331 PRO A O 1
ATOM 2603 N N . PRO A 1 332 ? -8.574 4.684 -7.369 1.00 51.03 332 PRO A N 1
ATOM 2604 C CA . PRO A 1 332 ? -9.976 4.646 -6.967 1.00 51.03 332 PRO A CA 1
ATOM 2605 C C . PRO A 1 332 ? -10.607 3.263 -7.206 1.00 51.03 332 PRO A C 1
ATOM 2607 O O . PRO A 1 332 ? -10.364 2.638 -8.242 1.00 51.03 332 PRO A O 1
ATOM 2610 N N . SER A 1 333 ? -11.510 2.816 -6.328 1.00 59.72 333 SER A N 1
ATOM 2611 C CA . SER A 1 333 ? -12.103 1.463 -6.386 1.00 59.72 333 SER A CA 1
ATOM 2612 C C . SER A 1 333 ? -12.813 1.146 -7.711 1.00 59.72 333 SER A C 1
ATOM 2614 O O . SER A 1 333 ? -12.784 0.012 -8.199 1.00 59.72 333 SER A O 1
ATOM 2616 N N . HIS A 1 334 ? -13.425 2.154 -8.345 1.00 57.06 334 HIS A N 1
ATOM 2617 C CA . HIS A 1 334 ? -14.070 1.995 -9.651 1.00 57.06 334 HIS A CA 1
ATOM 2618 C C . HIS A 1 334 ? -13.060 1.705 -10.774 1.00 57.06 334 HIS A C 1
ATOM 2620 O O . HIS A 1 334 ? -13.384 0.979 -11.713 1.00 57.06 334 HIS A O 1
ATOM 2626 N N . ILE A 1 335 ? -11.830 2.221 -10.663 1.00 54.25 335 ILE A N 1
ATOM 2627 C CA . ILE A 1 335 ? -10.749 1.925 -11.604 1.00 54.25 335 ILE A CA 1
ATOM 2628 C C . ILE A 1 335 ? -10.284 0.486 -11.422 1.00 54.25 335 ILE A C 1
ATOM 2630 O O . ILE A 1 335 ? -10.206 -0.235 -12.409 1.00 54.25 335 ILE A O 1
ATOM 2634 N N . VAL A 1 336 ? -10.059 0.038 -10.184 1.00 60.88 336 VAL A N 1
ATOM 2635 C CA . VAL A 1 336 ? -9.671 -1.354 -9.890 1.00 60.88 336 VAL A CA 1
ATOM 2636 C C . VAL A 1 336 ? -10.690 -2.338 -10.468 1.00 60.88 336 VAL A C 1
ATOM 2638 O O . VAL A 1 336 ? -10.332 -3.263 -11.190 1.00 60.88 336 VAL A O 1
ATOM 2641 N N . THR A 1 337 ? -11.978 -2.066 -10.252 1.00 62.19 337 THR A N 1
ATOM 2642 C CA . THR A 1 337 ? -13.079 -2.883 -10.787 1.00 62.19 337 THR A CA 1
ATOM 2643 C C . THR A 1 337 ? -13.111 -2.887 -12.314 1.00 62.19 337 THR A C 1
ATOM 2645 O O . THR A 1 337 ? -13.345 -3.925 -12.932 1.00 62.19 337 THR A O 1
ATOM 2648 N N . SER A 1 338 ? -12.886 -1.729 -12.941 1.00 60.53 338 SER A N 1
ATOM 2649 C CA . SER A 1 338 ? -12.818 -1.633 -14.399 1.00 60.53 338 SER A CA 1
ATOM 2650 C C . SER A 1 338 ? -11.634 -2.415 -14.963 1.00 60.53 338 SER A C 1
ATOM 2652 O O . SER A 1 338 ? -11.789 -3.058 -15.997 1.00 60.53 338 SER A O 1
ATOM 2654 N N . PHE A 1 339 ? -10.476 -2.359 -14.299 1.00 63.91 339 PHE A N 1
ATOM 2655 C CA . PHE A 1 339 ? -9.281 -3.097 -14.697 1.00 63.91 339 PHE A CA 1
ATOM 2656 C C . PHE A 1 339 ? -9.508 -4.601 -14.581 1.00 63.91 339 PHE A C 1
ATOM 2658 O O . PHE A 1 339 ? -9.291 -5.296 -15.568 1.00 63.91 339 PHE A O 1
ATOM 2665 N N . MET A 1 340 ? -10.044 -5.084 -13.455 1.00 71.00 340 MET A N 1
ATOM 2666 C CA . MET A 1 340 ? -10.362 -6.504 -13.272 1.00 71.00 340 MET A CA 1
ATOM 2667 C C . MET A 1 340 ? -11.216 -7.032 -14.430 1.00 71.00 340 MET A C 1
ATOM 2669 O O . MET A 1 340 ? -10.801 -7.942 -15.131 1.00 71.00 340 MET A O 1
ATOM 2673 N N . ARG A 1 341 ? -12.337 -6.368 -14.748 1.00 67.56 341 ARG A N 1
ATOM 2674 C CA . ARG A 1 341 ? -13.213 -6.780 -15.864 1.00 67.56 341 ARG A CA 1
ATOM 2675 C C . ARG A 1 341 ? -12.548 -6.758 -17.240 1.00 67.56 341 ARG A C 1
ATOM 2677 O O . ARG A 1 341 ? -13.051 -7.396 -18.156 1.00 67.56 341 ARG A O 1
ATOM 2684 N N . SER A 1 342 ? -11.523 -5.929 -17.424 1.00 64.06 342 SER A N 1
ATOM 2685 C CA . SER A 1 342 ? -10.838 -5.791 -18.712 1.00 64.06 342 SER A CA 1
ATOM 2686 C C . SER A 1 342 ? -9.674 -6.761 -18.886 1.00 64.06 342 SER A C 1
ATOM 2688 O O . SER A 1 342 ? -9.340 -7.083 -20.022 1.00 64.06 342 SER A O 1
ATOM 2690 N N . LEU A 1 343 ? -9.051 -7.173 -17.780 1.00 71.00 343 LEU A N 1
ATOM 2691 C CA . LEU A 1 343 ? -7.844 -7.994 -17.768 1.00 71.00 343 LEU A CA 1
ATOM 2692 C C . LEU A 1 343 ? -8.141 -9.475 -17.528 1.00 71.00 343 LEU A C 1
ATOM 2694 O O . LEU A 1 343 ? -7.387 -10.309 -18.013 1.00 71.00 343 LEU A O 1
ATOM 2698 N N . ASP A 1 344 ? -9.224 -9.776 -16.811 1.00 77.06 344 ASP A N 1
ATOM 2699 C CA . ASP A 1 344 ? -9.715 -11.128 -16.546 1.00 77.06 344 ASP A CA 1
ATOM 2700 C C . ASP A 1 344 ? -10.353 -11.696 -17.825 1.00 77.06 344 ASP A C 1
ATOM 2702 O O . ASP A 1 344 ? -11.518 -11.431 -18.151 1.00 77.06 344 ASP A O 1
ATOM 2706 N N . LEU A 1 345 ? -9.541 -12.393 -18.621 1.00 76.50 345 LEU A N 1
ATOM 2707 C CA . LEU A 1 345 ? -9.930 -12.900 -19.935 1.00 76.50 345 LEU A CA 1
ATOM 2708 C C . LEU A 1 345 ? -10.781 -14.160 -19.812 1.00 76.50 345 LEU A C 1
ATOM 2710 O O . LEU A 1 345 ? -11.658 -14.388 -20.653 1.00 76.50 345 LEU A O 1
ATOM 2714 N N . ASP A 1 346 ? -10.509 -14.982 -18.799 1.00 82.44 346 ASP A N 1
ATOM 2715 C CA . ASP A 1 346 ? -11.244 -16.219 -18.545 1.00 82.44 346 ASP A CA 1
ATOM 2716 C C . ASP A 1 346 ? -12.481 -16.022 -17.643 1.00 82.44 346 ASP A C 1
ATOM 2718 O O . ASP A 1 346 ? -13.315 -16.928 -17.550 1.00 82.44 346 ASP A O 1
ATOM 2722 N N . GLN A 1 347 ? -12.667 -14.811 -17.105 1.00 83.56 347 GLN A N 1
ATOM 2723 C CA . GLN A 1 347 ? -13.802 -14.371 -16.286 1.00 83.56 347 GLN A CA 1
ATOM 2724 C C . GLN A 1 347 ? -13.944 -15.166 -14.987 1.00 83.56 347 GLN A C 1
ATOM 2726 O O . GLN A 1 347 ? -15.060 -15.394 -14.503 1.00 83.56 347 GLN A O 1
ATOM 2731 N N . ASN A 1 348 ? -12.824 -15.621 -14.429 1.00 86.50 348 ASN A N 1
ATOM 2732 C CA . ASN A 1 348 ? -12.806 -16.400 -13.196 1.00 86.50 348 ASN A CA 1
ATOM 2733 C C . ASN A 1 348 ? -12.839 -15.513 -11.927 1.00 86.50 348 ASN A C 1
ATOM 2735 O O . ASN A 1 348 ? -13.004 -16.035 -10.821 1.00 86.50 348 ASN A O 1
ATOM 2739 N N . GLY A 1 349 ? -12.745 -14.186 -12.077 1.00 80.56 349 GLY A N 1
ATOM 2740 C CA . GLY A 1 349 ? -12.771 -13.205 -10.992 1.00 80.56 349 GLY A CA 1
ATOM 2741 C C . GLY A 1 349 ? -11.422 -12.954 -10.309 1.00 80.56 349 GLY A C 1
ATOM 2742 O O . GLY A 1 349 ? -11.388 -12.219 -9.317 1.00 80.56 349 GLY A O 1
ATOM 2743 N N . VAL A 1 350 ? -10.333 -13.539 -10.812 1.00 88.75 350 VAL A N 1
ATOM 2744 C CA . VAL A 1 350 ? -8.949 -13.346 -10.358 1.00 88.75 350 VAL A CA 1
ATOM 2745 C C . VAL A 1 350 ? -8.027 -13.112 -11.557 1.00 88.75 350 VAL A C 1
ATOM 2747 O O . VAL A 1 350 ? -8.336 -13.488 -12.678 1.00 88.75 350 VAL A O 1
ATOM 2750 N N . LEU A 1 351 ? -6.870 -12.487 -11.342 1.00 86.31 351 LEU A N 1
ATOM 2751 C CA . LEU A 1 351 ? -5.896 -12.260 -12.412 1.00 86.31 351 LEU A CA 1
ATOM 2752 C C . LEU A 1 351 ? -4.727 -13.219 -12.305 1.00 86.31 351 LEU A C 1
ATOM 2754 O O . LEU A 1 351 ? -4.036 -13.269 -11.289 1.00 86.31 351 LEU A O 1
ATOM 2758 N N . SER A 1 352 ? -4.453 -13.931 -13.388 1.00 91.25 352 SER A N 1
ATOM 2759 C CA . SER A 1 352 ? -3.243 -14.735 -13.513 1.00 91.25 352 SER A CA 1
ATOM 2760 C C . SER A 1 352 ? -2.035 -13.890 -13.934 1.00 91.25 352 SER A C 1
ATOM 2762 O O . SER A 1 352 ? -2.156 -12.833 -14.564 1.00 91.25 352 SER A O 1
ATOM 2764 N N . VAL A 1 353 ? -0.831 -14.412 -13.676 1.00 89.69 353 VAL A N 1
ATOM 2765 C CA . VAL A 1 353 ? 0.425 -13.854 -14.211 1.00 89.69 353 VAL A CA 1
ATOM 2766 C C . VAL A 1 353 ? 0.367 -13.697 -15.731 1.00 89.69 353 VAL A C 1
ATOM 2768 O O . VAL A 1 353 ? 0.893 -12.726 -16.275 1.00 89.69 353 VAL A O 1
ATOM 2771 N N . PHE A 1 354 ? -0.255 -14.652 -16.426 1.00 89.56 354 PHE A N 1
ATOM 2772 C CA . PHE A 1 354 ? -0.310 -14.673 -17.885 1.00 89.56 354 PHE A CA 1
ATOM 2773 C C . PHE A 1 354 ? -1.098 -13.484 -18.427 1.00 89.56 354 PHE A C 1
ATOM 2775 O O . PHE A 1 354 ? -0.615 -12.800 -19.328 1.00 89.56 354 PHE A O 1
ATOM 2782 N N . GLU A 1 355 ? -2.269 -13.207 -17.859 1.00 86.69 355 GLU A N 1
ATOM 2783 C CA . GLU A 1 355 ? -3.118 -12.076 -18.246 1.00 86.69 355 GLU A CA 1
ATOM 2784 C C . GLU A 1 355 ? -2.449 -10.749 -17.912 1.00 86.69 355 GLU A C 1
ATOM 2786 O O . GLU A 1 355 ? -2.316 -9.871 -18.766 1.00 86.69 355 GLU A O 1
ATOM 2791 N N . TRP A 1 356 ? -1.946 -10.643 -16.682 1.00 86.12 356 TRP A N 1
ATOM 2792 C CA . TRP A 1 356 ? -1.309 -9.438 -16.184 1.00 86.12 356 TRP A CA 1
ATOM 2793 C C . TRP A 1 356 ? -0.062 -9.050 -16.993 1.00 86.12 356 TRP A C 1
ATOM 2795 O O . TRP A 1 356 ? 0.056 -7.919 -17.466 1.00 86.12 356 TRP A O 1
ATOM 2805 N N . VAL A 1 357 ? 0.874 -9.983 -17.186 1.00 85.25 357 VAL A N 1
ATOM 2806 C CA . VAL A 1 357 ? 2.120 -9.710 -17.915 1.00 85.25 357 VAL A CA 1
ATOM 2807 C C . VAL A 1 357 ? 1.849 -9.518 -19.407 1.00 85.25 357 VAL A C 1
ATOM 2809 O O . VAL A 1 357 ? 2.502 -8.676 -20.024 1.00 85.25 357 VAL A O 1
ATOM 2812 N N . SER A 1 358 ? 0.877 -10.234 -19.991 1.00 81.69 358 SER A N 1
ATOM 2813 C CA . SER A 1 358 ? 0.465 -9.987 -21.380 1.00 81.69 358 SER A CA 1
ATOM 2814 C C . SER A 1 358 ? -0.033 -8.560 -21.536 1.00 81.69 358 SER A C 1
ATOM 2816 O O . SER A 1 358 ? 0.494 -7.841 -22.374 1.00 81.69 358 SER A O 1
ATOM 2818 N N . PHE A 1 359 ? -0.945 -8.106 -20.676 1.00 76.69 359 PHE A N 1
ATOM 2819 C CA . PHE A 1 359 ? -1.429 -6.728 -20.695 1.00 76.69 359 PHE A CA 1
ATOM 2820 C C . PHE A 1 359 ? -0.313 -5.703 -20.478 1.00 76.69 359 PHE A C 1
ATOM 2822 O O . PHE A 1 359 ? -0.234 -4.702 -21.191 1.00 76.69 359 PHE A O 1
ATOM 2829 N N . ALA A 1 360 ? 0.570 -5.953 -19.509 1.00 72.94 360 ALA A N 1
ATOM 2830 C CA . ALA A 1 360 ? 1.671 -5.049 -19.216 1.00 72.94 360 ALA A CA 1
ATOM 2831 C C . ALA A 1 360 ? 2.577 -4.871 -20.443 1.00 72.94 360 ALA A C 1
ATOM 2833 O O . ALA A 1 360 ? 2.967 -3.746 -20.747 1.00 72.94 360 ALA A O 1
ATOM 2834 N N . VAL A 1 361 ? 2.861 -5.953 -21.175 1.00 71.44 361 VAL A N 1
ATOM 2835 C CA . VAL A 1 361 ? 3.782 -5.978 -22.324 1.00 71.44 361 VAL A CA 1
ATOM 2836 C C . VAL A 1 361 ? 3.076 -5.712 -23.667 1.00 71.44 361 VAL A C 1
ATOM 2838 O O . VAL A 1 361 ? 3.736 -5.424 -24.670 1.00 71.44 361 VAL A O 1
ATOM 2841 N N . GLU A 1 362 ? 1.747 -5.794 -23.730 1.00 66.00 362 GLU A N 1
ATOM 2842 C CA . GLU A 1 362 ? 0.979 -5.622 -24.962 1.00 66.00 362 GLU A CA 1
ATOM 2843 C C . GLU A 1 362 ? 1.027 -4.184 -25.501 1.00 66.00 362 GLU A C 1
ATOM 2845 O O . GLU A 1 362 ? 0.997 -3.189 -24.773 1.00 66.00 362 GLU A O 1
ATOM 2850 N N . ASN A 1 363 ? 1.096 -4.097 -26.833 1.00 55.56 363 ASN A N 1
ATOM 2851 C CA . ASN A 1 363 ? 0.862 -2.871 -27.580 1.00 55.56 363 ASN A CA 1
ATOM 2852 C C . ASN A 1 363 ? -0.650 -2.667 -27.694 1.00 55.56 363 ASN A C 1
ATOM 2854 O O . ASN A 1 363 ? -1.340 -3.566 -28.171 1.00 55.56 363 ASN A O 1
ATOM 2858 N N . ASP A 1 364 ? -1.152 -1.483 -27.350 1.00 43.84 364 ASP A N 1
ATOM 2859 C CA . ASP A 1 364 ? -2.518 -1.067 -27.659 1.00 43.84 364 ASP A CA 1
ATOM 2860 C C . ASP A 1 364 ? -2.800 -1.347 -29.144 1.00 43.84 364 ASP A C 1
ATOM 2862 O O . ASP A 1 364 ? -2.181 -0.769 -30.043 1.00 43.84 364 ASP A O 1
ATOM 2866 N N . ALA A 1 365 ? -3.731 -2.267 -29.402 1.00 37.41 365 ALA A N 1
ATOM 2867 C CA . ALA A 1 365 ? -4.044 -2.768 -30.734 1.00 37.41 365 ALA A CA 1
ATOM 2868 C C . ALA A 1 365 ? -4.528 -1.670 -31.704 1.00 37.41 365 ALA A C 1
ATOM 2870 O O . ALA A 1 365 ? -4.499 -1.876 -32.918 1.00 37.41 365 ALA A O 1
ATOM 2871 N N . ARG A 1 366 ? -4.949 -0.492 -31.208 1.00 34.41 366 ARG A N 1
ATOM 2872 C CA . ARG A 1 366 ? -5.312 0.662 -32.052 1.00 34.41 366 ARG A CA 1
ATOM 2873 C C . ARG A 1 366 ? -4.127 1.536 -32.449 1.00 34.41 366 ARG A C 1
ATOM 2875 O O . ARG A 1 366 ? -4.211 2.205 -33.478 1.00 34.41 366 ARG A O 1
ATOM 2882 N N . THR A 1 367 ? -3.072 1.588 -31.641 1.00 40.34 367 THR A N 1
ATOM 2883 C CA . THR A 1 367 ? -1.968 2.553 -31.804 1.00 40.34 367 THR A CA 1
ATOM 2884 C C . THR A 1 367 ? -0.614 1.894 -32.052 1.00 40.34 367 THR A C 1
ATOM 2886 O O . THR A 1 367 ? 0.303 2.565 -32.528 1.00 40.34 367 THR A O 1
ATOM 2889 N N . GLY A 1 368 ? -0.492 0.592 -31.780 1.00 41.75 368 GLY A N 1
ATOM 2890 C CA . GLY A 1 368 ? 0.763 -0.148 -31.852 1.00 41.75 368 GLY A CA 1
ATOM 2891 C C . GLY A 1 368 ? 1.779 0.278 -30.788 1.00 41.75 368 GLY A C 1
ATOM 2892 O O . GLY A 1 368 ? 2.961 0.004 -30.968 1.00 41.75 368 GLY A O 1
ATOM 2893 N N . ALA A 1 369 ? 1.346 0.962 -29.723 1.00 43.19 369 ALA A N 1
ATOM 2894 C CA . ALA A 1 369 ? 2.209 1.501 -28.674 1.00 43.19 369 ALA A CA 1
ATOM 2895 C C . ALA A 1 369 ? 2.034 0.714 -27.366 1.00 43.19 369 ALA A C 1
ATOM 2897 O O . ALA A 1 369 ? 0.910 0.344 -27.040 1.00 43.19 369 ALA A O 1
ATOM 2898 N N . PHE A 1 370 ? 3.120 0.472 -26.622 1.00 49.19 370 PHE A N 1
ATOM 2899 C CA . PHE A 1 370 ? 3.106 -0.316 -25.378 1.00 49.19 370 PHE A CA 1
ATOM 2900 C C . PHE A 1 370 ? 2.084 0.232 -24.366 1.00 49.19 370 PHE A C 1
ATOM 2902 O O . PHE A 1 370 ? 1.737 1.412 -24.431 1.00 49.19 370 PHE A O 1
ATOM 2909 N N . SER A 1 371 ? 1.624 -0.568 -23.400 1.00 53.41 371 SER A N 1
ATOM 2910 C CA . SER A 1 371 ? 0.859 -0.034 -22.261 1.00 53.41 371 SER A CA 1
ATOM 2911 C C . SER A 1 371 ? 1.597 1.162 -21.631 1.00 53.41 371 SER A C 1
ATOM 2913 O O . SER A 1 371 ? 2.826 1.191 -21.612 1.00 53.41 371 SER A O 1
ATOM 2915 N N . PHE A 1 372 ? 0.890 2.182 -21.131 1.00 52.09 372 PHE A N 1
ATOM 2916 C CA . PHE A 1 372 ? 1.538 3.386 -20.578 1.00 52.09 372 PHE A CA 1
ATOM 2917 C C . PHE A 1 372 ? 2.550 3.049 -19.465 1.00 52.09 372 PHE A C 1
ATOM 2919 O O . PHE A 1 372 ? 3.646 3.600 -19.423 1.00 52.09 372 PHE A O 1
ATOM 2926 N N . THR A 1 373 ? 2.229 2.059 -18.633 1.00 50.69 373 THR A N 1
ATOM 2927 C CA . THR A 1 373 ? 3.142 1.483 -17.641 1.00 50.69 373 THR A CA 1
ATOM 2928 C C . THR A 1 373 ? 4.405 0.899 -18.276 1.00 50.69 373 THR A C 1
ATOM 2930 O O . THR A 1 373 ? 5.508 1.197 -17.818 1.00 50.69 373 THR A O 1
ATOM 2933 N N . ALA A 1 374 ? 4.284 0.106 -19.344 1.00 51.81 374 ALA A N 1
ATOM 2934 C CA . ALA A 1 374 ? 5.448 -0.406 -20.061 1.00 51.81 374 ALA A CA 1
ATOM 2935 C C . ALA A 1 374 ? 6.209 0.689 -20.809 1.00 51.81 374 ALA A C 1
ATOM 2937 O O . ALA A 1 374 ? 7.429 0.618 -20.857 1.00 51.81 374 ALA A O 1
ATOM 2938 N N . GLN A 1 375 ? 5.539 1.724 -21.328 1.00 51.78 375 GLN A N 1
ATOM 2939 C CA . GLN A 1 375 ? 6.197 2.894 -21.918 1.00 51.78 375 GLN A CA 1
ATOM 2940 C C . GLN A 1 375 ? 7.027 3.652 -20.881 1.00 51.78 375 GLN A C 1
ATOM 2942 O O . GLN A 1 375 ? 8.102 4.133 -21.215 1.00 51.78 375 GLN A O 1
ATOM 2947 N N . LEU A 1 376 ? 6.560 3.743 -19.634 1.00 55.62 376 LEU A N 1
ATOM 2948 C CA . LEU A 1 376 ? 7.277 4.402 -18.543 1.00 55.62 376 LEU A CA 1
ATOM 2949 C C . LEU A 1 376 ? 8.443 3.577 -18.001 1.00 55.62 376 LEU A C 1
ATOM 2951 O O . LEU A 1 376 ? 9.518 4.125 -17.768 1.00 55.62 376 LEU A O 1
ATOM 2955 N N . HIS A 1 377 ? 8.261 2.265 -17.847 1.00 54.47 377 HIS A N 1
ATOM 2956 C CA . HIS A 1 377 ? 9.363 1.365 -17.516 1.00 54.47 377 HIS A CA 1
ATOM 2957 C C . HIS A 1 377 ? 10.410 1.339 -18.631 1.00 54.47 377 HIS A C 1
ATOM 2959 O O . HIS A 1 377 ? 11.593 1.483 -18.351 1.00 54.47 377 HIS A O 1
ATOM 2965 N N . LEU A 1 378 ? 9.988 1.253 -19.896 1.00 51.59 378 LEU A N 1
ATOM 2966 C CA . LEU A 1 378 ? 10.873 1.410 -21.050 1.00 51.59 378 LEU A CA 1
ATOM 2967 C C . LEU A 1 378 ? 11.552 2.769 -21.061 1.00 51.59 378 LEU A C 1
ATOM 2969 O O . LEU A 1 378 ? 12.733 2.834 -21.370 1.00 51.59 378 LEU A O 1
ATOM 2973 N N . LEU A 1 379 ? 10.840 3.850 -20.746 1.00 57.31 379 LEU A N 1
ATOM 2974 C CA . LEU A 1 379 ? 11.415 5.188 -20.684 1.00 57.31 379 LEU A CA 1
ATOM 2975 C C . LEU A 1 379 ? 12.542 5.227 -19.657 1.00 57.31 379 LEU A C 1
ATOM 2977 O O . LEU A 1 379 ? 13.622 5.698 -19.987 1.00 57.31 379 LEU A O 1
ATOM 2981 N N . PHE A 1 380 ? 12.317 4.692 -18.458 1.00 56.84 380 PHE A N 1
ATOM 2982 C CA . PHE A 1 380 ? 13.334 4.649 -17.415 1.00 56.84 380 PHE A CA 1
ATOM 2983 C C . PHE A 1 380 ? 14.500 3.725 -17.787 1.00 56.84 380 PHE A C 1
ATOM 2985 O O . PHE A 1 380 ? 15.650 4.141 -17.744 1.00 56.84 380 PHE A O 1
ATOM 2992 N N . THR A 1 381 ? 14.235 2.500 -18.243 1.00 53.56 381 THR A N 1
ATOM 2993 C CA . THR A 1 381 ? 15.304 1.541 -18.563 1.00 53.56 381 THR A CA 1
ATOM 2994 C C . THR A 1 381 ? 16.080 1.904 -19.835 1.00 53.56 381 THR A C 1
ATOM 2996 O O . THR A 1 381 ? 17.290 1.741 -19.873 1.00 53.56 381 THR A O 1
ATOM 2999 N N . SER A 1 382 ? 15.428 2.448 -20.867 1.00 54.28 382 SER A N 1
ATOM 3000 C CA . SER A 1 382 ? 16.120 2.919 -22.082 1.00 54.28 382 SER A CA 1
ATOM 3001 C C . SER A 1 382 ? 16.859 4.244 -21.876 1.00 54.28 382 SER A C 1
ATOM 3003 O O . SER A 1 382 ? 17.820 4.541 -22.597 1.00 54.28 382 SER A O 1
ATOM 3005 N N . ALA A 1 383 ? 16.407 5.056 -20.912 1.00 59.34 383 ALA A N 1
ATOM 3006 C CA . ALA A 1 383 ? 17.109 6.253 -20.478 1.00 59.34 383 ALA A CA 1
ATOM 3007 C C . ALA A 1 383 ? 18.397 5.885 -19.740 1.00 59.34 383 ALA A C 1
ATOM 3009 O O . ALA A 1 383 ? 19.430 6.469 -20.064 1.00 59.34 383 ALA A O 1
ATOM 3010 N N . ASP A 1 384 ? 18.344 4.912 -18.823 1.00 57.75 384 ASP A N 1
ATOM 3011 C CA . ASP A 1 384 ? 19.489 4.396 -18.065 1.00 57.75 384 ASP A CA 1
ATOM 3012 C C . ASP A 1 384 ? 20.458 3.605 -18.964 1.00 57.75 384 ASP A C 1
ATOM 3014 O O . ASP A 1 384 ? 20.471 2.376 -19.043 1.00 57.75 384 ASP A O 1
ATOM 3018 N N . ARG A 1 385 ? 21.296 4.341 -19.696 1.00 56.56 385 ARG A N 1
ATOM 3019 C CA . ARG A 1 385 ? 22.267 3.761 -20.633 1.00 56.56 385 ARG A CA 1
ATOM 3020 C C . ARG A 1 385 ? 23.436 3.084 -19.943 1.00 56.56 385 ARG A C 1
ATOM 3022 O O . ARG A 1 385 ? 24.147 2.316 -20.596 1.00 56.56 385 ARG A O 1
ATOM 3029 N N . ASN A 1 386 ? 23.703 3.453 -18.698 1.00 53.97 386 ASN A N 1
ATOM 3030 C CA . ASN A 1 386 ? 24.862 2.981 -17.964 1.00 53.97 386 ASN A CA 1
ATOM 3031 C C . ASN A 1 386 ? 24.517 1.749 -17.094 1.00 53.97 386 ASN A C 1
ATOM 3033 O O . ASN A 1 386 ? 25.422 0.980 -16.764 1.00 53.97 386 ASN A O 1
ATOM 3037 N N . GLY A 1 387 ? 23.224 1.514 -16.834 1.00 51.38 387 GLY A N 1
ATOM 3038 C CA . GLY A 1 387 ? 22.699 0.360 -16.112 1.00 51.38 387 GLY A CA 1
ATOM 3039 C C . GLY A 1 387 ? 22.882 0.443 -14.595 1.00 51.38 387 GLY A C 1
ATOM 3040 O O . GLY A 1 387 ? 22.898 -0.604 -13.946 1.00 51.38 387 GLY A O 1
ATOM 3041 N N . ASP A 1 388 ? 23.074 1.642 -14.034 1.00 54.28 388 ASP A N 1
ATOM 3042 C CA . ASP A 1 388 ? 23.251 1.884 -12.596 1.00 54.28 388 ASP A CA 1
ATOM 3043 C C . ASP A 1 388 ? 21.926 2.023 -11.835 1.00 54.28 388 ASP A C 1
ATOM 3045 O O . ASP A 1 388 ? 21.940 2.237 -10.621 1.00 54.28 388 ASP A O 1
ATOM 3049 N N . ALA A 1 389 ? 20.796 1.814 -12.521 1.00 50.59 389 ALA A N 1
ATOM 3050 C CA . ALA A 1 389 ? 19.438 1.874 -11.991 1.00 50.59 389 ALA A CA 1
ATOM 3051 C C . ALA A 1 389 ? 19.038 3.262 -11.463 1.00 50.59 389 ALA A C 1
ATOM 3053 O O . ALA A 1 389 ? 18.095 3.385 -10.674 1.00 50.59 389 ALA A O 1
ATOM 3054 N N . VAL A 1 390 ? 19.729 4.308 -11.920 1.00 63.88 390 VAL A N 1
ATOM 3055 C CA . VAL A 1 390 ? 19.489 5.699 -11.552 1.00 63.88 390 VAL A CA 1
ATOM 3056 C C . VAL A 1 390 ? 19.514 6.560 -12.812 1.00 63.88 390 VAL A C 1
ATOM 3058 O O . VAL A 1 390 ? 20.369 6.413 -13.672 1.00 63.88 390 VAL A O 1
ATOM 3061 N N . LEU A 1 391 ? 18.590 7.512 -12.936 1.00 67.88 391 LEU A N 1
ATOM 3062 C CA . LEU A 1 391 ? 18.590 8.425 -14.075 1.00 67.88 391 LEU A CA 1
ATOM 3063 C C . LEU A 1 391 ? 19.363 9.696 -13.771 1.00 67.88 391 LEU A C 1
ATOM 3065 O O . LEU A 1 391 ? 18.921 10.551 -13.002 1.00 67.88 391 LEU A O 1
ATOM 3069 N N . SER A 1 392 ? 20.480 9.887 -14.466 1.00 77.62 392 SER A N 1
ATOM 3070 C CA . SER A 1 392 ? 21.047 11.222 -14.626 1.00 77.62 392 SER A CA 1
ATOM 3071 C C . SER A 1 392 ? 20.168 12.090 -15.532 1.00 77.62 392 SER A C 1
ATOM 3073 O O . SER A 1 392 ? 19.371 11.614 -16.347 1.00 77.62 392 SER A O 1
ATOM 3075 N N . ILE A 1 393 ? 20.375 13.405 -15.476 1.00 78.31 393 ILE A N 1
ATOM 3076 C CA . ILE A 1 393 ? 19.656 14.339 -16.351 1.00 78.31 393 ILE A CA 1
ATOM 3077 C C . ILE A 1 393 ? 19.885 14.054 -17.839 1.00 78.31 393 ILE A C 1
ATOM 3079 O O . ILE A 1 393 ? 18.988 14.210 -18.668 1.00 78.31 393 ILE A O 1
ATOM 3083 N N . GLN A 1 394 ? 21.088 13.598 -18.190 1.00 75.88 394 GLN A N 1
ATOM 3084 C CA . GLN A 1 394 ? 21.448 13.310 -19.569 1.00 75.88 394 GLN A CA 1
ATOM 3085 C C . GLN A 1 394 ? 20.757 12.040 -20.076 1.00 75.88 394 GLN A C 1
ATOM 3087 O O . GLN A 1 394 ? 20.405 11.969 -21.257 1.00 75.88 394 GLN A O 1
ATOM 3092 N N . GLU A 1 395 ? 20.553 11.068 -19.195 1.00 74.62 395 GLU A N 1
ATOM 3093 C CA . GLU A 1 395 ? 19.810 9.832 -19.440 1.00 74.62 395 GLU A CA 1
ATOM 3094 C C . GLU A 1 395 ? 18.322 10.117 -19.588 1.00 74.62 395 GLU A C 1
ATOM 3096 O O . GLU A 1 395 ? 17.744 9.756 -20.614 1.00 74.62 395 GLU A O 1
ATOM 3101 N N . LEU A 1 396 ? 17.742 10.907 -18.681 1.00 76.31 396 LEU A N 1
ATOM 3102 C CA . LEU A 1 396 ? 16.354 11.359 -18.775 1.00 76.31 396 LEU A CA 1
ATOM 3103 C C . LEU A 1 396 ? 16.072 12.091 -20.101 1.00 76.31 396 LEU A C 1
ATOM 3105 O O . LEU A 1 396 ? 15.109 11.770 -20.799 1.00 76.31 396 LEU A O 1
ATOM 3109 N N . ILE A 1 397 ? 16.947 13.020 -20.513 1.00 74.44 397 ILE A N 1
ATOM 3110 C CA . ILE A 1 397 ? 16.855 13.695 -21.823 1.00 74.44 397 ILE A CA 1
ATOM 3111 C C . ILE A 1 397 ? 16.871 12.678 -22.970 1.00 74.44 397 ILE A C 1
ATOM 3113 O O . ILE A 1 397 ? 16.138 12.822 -23.949 1.00 74.44 397 ILE A O 1
ATOM 3117 N N . ASN A 1 398 ? 17.733 11.665 -22.885 1.00 70.12 398 ASN A N 1
ATOM 3118 C CA . ASN A 1 398 ? 17.870 10.665 -23.936 1.00 70.12 398 ASN A CA 1
ATOM 3119 C C . ASN A 1 398 ? 16.668 9.717 -24.015 1.00 70.12 398 ASN A C 1
ATOM 3121 O O . ASN A 1 398 ? 16.317 9.336 -25.130 1.00 70.12 398 ASN A O 1
ATOM 3125 N N . GLY A 1 399 ? 16.021 9.399 -22.892 1.00 66.75 399 GLY A N 1
ATOM 3126 C CA . GLY A 1 399 ? 14.778 8.626 -22.867 1.00 66.75 399 GLY A CA 1
ATOM 3127 C C . GLY A 1 399 ? 13.561 9.411 -23.357 1.00 66.75 399 GLY A C 1
ATOM 3128 O O . GLY A 1 399 ? 12.731 8.877 -24.087 1.00 66.75 399 GLY A O 1
ATOM 3129 N N . LEU A 1 400 ? 13.459 10.703 -23.026 1.00 71.94 400 LEU A N 1
ATOM 3130 C CA . LEU A 1 400 ? 12.328 11.544 -23.450 1.00 71.94 400 LEU A CA 1
ATOM 3131 C C . LEU A 1 400 ? 12.351 11.873 -24.950 1.00 71.94 400 LEU A C 1
ATOM 3133 O O . LEU A 1 400 ? 11.301 12.117 -25.550 1.00 71.94 400 LEU A O 1
ATOM 3137 N N . LYS A 1 401 ? 13.540 11.868 -25.570 1.00 71.38 401 LYS A N 1
ATOM 3138 C CA . LYS A 1 401 ? 13.721 12.112 -27.008 1.00 71.38 401 LYS A CA 1
ATOM 3139 C C . LYS A 1 401 ? 12.809 11.247 -27.880 1.00 71.38 401 LYS A C 1
ATOM 3141 O O . LYS A 1 401 ? 12.003 11.842 -28.585 1.00 71.38 401 LYS A O 1
ATOM 3146 N N . PRO A 1 402 ? 12.881 9.904 -27.873 1.00 64.19 402 PRO A N 1
ATOM 3147 C CA . PRO A 1 402 ? 12.046 9.080 -28.745 1.00 64.19 402 PRO A CA 1
ATOM 3148 C C . PRO A 1 402 ? 10.544 9.348 -28.563 1.00 64.19 402 PRO A C 1
ATOM 3150 O O . PRO A 1 402 ? 9.858 9.515 -29.563 1.00 64.19 402 PRO A O 1
ATOM 3153 N N . LEU A 1 403 ? 10.046 9.530 -27.333 1.00 65.75 403 LEU A N 1
ATOM 3154 C CA . LEU A 1 403 ? 8.617 9.783 -27.067 1.00 65.75 403 LEU A CA 1
ATOM 3155 C C . LEU A 1 403 ? 8.090 11.100 -27.661 1.00 65.75 403 LEU A C 1
ATOM 3157 O O . LEU A 1 403 ? 6.930 11.194 -28.070 1.00 65.75 403 LEU A O 1
ATOM 3161 N N . LEU A 1 404 ? 8.928 12.137 -27.680 1.00 68.12 404 LEU A N 1
ATOM 3162 C CA . LEU A 1 404 ? 8.557 13.471 -28.158 1.00 68.12 404 LEU A CA 1
ATOM 3163 C C . LEU A 1 404 ? 8.920 13.679 -29.637 1.00 68.12 404 LEU A C 1
ATOM 3165 O O . LEU A 1 404 ? 8.245 14.438 -30.334 1.00 68.12 404 LEU A O 1
ATOM 3169 N N . LEU A 1 405 ? 9.928 12.962 -30.143 1.00 65.25 405 LEU A N 1
ATOM 3170 C CA . LEU A 1 405 ? 10.355 12.997 -31.544 1.00 65.25 405 LEU A CA 1
ATOM 3171 C C . LEU A 1 405 ? 9.552 12.044 -32.441 1.00 65.25 405 LEU A C 1
ATOM 3173 O O . LEU A 1 405 ? 9.434 12.303 -33.634 1.00 65.25 405 LEU A O 1
ATOM 3177 N N . GLU A 1 406 ? 8.941 10.987 -31.900 1.00 60.34 406 GLU A N 1
ATOM 3178 C CA . GLU A 1 406 ? 8.036 10.103 -32.653 1.00 60.34 406 GLU A CA 1
ATOM 3179 C C . GLU A 1 406 ? 6.841 10.879 -33.242 1.00 60.34 406 GLU A C 1
ATOM 3181 O O . GLU A 1 406 ? 6.395 10.605 -34.356 1.00 60.34 406 GLU A O 1
ATOM 3186 N N . SER A 1 407 ? 6.384 11.928 -32.545 1.00 50.91 407 SER A N 1
ATOM 3187 C CA . SER A 1 407 ? 5.350 12.852 -33.040 1.00 50.91 407 SER A CA 1
ATOM 3188 C C . SER A 1 407 ? 5.805 13.649 -34.274 1.00 50.91 407 SER A C 1
ATOM 3190 O O . SER A 1 407 ? 4.992 13.967 -35.138 1.00 50.91 407 SER A O 1
ATOM 3192 N N . LEU A 1 408 ? 7.105 13.950 -34.369 1.00 51.72 408 LEU A N 1
ATOM 3193 C CA . LEU A 1 408 ? 7.753 14.588 -35.519 1.00 51.72 408 LEU A CA 1
ATOM 3194 C C . LEU A 1 408 ? 7.942 13.585 -36.671 1.00 51.72 408 LEU A C 1
ATOM 3196 O O . LEU A 1 408 ? 7.606 13.893 -37.811 1.00 51.72 408 LEU A O 1
ATOM 3200 N N . LEU A 1 409 ? 8.427 12.373 -36.374 1.00 53.12 409 LEU A N 1
ATOM 3201 C CA . LEU A 1 409 ? 8.713 11.325 -37.364 1.00 53.12 409 LEU A CA 1
ATOM 3202 C C . LEU A 1 409 ? 7.448 10.813 -38.074 1.00 53.12 409 LEU A C 1
ATOM 3204 O O . LEU A 1 409 ? 7.439 10.723 -39.299 1.00 53.12 409 LEU A O 1
ATOM 3208 N N . LYS A 1 410 ? 6.341 10.596 -37.348 1.00 51.88 410 LYS A N 1
ATOM 3209 C CA . LYS A 1 410 ? 5.049 10.188 -37.945 1.00 51.88 410 LYS A CA 1
ATOM 3210 C C . LYS A 1 410 ? 4.447 11.243 -38.884 1.00 51.88 410 LYS A C 1
ATOM 3212 O O . LYS A 1 410 ? 3.640 10.913 -39.753 1.00 51.88 410 LYS A O 1
ATOM 3217 N N . LEU A 1 411 ? 4.816 12.517 -38.725 1.00 47.66 411 LEU A N 1
ATOM 3218 C CA . LEU A 1 411 ? 4.463 13.581 -39.672 1.00 47.66 411 LEU A CA 1
ATOM 3219 C C . LEU A 1 411 ? 5.422 13.621 -40.866 1.00 47.66 411 LEU A C 1
ATOM 3221 O O . LEU A 1 411 ? 4.977 13.844 -41.988 1.00 47.66 411 LEU A O 1
ATOM 3225 N N . MET A 1 412 ? 6.710 13.343 -40.650 1.00 47.97 412 MET A N 1
ATOM 3226 C CA . MET A 1 412 ? 7.707 13.248 -41.722 1.00 47.97 412 MET A CA 1
ATOM 3227 C C . MET A 1 412 ? 7.410 12.107 -42.708 1.00 47.97 412 MET A C 1
ATOM 3229 O O . MET A 1 412 ? 7.634 12.277 -43.905 1.00 47.97 412 MET A O 1
ATOM 3233 N N . GLU A 1 413 ? 6.858 10.986 -42.235 1.00 47.31 413 GLU A N 1
ATOM 3234 C CA . GLU A 1 413 ? 6.430 9.857 -43.078 1.00 47.31 413 GLU A CA 1
ATOM 3235 C C . GLU A 1 413 ? 5.174 10.165 -43.915 1.00 47.31 413 GLU A C 1
ATOM 3237 O O . GLU A 1 413 ? 5.025 9.643 -45.020 1.00 47.31 413 GLU A O 1
ATOM 3242 N N . ARG A 1 414 ? 4.284 11.054 -43.444 1.00 45.41 414 ARG A N 1
ATOM 3243 C CA . ARG A 1 414 ? 3.079 11.468 -44.192 1.00 45.41 414 ARG A CA 1
ATOM 3244 C C . ARG A 1 414 ? 3.374 12.380 -45.387 1.00 45.41 414 ARG A C 1
ATOM 3246 O O . ARG A 1 414 ? 2.584 12.386 -46.327 1.00 45.41 414 ARG A O 1
ATOM 3253 N N . ASP A 1 415 ? 4.499 13.094 -45.373 1.00 43.81 415 ASP A N 1
ATOM 3254 C CA . ASP A 1 415 ? 4.898 14.034 -46.434 1.00 43.81 415 ASP A CA 1
ATOM 3255 C C . ASP A 1 415 ? 5.747 13.393 -47.557 1.00 43.81 415 ASP A C 1
ATOM 3257 O O . ASP A 1 415 ? 6.158 14.082 -48.490 1.00 43.81 415 ASP A O 1
ATOM 3261 N N . GLY A 1 416 ? 6.003 12.078 -47.512 1.00 39.84 416 GLY A N 1
ATOM 3262 C CA . GLY A 1 416 ? 6.524 11.325 -48.662 1.00 39.84 416 GLY A CA 1
ATOM 3263 C C . GLY A 1 416 ? 7.943 11.682 -49.129 1.00 39.84 416 GLY A C 1
ATOM 3264 O O . GLY A 1 416 ? 8.266 11.462 -50.295 1.00 39.84 416 GLY A O 1
ATOM 3265 N N . THR A 1 417 ? 8.810 12.209 -48.260 1.00 40.72 417 THR A N 1
ATOM 3266 C CA . THR A 1 417 ? 10.250 12.332 -48.561 1.00 40.72 417 THR A CA 1
ATOM 3267 C C . THR A 1 417 ? 11.051 11.361 -47.712 1.00 40.72 417 THR A C 1
ATOM 3269 O O . THR A 1 417 ? 11.358 11.662 -46.559 1.00 40.72 417 THR A O 1
ATOM 3272 N N . ASP A 1 418 ? 11.396 10.224 -48.310 1.00 36.72 418 ASP A N 1
ATOM 3273 C CA . ASP A 1 418 ? 12.390 9.285 -47.800 1.00 36.72 418 ASP A CA 1
ATOM 3274 C C . ASP A 1 418 ? 13.740 10.021 -47.711 1.00 36.72 418 ASP A C 1
ATOM 3276 O O . ASP A 1 418 ? 14.354 10.383 -48.716 1.00 36.72 418 ASP A O 1
ATOM 3280 N N . CYS A 1 419 ? 14.159 10.359 -46.497 1.00 36.81 419 CYS A N 1
ATOM 3281 C CA . CYS A 1 419 ? 15.477 10.909 -46.209 1.00 36.81 419 CYS A CA 1
ATOM 3282 C C . CYS A 1 419 ? 15.937 10.283 -44.902 1.00 36.81 419 CYS A C 1
ATOM 3284 O O . CYS A 1 419 ? 15.684 10.814 -43.820 1.00 36.81 419 CYS A O 1
ATOM 3286 N N . SER A 1 420 ? 16.618 9.149 -45.018 1.00 32.19 420 SER A N 1
ATOM 3287 C CA . SER A 1 420 ? 17.524 8.623 -44.005 1.00 32.19 420 SER A CA 1
ATOM 3288 C C . SER A 1 420 ? 18.510 9.727 -43.599 1.00 32.19 420 SER A C 1
ATOM 3290 O O . SER A 1 420 ? 19.500 10.001 -44.273 1.00 32.19 420 SER A O 1
ATOM 3292 N N . LEU A 1 421 ? 18.185 10.435 -42.517 1.00 37.97 421 LEU A N 1
ATOM 3293 C CA . LEU A 1 421 ? 19.044 11.434 -41.896 1.00 37.97 421 LEU A CA 1
ATOM 3294 C C . LEU A 1 421 ? 20.023 10.709 -40.972 1.00 37.97 421 LEU A C 1
ATOM 3296 O O . LEU A 1 421 ? 19.723 10.462 -39.805 1.00 37.97 421 LEU A O 1
ATOM 3300 N N . ASP A 1 422 ? 21.203 10.397 -41.502 1.00 29.58 422 ASP A N 1
ATOM 3301 C CA . ASP A 1 422 ? 22.376 10.098 -40.687 1.00 29.58 422 ASP A CA 1
ATOM 3302 C C . ASP A 1 422 ? 22.705 11.314 -39.811 1.00 29.58 422 ASP A C 1
ATOM 3304 O O . ASP A 1 422 ? 23.197 12.345 -40.271 1.00 29.58 422 ASP A O 1
ATOM 3308 N N . LEU A 1 423 ? 22.445 11.188 -38.510 1.00 33.22 423 LEU A N 1
ATOM 3309 C CA . LEU A 1 423 ? 22.967 12.072 -37.467 1.00 33.22 423 LEU A CA 1
ATOM 3310 C C . LEU A 1 423 ? 24.420 11.689 -37.133 1.00 33.22 423 LEU A C 1
ATOM 3312 O O . LEU A 1 423 ? 24.749 11.436 -35.973 1.00 33.22 423 LEU A O 1
ATOM 3316 N N . GLN A 1 424 ? 25.297 11.612 -38.137 1.00 27.92 424 GLN A N 1
ATOM 3317 C CA . GLN A 1 424 ? 26.734 11.442 -37.912 1.00 27.92 424 GLN A CA 1
ATOM 3318 C C . GLN A 1 424 ? 27.464 12.788 -37.963 1.00 27.92 424 GLN A C 1
ATOM 3320 O O . GLN A 1 424 ? 27.181 13.663 -38.778 1.00 27.92 424 GLN A O 1
ATOM 3325 N N . GLN A 1 425 ? 28.393 12.943 -37.018 1.00 29.48 425 GLN A N 1
ATOM 3326 C CA . GLN A 1 425 ? 29.334 14.056 -36.898 1.00 29.48 425 GLN A CA 1
ATOM 3327 C C . GLN A 1 425 ? 30.111 14.290 -38.207 1.00 29.48 425 GLN A C 1
ATOM 3329 O O . GLN A 1 425 ? 30.302 13.350 -38.977 1.00 29.48 425 GLN A O 1
ATOM 3334 N N . PRO A 1 426 ? 30.600 15.518 -38.461 1.00 27.52 426 PRO A N 1
ATOM 3335 C CA . PRO A 1 426 ? 31.238 15.851 -39.723 1.00 27.52 426 PRO A CA 1
ATOM 3336 C C . PRO A 1 426 ? 32.625 15.214 -39.762 1.00 27.52 426 PRO A C 1
ATOM 3338 O O . PRO A 1 426 ? 33.542 15.733 -39.138 1.00 27.52 426 PRO A O 1
ATOM 3341 N N . ASN A 1 427 ? 32.786 14.098 -40.466 1.00 31.20 427 ASN A N 1
ATOM 3342 C CA . ASN A 1 427 ? 34.092 13.666 -40.948 1.00 31.20 427 ASN A CA 1
ATOM 3343 C C . ASN A 1 427 ? 33.958 12.759 -42.175 1.00 31.20 427 ASN A C 1
ATOM 3345 O O . ASN A 1 427 ? 33.179 11.812 -42.172 1.00 31.20 427 ASN A O 1
ATOM 3349 N N . ALA A 1 428 ? 34.830 13.046 -43.143 1.00 30.62 428 ALA A N 1
ATOM 3350 C CA . ALA A 1 428 ? 35.134 12.340 -44.386 1.00 30.62 428 ALA A CA 1
ATOM 3351 C C . ALA A 1 428 ? 34.379 12.815 -45.640 1.00 30.62 428 ALA A C 1
ATOM 3353 O O . ALA A 1 428 ? 33.200 12.555 -45.860 1.00 30.62 428 ALA A O 1
ATOM 3354 N N . GLU A 1 429 ? 35.148 13.522 -46.467 1.00 36.31 429 GLU A N 1
ATOM 3355 C CA . GLU A 1 429 ? 34.880 13.846 -47.860 1.00 36.31 429 GLU A CA 1
ATOM 3356 C C . GLU A 1 429 ? 34.853 12.583 -48.741 1.00 36.31 429 GLU A C 1
ATOM 3358 O O . GLU A 1 429 ? 35.581 11.622 -48.487 1.00 36.31 429 GLU A O 1
ATOM 3363 N N . ASN A 1 430 ? 34.096 12.704 -49.837 1.00 36.06 430 ASN A N 1
ATOM 3364 C CA . ASN A 1 430 ? 34.014 11.861 -51.036 1.00 36.06 430 ASN A CA 1
ATOM 3365 C C . ASN A 1 430 ? 33.076 10.644 -50.986 1.00 36.06 430 ASN A C 1
ATOM 3367 O O . ASN A 1 430 ? 33.476 9.559 -50.588 1.00 36.06 430 ASN A O 1
ATOM 3371 N N . ASP A 1 431 ? 31.869 10.802 -51.553 1.00 31.91 431 ASP A N 1
ATOM 3372 C CA . ASP A 1 431 ? 31.610 10.197 -52.870 1.00 31.91 431 ASP A CA 1
ATOM 3373 C C . ASP A 1 431 ? 30.323 10.677 -53.587 1.00 31.91 431 ASP A C 1
ATOM 3375 O O . ASP A 1 431 ? 29.224 10.731 -53.038 1.00 31.91 431 ASP A O 1
ATOM 3379 N N . SER A 1 432 ? 30.495 10.882 -54.898 1.00 36.06 432 SER A N 1
ATOM 3380 C CA . SER A 1 432 ? 29.516 10.857 -56.002 1.00 36.06 432 SER A CA 1
ATOM 3381 C C . SER A 1 432 ? 28.669 12.109 -56.344 1.00 36.06 432 SER A C 1
ATOM 3383 O O . SER A 1 432 ? 27.683 12.481 -55.710 1.00 36.06 432 SER A O 1
ATOM 3385 N N . MET A 1 433 ? 29.025 12.692 -57.497 1.00 38.88 433 MET A N 1
ATOM 3386 C CA . MET A 1 433 ? 28.476 13.887 -58.159 1.00 38.88 433 MET A CA 1
ATOM 3387 C C . MET A 1 433 ? 27.071 13.719 -58.790 1.00 38.88 433 MET A C 1
ATOM 3389 O O . MET A 1 433 ? 26.798 14.291 -59.845 1.00 38.88 433 MET A O 1
ATOM 3393 N N . ALA A 1 434 ? 26.165 12.942 -58.189 1.00 41.94 434 ALA A N 1
ATOM 3394 C CA . ALA A 1 434 ? 24.796 12.763 -58.710 1.00 41.94 434 ALA A CA 1
ATOM 3395 C C . ALA A 1 434 ? 23.690 13.352 -57.808 1.00 41.94 434 ALA A C 1
ATOM 3397 O O . ALA A 1 434 ? 22.573 13.555 -58.279 1.00 41.94 434 ALA A O 1
ATOM 3398 N N . ASN A 1 435 ? 23.995 13.693 -56.548 1.00 43.78 435 ASN A N 1
ATOM 3399 C CA . ASN A 1 435 ? 23.017 14.213 -55.575 1.00 43.78 435 ASN A CA 1
ATOM 3400 C C . ASN A 1 435 ? 22.935 15.753 -55.488 1.00 43.78 435 ASN A C 1
ATOM 3402 O O . ASN A 1 435 ? 22.020 16.289 -54.858 1.00 43.78 435 ASN A O 1
ATOM 3406 N N . ASP A 1 436 ? 23.835 16.487 -56.145 1.00 43.41 436 ASP A N 1
ATOM 3407 C CA . ASP A 1 436 ? 23.965 17.941 -55.953 1.00 43.41 436 ASP A CA 1
ATOM 3408 C C . ASP A 1 436 ? 22.901 18.790 -56.669 1.00 43.41 436 ASP A C 1
ATOM 3410 O O . ASP A 1 436 ? 22.686 19.948 -56.305 1.00 43.41 436 ASP A O 1
ATOM 3414 N N . ALA A 1 437 ? 22.194 18.239 -57.661 1.00 45.84 437 ALA A N 1
ATOM 3415 C CA . ALA A 1 437 ? 21.157 18.981 -58.385 1.00 45.84 437 ALA A CA 1
ATOM 3416 C C . ALA A 1 437 ? 19.836 19.081 -57.597 1.00 45.84 437 ALA A C 1
ATOM 3418 O O . ALA A 1 437 ? 19.161 20.105 -57.662 1.00 45.84 437 ALA A O 1
ATOM 3419 N N . VAL A 1 438 ? 19.492 18.054 -56.809 1.00 48.38 438 VAL A N 1
ATOM 3420 C CA . VAL A 1 438 ? 18.291 18.040 -55.947 1.00 48.38 438 VAL A CA 1
ATOM 3421 C C . VAL A 1 438 ? 18.567 18.729 -54.601 1.00 48.38 438 VAL A C 1
ATOM 3423 O O . VAL A 1 438 ? 17.681 19.362 -54.029 1.00 48.38 438 VAL A O 1
ATOM 3426 N N . ALA A 1 439 ? 19.814 18.692 -54.114 1.00 50.22 439 ALA A N 1
ATOM 3427 C CA . ALA A 1 439 ? 20.230 19.346 -52.868 1.00 50.22 439 ALA A CA 1
ATOM 3428 C C . ALA A 1 439 ? 20.329 20.889 -52.954 1.00 50.22 439 ALA A C 1
ATOM 3430 O O . ALA A 1 439 ? 20.319 21.569 -51.920 1.00 50.22 439 ALA A O 1
ATOM 3431 N N . ASN A 1 440 ? 20.403 21.449 -54.167 1.00 49.56 440 ASN A N 1
ATOM 3432 C CA . ASN A 1 440 ? 20.520 22.892 -54.418 1.00 49.56 440 ASN A CA 1
ATOM 3433 C C . ASN A 1 440 ? 19.205 23.589 -54.802 1.00 49.56 440 ASN A C 1
ATOM 3435 O O . ASN A 1 440 ? 19.216 24.790 -55.075 1.00 49.56 440 ASN A O 1
ATOM 3439 N N . ASP A 1 441 ? 18.068 22.888 -54.782 1.00 63.59 441 ASP A N 1
ATOM 3440 C CA . ASP A 1 441 ? 16.766 23.534 -54.954 1.00 63.59 441 ASP A CA 1
ATOM 3441 C C . ASP A 1 441 ? 16.468 24.447 -53.736 1.00 63.59 441 ASP A C 1
ATOM 3443 O O . ASP A 1 441 ? 16.458 23.977 -52.587 1.00 63.59 441 ASP A O 1
ATOM 3447 N N . PRO A 1 442 ? 16.224 25.758 -53.934 1.00 62.91 442 PRO A N 1
ATOM 3448 C CA . PRO A 1 442 ? 15.959 26.702 -52.848 1.00 62.91 442 PRO A CA 1
ATOM 3449 C C . PRO A 1 442 ? 14.720 26.339 -52.012 1.00 62.91 442 PRO A C 1
ATOM 3451 O O . PRO A 1 442 ? 14.660 26.688 -50.829 1.00 62.91 442 PRO A O 1
ATOM 3454 N N . VAL A 1 443 ? 13.750 25.614 -52.578 1.00 65.31 443 VAL A N 1
ATOM 3455 C CA . VAL A 1 443 ? 12.575 25.108 -51.855 1.00 65.31 443 VAL A CA 1
ATOM 3456 C C . VAL A 1 443 ? 12.982 23.972 -50.917 1.00 65.31 443 VAL A C 1
ATOM 3458 O O . VAL A 1 443 ? 12.633 24.000 -49.735 1.00 65.31 443 VAL A O 1
ATOM 3461 N N . VAL A 1 444 ? 13.804 23.033 -51.396 1.00 64.12 444 VAL A N 1
ATOM 3462 C CA . VAL A 1 444 ? 14.340 21.916 -50.599 1.00 64.12 444 VAL A CA 1
ATOM 3463 C C . VAL A 1 444 ? 15.236 22.435 -49.470 1.00 64.12 444 VAL A C 1
ATOM 3465 O O . VAL A 1 444 ? 15.108 21.999 -48.324 1.00 64.12 444 VAL A O 1
ATOM 3468 N N . GLN A 1 445 ? 16.078 23.441 -49.734 1.00 64.00 445 GLN A N 1
ATOM 3469 C CA . GLN A 1 445 ? 16.902 24.069 -48.695 1.00 64.00 445 GLN A CA 1
ATOM 3470 C C . GLN A 1 445 ? 16.073 24.827 -47.650 1.00 64.00 445 GLN A C 1
ATOM 3472 O O . GLN A 1 445 ? 16.392 24.772 -46.459 1.00 64.00 445 GLN A O 1
ATOM 3477 N N . LYS A 1 446 ? 14.996 25.513 -48.055 1.00 69.81 446 LYS A N 1
ATOM 3478 C CA . LYS A 1 446 ? 14.098 26.218 -47.126 1.00 69.81 446 LYS A CA 1
ATOM 3479 C C . LYS A 1 446 ? 13.348 25.241 -46.217 1.00 69.81 446 LYS A C 1
ATOM 3481 O O . LYS A 1 446 ? 13.274 25.477 -45.011 1.00 69.81 446 LYS A O 1
ATOM 3486 N N . VAL A 1 447 ? 12.863 24.126 -46.767 1.00 68.06 447 VAL A N 1
ATOM 3487 C CA . VAL A 1 447 ? 12.237 23.037 -45.996 1.00 68.06 447 VAL A CA 1
ATOM 3488 C C . VAL A 1 447 ? 13.247 22.406 -45.035 1.00 68.06 447 VAL A C 1
ATOM 3490 O O . VAL A 1 447 ? 12.946 22.241 -43.854 1.00 68.06 447 VAL A O 1
ATOM 3493 N N . ARG A 1 448 ? 14.478 22.138 -45.488 1.00 64.44 448 ARG A N 1
ATOM 3494 C CA . ARG A 1 448 ? 15.548 21.573 -44.650 1.00 64.44 448 ARG A CA 1
ATOM 3495 C C . ARG A 1 448 ? 15.924 22.490 -43.482 1.00 64.44 448 ARG A C 1
ATOM 3497 O O . ARG A 1 448 ? 16.010 22.020 -42.352 1.00 64.44 448 ARG A O 1
ATOM 3504 N N . ARG A 1 449 ? 16.086 23.799 -43.717 1.00 69.88 449 ARG A N 1
ATOM 3505 C CA . ARG A 1 449 ? 16.373 24.786 -42.653 1.00 69.88 449 ARG A CA 1
ATOM 3506 C C . ARG A 1 449 ? 15.231 24.895 -41.642 1.00 69.88 449 ARG A C 1
ATOM 3508 O O . ARG A 1 449 ? 15.492 24.954 -40.444 1.00 69.88 449 ARG A O 1
ATOM 3515 N N . ARG A 1 450 ? 13.976 24.868 -42.109 1.00 71.69 450 ARG A N 1
ATOM 3516 C CA . ARG A 1 450 ? 12.795 24.852 -41.233 1.00 71.69 450 ARG A CA 1
ATOM 3517 C C . ARG A 1 450 ? 12.780 23.605 -40.344 1.00 71.69 450 ARG A C 1
ATOM 3519 O O . ARG A 1 450 ? 12.603 23.735 -39.139 1.00 71.69 450 ARG A O 1
ATOM 3526 N N . ARG A 1 451 ? 13.051 22.427 -40.914 1.00 68.31 451 ARG A N 1
ATOM 3527 C CA . ARG A 1 451 ? 13.104 21.150 -40.179 1.00 68.31 451 ARG A CA 1
ATOM 3528 C C . ARG A 1 451 ? 14.221 21.122 -39.128 1.00 68.31 451 ARG A C 1
ATOM 3530 O O . ARG A 1 451 ? 13.979 20.688 -38.008 1.00 68.31 451 ARG A O 1
ATOM 3537 N N . ILE A 1 452 ? 15.411 21.641 -39.448 1.00 71.94 452 ILE A N 1
ATOM 3538 C CA . ILE A 1 452 ? 16.520 21.768 -38.480 1.00 71.94 452 ILE A CA 1
ATOM 3539 C C . ILE A 1 452 ? 16.116 22.689 -37.318 1.00 71.94 452 ILE A C 1
ATOM 3541 O O . ILE A 1 452 ? 16.283 22.325 -36.158 1.00 71.94 452 ILE A O 1
ATOM 3545 N N . SER A 1 453 ? 15.500 23.837 -37.613 1.00 73.69 453 SER A N 1
ATOM 3546 C CA . SER A 1 453 ? 15.024 24.773 -36.585 1.00 73.69 453 SER A CA 1
ATOM 3547 C C . SER A 1 453 ? 13.913 24.183 -35.702 1.00 73.69 453 SER A C 1
ATOM 3549 O O . SER A 1 453 ? 13.905 24.411 -34.488 1.00 73.69 453 SER A O 1
ATOM 3551 N N . GLN A 1 454 ? 13.008 23.383 -36.274 1.00 74.88 454 GLN A N 1
ATOM 3552 C CA . GLN A 1 454 ? 11.981 22.655 -35.522 1.00 74.88 454 GLN A CA 1
ATOM 3553 C C . GLN A 1 454 ? 12.610 21.594 -34.609 1.00 74.88 454 GLN A C 1
ATOM 3555 O O . GLN A 1 454 ? 12.284 21.541 -33.425 1.00 74.88 454 GLN A O 1
ATOM 3560 N N . ALA A 1 455 ? 13.568 20.809 -35.112 1.00 71.62 455 ALA A N 1
ATOM 3561 C CA . ALA A 1 455 ? 14.281 19.806 -34.321 1.00 71.62 455 ALA A CA 1
ATOM 3562 C C . ALA A 1 455 ? 15.108 20.427 -33.178 1.00 71.62 455 ALA A C 1
ATOM 3564 O O . ALA A 1 455 ? 15.147 19.884 -32.074 1.00 71.62 455 ALA A O 1
ATOM 3565 N N . GLU A 1 456 ? 15.743 21.581 -33.398 1.00 76.62 456 GLU A N 1
ATOM 3566 C CA . GLU A 1 456 ? 16.435 22.331 -32.341 1.00 76.62 456 GLU A CA 1
ATOM 3567 C C . GLU A 1 456 ? 15.467 22.840 -31.269 1.00 76.62 456 GLU A C 1
ATOM 3569 O O . GLU A 1 456 ? 15.750 22.725 -30.077 1.00 76.62 456 GLU A O 1
ATOM 3574 N N . THR A 1 457 ? 14.311 23.366 -31.681 1.00 79.50 457 THR A N 1
ATOM 3575 C CA . THR A 1 457 ? 13.265 23.831 -30.758 1.00 79.50 457 THR A CA 1
ATOM 3576 C C . THR A 1 457 ? 12.740 22.681 -29.904 1.00 79.50 457 THR A C 1
ATOM 3578 O O . THR A 1 457 ? 12.663 22.812 -28.685 1.00 79.50 457 THR A O 1
ATOM 3581 N N . VAL A 1 458 ? 12.462 21.524 -30.513 1.00 78.31 458 VAL A N 1
ATOM 3582 C CA . VAL A 1 458 ? 12.025 20.330 -29.777 1.00 78.31 458 VAL A CA 1
ATOM 3583 C C . VAL A 1 458 ? 13.109 19.828 -28.825 1.00 78.31 458 VAL A C 1
ATOM 3585 O O . VAL A 1 458 ? 12.800 19.543 -27.673 1.00 78.31 458 VAL A O 1
ATOM 3588 N N . ASN A 1 459 ? 14.383 19.802 -29.227 1.00 78.25 459 ASN A N 1
ATOM 3589 C CA . ASN A 1 459 ? 15.472 19.441 -28.312 1.00 78.25 459 ASN A CA 1
ATOM 3590 C C . ASN A 1 459 ? 15.574 20.396 -27.111 1.00 78.25 459 ASN A C 1
ATOM 3592 O O . ASN A 1 459 ? 15.805 19.936 -25.997 1.00 78.25 459 ASN A O 1
ATOM 3596 N N . ARG A 1 460 ? 15.357 21.706 -27.298 1.00 81.62 460 ARG A N 1
ATOM 3597 C CA . ARG A 1 460 ? 15.313 22.662 -26.175 1.00 81.62 460 ARG A CA 1
ATOM 3598 C C . ARG A 1 460 ? 14.128 22.407 -25.248 1.00 81.62 460 ARG A C 1
ATOM 3600 O O . ARG A 1 460 ? 14.305 22.481 -24.037 1.00 81.62 460 ARG A O 1
ATOM 3607 N N . LEU A 1 461 ? 12.956 22.085 -25.797 1.00 84.06 461 LEU A N 1
ATOM 3608 C CA . LEU A 1 461 ? 11.774 21.723 -25.007 1.00 84.06 461 LEU A CA 1
ATOM 3609 C C . LEU A 1 461 ? 12.003 20.435 -24.210 1.00 84.06 461 LEU A C 1
ATOM 3611 O O . LEU A 1 461 ? 11.668 20.396 -23.034 1.00 84.06 461 LEU A O 1
ATOM 3615 N N . ILE A 1 462 ? 12.633 19.422 -24.812 1.00 81.75 462 ILE A N 1
ATOM 3616 C CA . ILE A 1 462 ? 12.996 18.174 -24.125 1.00 81.75 462 ILE A CA 1
ATOM 3617 C C . ILE A 1 462 ? 13.959 18.460 -22.969 1.00 81.75 462 ILE A C 1
ATOM 3619 O O . ILE A 1 462 ? 13.737 17.985 -21.861 1.00 81.75 462 ILE A O 1
ATOM 3623 N N . THR A 1 463 ? 15.007 19.256 -23.200 1.00 83.88 463 THR A N 1
ATOM 3624 C CA . THR A 1 463 ? 15.955 19.635 -22.143 1.00 83.88 463 THR A CA 1
ATOM 3625 C C . THR A 1 463 ? 15.276 20.446 -21.038 1.00 83.88 463 THR A C 1
ATOM 3627 O O . THR A 1 463 ? 15.543 20.217 -19.863 1.00 83.88 463 THR A O 1
ATOM 3630 N N . GLY A 1 464 ? 14.379 21.372 -21.392 1.00 83.62 464 GLY A N 1
ATOM 3631 C CA . GLY A 1 464 ? 13.592 22.142 -20.426 1.00 83.62 464 GLY A CA 1
ATOM 3632 C C . GLY A 1 464 ? 12.696 21.252 -19.565 1.00 83.62 464 GLY A C 1
ATOM 3633 O O . GLY A 1 464 ? 12.744 21.350 -18.343 1.00 83.62 464 GLY A O 1
ATOM 3634 N N . LEU A 1 465 ? 11.961 20.335 -20.197 1.00 84.19 465 LEU A N 1
ATOM 3635 C CA . LEU A 1 465 ? 11.116 19.358 -19.515 1.00 84.19 465 LEU A CA 1
ATOM 3636 C C . LEU A 1 465 ? 11.942 18.443 -18.602 1.00 84.19 465 LEU A C 1
ATOM 3638 O O . LEU A 1 465 ? 11.559 18.214 -17.465 1.00 84.19 465 LEU A O 1
ATOM 3642 N N . ALA A 1 466 ? 13.096 17.953 -19.060 1.00 83.88 466 ALA A N 1
ATOM 3643 C CA . ALA A 1 466 ? 13.967 17.117 -18.238 1.00 83.88 466 ALA A CA 1
ATOM 3644 C C . ALA A 1 466 ? 14.499 17.859 -17.000 1.00 83.88 466 ALA A C 1
ATOM 3646 O O . ALA A 1 466 ? 14.565 17.270 -15.927 1.00 83.88 466 ALA A O 1
ATOM 3647 N N . ASN A 1 467 ? 14.841 19.147 -17.126 1.00 84.62 467 ASN A N 1
ATOM 3648 C CA . ASN A 1 467 ? 15.250 19.976 -15.986 1.00 84.62 467 ASN A CA 1
ATOM 3649 C C . ASN A 1 467 ? 14.105 20.188 -14.985 1.00 84.62 467 ASN A C 1
ATOM 3651 O O . ASN A 1 467 ? 14.330 20.111 -13.781 1.00 84.62 467 ASN A O 1
ATOM 3655 N N . GLU A 1 468 ? 12.891 20.450 -15.473 1.00 86.62 468 GLU A N 1
ATOM 3656 C CA . GLU A 1 468 ? 11.695 20.598 -14.636 1.00 86.62 468 GLU A CA 1
ATOM 3657 C C . GLU A 1 468 ? 11.386 19.301 -13.880 1.00 86.62 468 GLU A C 1
ATOM 3659 O O . GLU A 1 468 ? 11.241 19.313 -12.661 1.00 86.62 468 GLU A O 1
ATOM 3664 N N . LEU A 1 469 ? 11.361 18.170 -14.589 1.00 83.31 469 LEU A N 1
ATOM 3665 C CA . LEU A 1 469 ? 11.136 16.855 -13.994 1.00 83.31 469 LEU A CA 1
ATOM 3666 C C . LEU A 1 469 ? 12.212 16.513 -12.962 1.00 83.31 469 LEU A C 1
ATOM 3668 O O . LEU A 1 469 ? 11.874 16.046 -11.881 1.00 83.31 469 LEU A O 1
ATOM 3672 N N . MET A 1 470 ? 13.484 16.810 -13.252 1.00 82.19 470 MET A N 1
ATOM 3673 C CA . MET A 1 470 ? 14.578 16.632 -12.296 1.00 82.19 470 MET A CA 1
ATOM 3674 C C . MET A 1 470 ? 14.327 17.434 -11.016 1.00 82.19 470 MET A C 1
ATOM 3676 O O . MET A 1 470 ? 14.402 16.870 -9.938 1.00 82.19 470 MET A O 1
ATOM 3680 N N . GLN A 1 471 ? 13.948 18.712 -11.107 1.00 83.31 471 GLN A N 1
ATOM 3681 C CA . GLN A 1 471 ? 13.673 19.532 -9.917 1.00 83.31 471 GLN A CA 1
ATOM 3682 C C . GLN A 1 471 ? 12.503 19.021 -9.070 1.00 83.31 471 GLN A C 1
ATOM 3684 O O . GLN A 1 471 ? 12.501 19.213 -7.857 1.00 83.31 471 GLN A O 1
ATOM 3689 N N . VAL A 1 472 ? 11.498 18.414 -9.702 1.00 80.38 472 VAL A N 1
ATOM 3690 C CA . VAL A 1 472 ? 10.304 17.914 -9.007 1.00 80.38 472 VAL A CA 1
ATOM 3691 C C . VAL A 1 472 ? 10.543 16.535 -8.388 1.00 80.38 472 VAL A C 1
ATOM 3693 O O . VAL A 1 472 ? 10.036 16.260 -7.302 1.00 80.38 472 VAL A O 1
ATOM 3696 N N . MET A 1 473 ? 11.291 15.673 -9.078 1.00 76.69 473 MET A N 1
ATOM 3697 C CA . MET A 1 473 ? 11.487 14.273 -8.695 1.00 76.69 473 MET A CA 1
ATOM 3698 C C . MET A 1 473 ? 12.677 14.081 -7.742 1.00 76.69 473 MET A C 1
ATOM 3700 O O . MET A 1 473 ? 12.579 13.274 -6.824 1.00 76.69 473 MET A O 1
ATOM 3704 N N . ASP A 1 474 ? 13.756 14.852 -7.902 1.00 76.81 474 ASP A N 1
ATOM 3705 C CA . ASP A 1 474 ? 14.987 14.784 -7.095 1.00 76.81 474 ASP A CA 1
ATOM 3706 C C . ASP A 1 474 ? 14.829 15.529 -5.755 1.00 76.81 474 ASP A C 1
ATOM 3708 O O . ASP A 1 474 ? 15.438 16.574 -5.498 1.00 76.81 474 ASP A O 1
ATOM 3712 N N . LYS A 1 475 ? 13.953 15.019 -4.881 1.00 68.25 475 LYS A N 1
ATOM 3713 C CA . LYS A 1 475 ? 13.638 15.660 -3.587 1.00 68.25 475 LYS A CA 1
ATOM 3714 C C . LYS A 1 475 ? 14.846 15.731 -2.653 1.00 68.25 475 LYS A C 1
ATOM 3716 O O . LYS A 1 475 ? 14.904 16.613 -1.797 1.00 68.25 475 LYS A O 1
ATOM 3721 N N . ASN A 1 476 ? 15.793 14.808 -2.802 1.00 69.69 476 ASN A N 1
ATOM 3722 C CA . ASN A 1 476 ? 17.008 14.736 -1.994 1.00 69.69 476 ASN A CA 1
ATOM 3723 C C . ASN A 1 476 ? 18.187 15.544 -2.587 1.00 69.69 476 ASN A C 1
ATOM 3725 O O . ASN A 1 476 ? 19.245 15.595 -1.960 1.00 69.69 476 ASN A O 1
ATOM 3729 N N . GLN A 1 477 ? 17.996 16.210 -3.738 1.00 73.62 477 GLN A N 1
ATOM 3730 C CA . GLN A 1 477 ? 19.008 17.009 -4.448 1.00 73.62 477 GLN A CA 1
ATOM 3731 C C . GLN A 1 477 ? 20.272 16.219 -4.825 1.00 73.62 477 GLN A C 1
ATOM 3733 O O . GLN A 1 477 ? 21.381 16.760 -4.868 1.00 73.62 477 GLN A O 1
ATOM 3738 N N . SER A 1 478 ? 20.123 14.925 -5.082 1.00 75.19 478 SER A N 1
ATOM 3739 C CA . SER A 1 478 ? 21.208 14.032 -5.482 1.00 75.19 478 SER A CA 1
ATOM 3740 C C . SER A 1 478 ? 21.628 14.199 -6.950 1.00 75.19 478 SER A C 1
ATOM 3742 O O . SER A 1 478 ? 22.646 13.640 -7.371 1.00 75.19 478 SER A O 1
ATOM 3744 N N . HIS A 1 479 ? 20.881 14.987 -7.731 1.00 75.69 479 HIS A N 1
ATOM 3745 C CA . HIS A 1 479 ? 21.002 15.156 -9.184 1.00 75.69 479 HIS A CA 1
ATOM 3746 C C . HIS A 1 479 ? 20.854 13.848 -9.966 1.00 75.69 479 HIS A C 1
ATOM 3748 O O . HIS A 1 479 ? 21.410 13.674 -11.060 1.00 75.69 479 HIS A O 1
ATOM 3754 N N . ARG A 1 480 ? 20.113 12.921 -9.373 1.00 76.19 480 ARG A N 1
ATOM 3755 C CA . ARG A 1 480 ? 19.951 11.534 -9.769 1.00 76.19 480 ARG A CA 1
ATOM 3756 C C . ARG A 1 480 ? 18.520 11.150 -9.420 1.00 76.19 480 ARG A C 1
ATOM 3758 O O . ARG A 1 480 ? 18.098 11.389 -8.304 1.00 76.19 480 ARG A O 1
ATOM 3765 N N . ILE A 1 481 ? 17.779 10.593 -10.372 1.00 65.31 481 ILE A N 1
ATOM 3766 C CA . ILE A 1 481 ? 16.406 10.151 -10.114 1.00 65.31 481 ILE A CA 1
ATOM 3767 C C . ILE A 1 481 ? 16.427 8.643 -9.950 1.00 65.31 481 ILE A C 1
ATOM 3769 O O . ILE A 1 481 ? 16.659 7.904 -10.910 1.00 65.31 481 ILE A O 1
ATOM 3773 N N . GLU A 1 482 ? 16.177 8.183 -8.735 1.00 63.94 482 GLU A N 1
ATOM 3774 C CA . GLU A 1 482 ? 15.971 6.762 -8.489 1.00 63.94 482 GLU A CA 1
ATOM 3775 C C . GLU A 1 482 ? 14.617 6.312 -9.052 1.00 63.94 482 GLU A C 1
ATOM 3777 O O . GLU A 1 482 ? 13.682 7.103 -9.199 1.00 63.94 482 GLU A O 1
ATOM 3782 N N . TRP A 1 483 ? 14.468 5.017 -9.345 1.00 60.16 483 TRP A N 1
ATOM 3783 C CA . TRP A 1 483 ? 13.192 4.479 -9.837 1.00 60.16 483 TRP A CA 1
ATOM 3784 C C . TRP A 1 483 ? 12.017 4.828 -8.912 1.00 60.16 483 TRP A C 1
ATOM 3786 O O . TRP A 1 483 ? 10.930 5.167 -9.378 1.00 60.16 483 TRP A O 1
ATOM 3796 N N . PHE A 1 484 ? 12.246 4.797 -7.601 1.00 55.38 484 PHE A N 1
ATOM 3797 C CA . PHE A 1 484 ? 11.257 5.161 -6.595 1.00 55.38 484 PHE A CA 1
ATOM 3798 C C . PHE A 1 484 ? 10.775 6.615 -6.737 1.00 55.38 484 PHE A C 1
ATOM 3800 O O . PHE A 1 484 ? 9.570 6.866 -6.779 1.00 55.38 484 PHE A O 1
ATOM 3807 N N . GLU A 1 485 ? 11.699 7.567 -6.871 1.00 65.19 485 GLU A N 1
ATOM 3808 C CA . GLU A 1 485 ? 11.390 8.989 -7.067 1.00 65.19 485 GLU A CA 1
ATOM 3809 C C . GLU A 1 485 ? 10.682 9.223 -8.403 1.00 65.19 485 GLU A C 1
ATOM 3811 O O . GLU A 1 485 ? 9.691 9.954 -8.478 1.00 65.19 485 GLU A O 1
ATOM 3816 N N . PHE A 1 486 ? 11.138 8.532 -9.450 1.00 66.06 486 PHE A N 1
ATOM 3817 C CA . PHE A 1 486 ? 10.519 8.576 -10.768 1.00 66.06 486 PHE A CA 1
ATOM 3818 C C . PHE A 1 486 ? 9.058 8.097 -10.727 1.00 66.06 486 PHE A C 1
ATOM 3820 O O . PHE A 1 486 ? 8.162 8.688 -11.334 1.00 66.06 486 PHE A O 1
ATOM 3827 N N . ARG A 1 487 ? 8.807 7.034 -9.963 1.00 61.53 487 ARG A N 1
ATOM 3828 C CA . ARG A 1 487 ? 7.506 6.381 -9.823 1.00 61.53 487 ARG A CA 1
ATOM 3829 C C . ARG A 1 487 ? 6.503 7.180 -8.991 1.00 61.53 487 ARG A C 1
ATOM 3831 O O . ARG A 1 487 ? 5.320 7.168 -9.309 1.00 61.53 487 ARG A O 1
ATOM 3838 N N . GLN A 1 488 ? 6.941 7.908 -7.963 1.00 61.75 488 GLN A N 1
ATOM 3839 C CA . GLN A 1 488 ? 6.040 8.761 -7.169 1.00 61.75 488 GLN A CA 1
ATOM 3840 C C . GLN A 1 488 ? 5.386 9.885 -7.985 1.00 61.75 488 GLN A C 1
ATOM 3842 O O . GLN A 1 488 ? 4.342 10.406 -7.601 1.00 61.75 488 GLN A O 1
ATOM 3847 N N . HIS A 1 489 ? 6.001 10.270 -9.102 1.00 66.94 489 HIS A N 1
ATOM 3848 C CA . HIS A 1 489 ? 5.577 11.399 -9.924 1.00 66.94 489 HIS A CA 1
ATOM 3849 C C . HIS A 1 489 ? 5.110 10.969 -11.323 1.00 66.94 489 HIS A C 1
ATOM 3851 O O . HIS A 1 489 ? 5.107 11.784 -12.246 1.00 66.94 48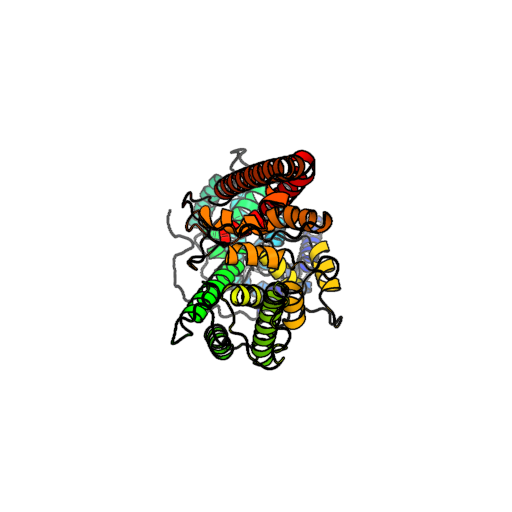9 HIS A O 1
ATOM 3857 N N . VAL A 1 490 ? 4.682 9.710 -11.489 1.00 62.91 490 VAL A N 1
ATOM 3858 C CA . VAL A 1 490 ? 4.202 9.157 -12.769 1.00 62.91 490 VAL A CA 1
ATOM 3859 C C . VAL A 1 490 ? 3.049 9.970 -13.365 1.00 62.91 490 VAL A C 1
ATOM 3861 O O . VAL A 1 490 ? 3.109 10.327 -14.541 1.00 62.91 490 VAL A O 1
ATOM 3864 N N . ASP A 1 491 ? 2.029 10.306 -12.573 1.00 59.72 491 ASP A N 1
ATOM 3865 C CA . ASP A 1 491 ? 0.857 11.045 -13.067 1.00 59.72 491 ASP A CA 1
ATOM 3866 C C . ASP A 1 491 ? 1.243 12.457 -13.543 1.00 59.72 491 ASP A C 1
ATOM 3868 O O . ASP A 1 491 ? 0.816 12.925 -14.603 1.00 59.72 491 ASP A O 1
ATOM 3872 N N . TYR A 1 492 ? 2.136 13.113 -12.797 1.00 70.31 492 TYR A N 1
ATOM 3873 C CA . TYR A 1 492 ? 2.689 14.414 -13.163 1.00 70.31 492 TYR A CA 1
ATOM 3874 C C . TYR A 1 492 ? 3.530 14.329 -14.444 1.00 70.31 492 TYR A C 1
ATOM 3876 O O . TYR A 1 492 ? 3.348 15.125 -15.367 1.00 70.31 492 TYR A O 1
ATOM 3884 N N . LEU A 1 493 ? 4.399 13.321 -14.551 1.00 70.50 493 LEU A N 1
ATOM 3885 C CA . LEU A 1 493 ? 5.197 13.056 -15.745 1.00 70.50 493 LEU A CA 1
ATOM 3886 C C . LEU A 1 493 ? 4.301 12.833 -16.971 1.00 70.50 493 LEU A C 1
ATOM 3888 O O . LEU A 1 493 ? 4.550 13.417 -18.026 1.00 70.50 493 LEU A O 1
ATOM 3892 N N . GLN A 1 494 ? 3.234 12.040 -16.829 1.00 67.44 494 GLN A N 1
ATOM 3893 C CA . GLN A 1 494 ? 2.263 11.792 -17.894 1.00 67.44 494 GLN A CA 1
ATOM 3894 C C . GLN A 1 494 ? 1.639 13.092 -18.389 1.00 67.44 494 GLN A C 1
ATOM 3896 O O . GLN A 1 494 ? 1.639 13.374 -19.591 1.00 67.44 494 GLN A O 1
ATOM 3901 N N . GLN A 1 495 ? 1.121 13.889 -17.456 1.00 73.38 495 GLN A N 1
ATOM 3902 C CA . GLN A 1 495 ? 0.468 15.149 -17.764 1.00 73.38 495 GLN A CA 1
ATOM 3903 C C . GLN A 1 495 ? 1.422 16.086 -18.512 1.00 73.38 495 GLN A C 1
ATOM 3905 O O . GLN A 1 495 ? 1.071 16.614 -19.570 1.00 73.38 495 GLN A O 1
ATOM 3910 N N . ARG A 1 496 ? 2.651 16.248 -18.011 1.00 80.31 496 ARG A N 1
ATOM 3911 C CA . ARG A 1 496 ? 3.649 17.151 -18.600 1.00 80.31 496 ARG A CA 1
ATOM 3912 C C . ARG A 1 496 ? 4.144 16.674 -19.962 1.00 80.31 496 ARG A C 1
ATOM 3914 O O . ARG A 1 496 ? 4.323 17.498 -20.864 1.00 80.31 496 ARG A O 1
ATOM 3921 N N . ILE A 1 497 ? 4.308 15.364 -20.161 1.00 74.56 497 ILE A N 1
ATOM 3922 C CA . ILE A 1 497 ? 4.621 14.792 -21.477 1.00 74.56 497 ILE A CA 1
ATOM 3923 C C . ILE A 1 497 ? 3.489 15.097 -22.466 1.00 74.56 497 ILE A C 1
ATOM 3925 O O . ILE A 1 497 ? 3.763 15.557 -23.575 1.00 74.56 497 ILE A O 1
ATOM 3929 N N . GLU A 1 498 ? 2.224 14.901 -22.086 1.00 70.56 498 GLU A N 1
ATOM 3930 C CA . GLU A 1 498 ? 1.083 15.158 -22.975 1.00 70.56 498 GLU A CA 1
ATOM 3931 C C . GLU A 1 498 ? 0.877 16.648 -23.280 1.00 70.56 498 GLU A C 1
ATOM 3933 O O . GLU A 1 498 ? 0.606 17.018 -24.427 1.00 70.56 498 GLU A O 1
ATOM 3938 N N . GLU A 1 499 ? 1.071 17.527 -22.297 1.00 78.62 499 GLU A N 1
ATOM 3939 C CA . GLU A 1 499 ? 1.081 18.979 -22.498 1.00 78.62 499 GLU A CA 1
ATOM 3940 C C . GLU A 1 499 ? 2.194 19.401 -23.462 1.00 78.62 499 GLU A C 1
ATOM 3942 O O . GLU A 1 499 ? 1.951 20.178 -24.388 1.00 78.62 499 GLU A O 1
ATOM 3947 N N . THR A 1 500 ? 3.389 18.825 -23.318 1.00 79.00 500 THR A N 1
ATOM 3948 C CA . THR A 1 500 ? 4.519 19.096 -24.214 1.00 79.00 500 THR A CA 1
ATOM 3949 C C . THR A 1 500 ? 4.251 18.574 -25.627 1.00 79.00 500 THR A C 1
ATOM 3951 O O . THR A 1 500 ? 4.479 19.292 -26.602 1.00 79.00 500 THR A O 1
ATOM 3954 N N . LYS A 1 501 ? 3.684 17.369 -25.775 1.00 74.38 501 LYS A N 1
ATOM 3955 C CA . LYS A 1 501 ? 3.245 16.835 -27.079 1.00 74.38 501 LYS A CA 1
ATOM 3956 C C . LYS A 1 501 ? 2.179 17.713 -27.731 1.00 74.38 501 LYS A C 1
ATOM 3958 O O . LYS A 1 501 ? 2.179 17.871 -28.953 1.00 74.38 501 LYS A O 1
ATOM 3963 N N . ARG A 1 502 ? 1.235 18.252 -26.954 1.00 77.06 502 ARG A N 1
ATOM 3964 C CA . ARG A 1 502 ? 0.208 19.183 -27.450 1.00 77.06 502 ARG A CA 1
ATOM 3965 C C . ARG A 1 502 ? 0.852 20.479 -27.941 1.00 77.06 502 ARG A C 1
ATOM 3967 O O . ARG A 1 502 ? 0.622 20.865 -29.082 1.00 77.06 502 ARG A O 1
ATOM 3974 N N . TYR A 1 503 ? 1.745 21.061 -27.145 1.00 80.62 503 TYR A N 1
ATOM 3975 C CA . TYR A 1 503 ? 2.470 22.279 -27.503 1.00 80.62 503 TYR A CA 1
ATOM 3976 C C . TYR A 1 503 ? 3.300 22.122 -28.785 1.00 80.62 503 TYR A C 1
ATOM 3978 O O . TYR A 1 503 ? 3.243 22.969 -29.676 1.00 80.62 503 TYR A O 1
ATOM 3986 N N . ILE A 1 504 ? 4.034 21.011 -28.924 1.00 77.88 504 ILE A N 1
ATOM 3987 C CA . ILE A 1 504 ? 4.818 20.721 -30.133 1.00 77.88 504 ILE A CA 1
ATOM 3988 C C . ILE A 1 504 ? 3.899 20.647 -31.365 1.00 77.88 504 ILE A C 1
ATOM 3990 O O . ILE A 1 504 ? 4.216 21.242 -32.397 1.00 77.88 504 ILE A O 1
ATOM 3994 N N . ARG A 1 505 ? 2.741 19.979 -31.253 1.00 73.88 505 ARG A N 1
ATOM 3995 C CA . ARG A 1 505 ? 1.750 19.876 -32.340 1.00 73.88 505 ARG A CA 1
ATOM 3996 C C . ARG A 1 505 ? 1.147 21.219 -32.742 1.00 73.88 505 ARG A C 1
ATOM 3998 O O . ARG A 1 505 ? 0.998 21.462 -33.933 1.00 73.88 505 ARG A O 1
ATOM 4005 N N . GLU A 1 506 ? 0.810 22.068 -31.780 1.00 76.88 506 GLU A N 1
ATOM 4006 C CA . GLU A 1 506 ? 0.078 23.317 -32.032 1.00 76.88 506 GLU A CA 1
ATOM 4007 C C . GLU A 1 506 ? 0.982 24.494 -32.423 1.00 76.88 506 GLU A C 1
ATOM 4009 O O . GLU A 1 506 ? 0.545 25.378 -33.157 1.00 76.88 506 GLU A O 1
ATOM 4014 N N . HIS A 1 507 ? 2.237 24.516 -31.962 1.00 76.19 507 HIS A N 1
ATOM 4015 C CA . HIS A 1 507 ? 3.096 25.701 -32.083 1.00 76.19 507 HIS A CA 1
ATOM 4016 C C . HIS A 1 507 ? 4.428 25.472 -32.798 1.00 76.19 507 HIS A C 1
ATOM 4018 O O . HIS A 1 507 ? 4.993 26.426 -33.329 1.00 76.19 507 HIS A O 1
ATOM 4024 N N . VAL A 1 508 ? 4.952 24.243 -32.817 1.00 71.88 508 VAL A N 1
ATOM 4025 C CA . VAL A 1 508 ? 6.264 23.950 -33.428 1.00 71.88 508 VAL A CA 1
ATOM 4026 C C . VAL A 1 508 ? 6.109 23.326 -34.816 1.00 71.88 508 VAL A C 1
ATOM 4028 O O . VAL A 1 508 ? 6.923 23.577 -35.705 1.00 71.88 508 VAL A O 1
ATOM 4031 N N . LEU A 1 509 ? 5.061 22.523 -35.011 1.00 65.38 509 LEU A N 1
ATOM 4032 C CA . LEU A 1 509 ? 4.810 21.764 -36.240 1.00 65.38 509 LEU A CA 1
ATOM 4033 C C . LEU A 1 509 ? 3.941 22.491 -37.283 1.00 65.38 509 LEU A C 1
ATOM 4035 O O . LEU A 1 509 ? 3.836 22.004 -38.408 1.00 65.38 509 LEU A O 1
ATOM 4039 N N . VAL A 1 510 ? 3.363 23.644 -36.932 1.00 59.91 510 VAL A N 1
ATOM 4040 C CA . VAL A 1 510 ? 2.593 24.531 -37.832 1.00 59.91 510 VAL A CA 1
ATOM 4041 C C . VAL A 1 510 ? 3.524 25.375 -38.690 1.00 59.91 510 VAL A C 1
ATOM 4043 O O . VAL A 1 510 ? 3.194 25.601 -39.880 1.00 59.91 510 VAL A O 1
#

Foldseek 3Di:
DDDPLPPDDPDPPQPQDPFLVLLLAAAVVLLVQLVVQVVVVCVVPNDDQKDALVSQCSRCVSRTVDSNVVVCLQPVVVPRIGGVLLVSLSSLLNYNDAVLVSLVVLQVSLPPVPPQWAALVSLLVSQQSNQSSLCSNRVHDGDDSVVSSVVSVVVQVVLPPVPPRIHHSVSSSVCCLPPVSNVVNSVSRYVNPRLVVLLVQLVVLLVQLLVQLVPLDPDQDQDVNFGWAFLVSNLRSCCVSCVPDDPVLSVLLSVLQQVLVVVVCVVVPVPDPPPPPDDPPPPDGDTGTPLSSQLLVSLVSLLCSLPPVRPQKHALNSLQSSCCSLQLHRDDSVVSVVCQVVQVPVPPRIHHSNSRSCQSQDQPPVPRHGDLSSLLSSLQVQLCSVSPQKHALNSNLVSLCCLQCVLVVVVVVVVPDDDPDPPDDDDDDDDDDPCVVVVPDPVNVVVVVLVVVLVVVSSVLSSVLSVVLQVQQVPVPPSIHHPSSSSNCSVVNVVSSVVSSVCSVPPSVD

Sequence (510 aa):
MGNVLTQGSDRLVVVEQSLLKDYKNASVDDYAVAKSNFDAMQEAMGDKMTVTDEEFDEIFSLICQDPSEHFKLFDCWELGKVDVMEVFAVVIVYCKAPIEAKIPLLFDLFDFDQSREISQNELVLLMLCTTRGLCKAVGLERPDTMQLEELSQHAFLSIDRDHNGQISLDEFKAWALQEPSVIQYLRRFASTRLIYDSQLRYDAFMKQLCDSFVQAGDELRVSHRQLARTPAACRAALARVFPTAPAAELEFLLSTMQATMRRMLLPLVSGSPASAKAAPSQSAPTDVTMDVFCMVVSAYAAFLVADEDGQHVVDMRELHVLLWLIRGSEPPSHIVTSFMRSLDLDQNGVLSVFEWVSFAVENDARTGAFSFTAQLHLLFTSADRNGDAVLSIQELINGLKPLLLESLLKLMERDGTDCSLDLQQPNAENDSMANDAVANDPVVQKVRRRRISQAETVNRLITGLANELMQVMDKNQSHRIEWFEFRQHVDYLQQRIEETKRYIREHVLV

pLDDT: mean 73.33, std 17.89, range [27.52, 95.06]

Organism: Pythium insidiosum (NCBI:txid114742)

Radius of gyration: 29.62 Å; chains: 1; bounding box: 65×50×96 Å

InterPro domains:
  IPR002048 EF-hand domain [PF13499] (106-176)
  IPR002048 EF-hand domain [PS50222] (98-133)
  IPR002048 EF-hand domain [PS50222] (147-182)
  IPR002048 EF-hand domain [PS50222] (371-406)
  IPR002048 EF-hand domain [SM00054] (102-130)
  IPR002048 EF-hand domain [SM00054] (151-179)
  IPR002048 EF-hand domain [SM00054] (335-363)
  IPR002048 EF-hand domain [SM00054] (375-403)
  IPR002048 EF-hand domain [SM00054] (465-493)
  IPR002048 EF-hand domain [cd00051] (107-175)
  IPR011992 EF-hand domain pair [SSF47473] (19-188)
  IPR011992 EF-hand domain pair [SSF47473] (299-491)
  IPR018247 EF-Hand 1, calcium-binding site [PS00018] (111-123)
  IPR018247 EF-Hand 1, calcium-binding site [PS00018] (160-172)
  IPR018247 EF-Hand 1, calcium-binding site [PS00018] (344-356)
  IPR018247 EF-Hand 1, calcium-binding site [PS00018] (474-486)
  IPR028846 Recoverin family [PTHR23055] (47-181)